Protein AF-A0A9E0NCK1-F1 (afdb_monomer)

Structure (mmCIF, N/CA/C/O backbone):
data_AF-A0A9E0NCK1-F1
#
_entry.id   AF-A0A9E0NCK1-F1
#
loop_
_atom_site.group_PDB
_atom_site.id
_atom_site.type_symbol
_atom_site.label_atom_id
_atom_site.label_alt_id
_atom_site.label_comp_id
_atom_site.label_asym_id
_atom_site.label_entity_id
_atom_site.label_seq_id
_atom_site.pdbx_PDB_ins_code
_atom_site.Cartn_x
_atom_site.Cartn_y
_atom_site.Cartn_z
_atom_site.occupancy
_atom_site.B_iso_or_equiv
_atom_site.auth_seq_id
_atom_site.auth_comp_id
_atom_site.auth_asym_id
_atom_site.auth_atom_id
_atom_site.pdbx_PDB_model_num
ATOM 1 N N . MET A 1 1 ? -36.621 -10.111 87.147 1.00 38.59 1 MET A N 1
ATOM 2 C CA . MET A 1 1 ? -36.065 -11.089 86.182 1.00 38.59 1 MET A CA 1
ATOM 3 C C . MET A 1 1 ? -35.855 -10.395 84.846 1.00 38.59 1 MET A C 1
ATOM 5 O O . MET A 1 1 ? -36.642 -9.529 84.492 1.00 38.59 1 MET A O 1
ATOM 9 N N . LYS A 1 2 ? -34.704 -10.658 84.223 1.00 31.94 2 LYS A N 1
ATOM 10 C CA . LYS A 1 2 ? -34.013 -9.813 83.239 1.00 31.94 2 LYS A CA 1
ATOM 11 C C . LYS A 1 2 ? -34.623 -9.883 81.830 1.00 31.94 2 LYS A C 1
ATOM 13 O O . LYS A 1 2 ? -35.057 -10.942 81.395 1.00 31.94 2 LYS A O 1
ATOM 18 N N . ARG A 1 3 ? -34.580 -8.739 81.134 1.00 39.25 3 ARG A N 1
ATOM 19 C CA . ARG A 1 3 ? -34.802 -8.559 79.689 1.00 39.25 3 ARG A CA 1
ATOM 20 C C . ARG A 1 3 ? -33.719 -9.294 78.885 1.00 39.25 3 ARG A C 1
ATOM 22 O O . ARG A 1 3 ? -32.554 -9.240 79.271 1.00 39.25 3 ARG A O 1
ATOM 29 N N . GLY A 1 4 ? -34.094 -9.898 77.758 1.00 32.16 4 GLY A N 1
ATOM 30 C CA . GLY A 1 4 ? -33.178 -10.443 76.753 1.00 32.16 4 GLY A CA 1
ATOM 31 C C . GLY A 1 4 ? -33.542 -9.907 75.371 1.00 32.16 4 GLY A C 1
ATOM 32 O O . GLY A 1 4 ? -34.523 -10.340 74.779 1.00 32.16 4 GLY A O 1
ATOM 33 N N . LEU A 1 5 ? -32.775 -8.918 74.917 1.00 36.94 5 LEU A N 1
ATOM 34 C CA . LEU A 1 5 ? -32.823 -8.292 73.598 1.00 36.94 5 LEU A CA 1
ATOM 35 C C . LEU A 1 5 ? -31.994 -9.168 72.641 1.00 36.94 5 LEU A C 1
ATOM 37 O O . LEU A 1 5 ? -30.806 -9.367 72.891 1.00 36.94 5 LEU A O 1
ATOM 41 N N . ALA A 1 6 ? -32.594 -9.714 71.584 1.00 38.16 6 ALA A N 1
ATOM 42 C CA . ALA A 1 6 ? -31.874 -10.473 70.562 1.00 38.16 6 ALA A CA 1
ATOM 43 C C . ALA A 1 6 ? -31.476 -9.538 69.407 1.00 38.16 6 ALA A C 1
ATOM 45 O O . ALA A 1 6 ? -32.305 -9.174 68.576 1.00 38.16 6 ALA A O 1
ATOM 46 N N . CYS A 1 7 ? -30.202 -9.142 69.378 1.00 33.84 7 CYS A N 1
ATOM 47 C CA . CYS A 1 7 ? -29.554 -8.538 68.215 1.00 33.84 7 CYS A CA 1
ATOM 48 C C . CYS A 1 7 ? -29.268 -9.629 67.174 1.00 33.84 7 CYS A C 1
ATOM 50 O O . CYS A 1 7 ? -28.422 -10.490 67.411 1.00 33.84 7 CYS A O 1
ATOM 52 N N . LEU A 1 8 ? -29.923 -9.573 66.011 1.00 40.16 8 LEU A N 1
ATOM 53 C CA . LEU A 1 8 ? -29.440 -10.261 64.815 1.00 40.16 8 LEU A CA 1
ATOM 54 C C . LEU A 1 8 ? -28.383 -9.376 64.145 1.00 40.16 8 LEU A C 1
ATOM 56 O O . LEU A 1 8 ? -28.679 -8.282 63.669 1.00 40.16 8 LEU A O 1
ATOM 60 N N . ALA A 1 9 ? -27.143 -9.856 64.152 1.00 36.91 9 ALA A N 1
ATOM 61 C CA . ALA A 1 9 ? -26.016 -9.245 63.469 1.00 36.91 9 ALA A CA 1
ATOM 62 C C . ALA A 1 9 ? -26.140 -9.452 61.951 1.00 36.91 9 ALA A C 1
ATOM 64 O O . ALA A 1 9 ? -26.236 -10.582 61.473 1.00 36.91 9 ALA A O 1
ATOM 65 N N . ALA A 1 10 ? -26.110 -8.353 61.198 1.00 38.72 10 ALA A N 1
ATOM 66 C CA . ALA A 1 10 ? -25.909 -8.369 59.758 1.00 38.72 10 ALA A CA 1
ATOM 67 C C . ALA A 1 10 ? -24.436 -8.698 59.465 1.00 38.72 10 ALA A C 1
ATOM 69 O O . ALA A 1 10 ? -23.536 -7.945 59.839 1.00 38.72 10 ALA A O 1
ATOM 70 N N . LEU A 1 11 ? -24.195 -9.834 58.811 1.00 39.22 11 LEU A N 1
ATOM 71 C CA . LEU A 1 11 ? -22.882 -10.214 58.301 1.00 39.22 11 LEU A CA 1
ATOM 72 C C . LEU A 1 11 ? -22.614 -9.405 57.021 1.00 39.22 11 LEU A C 1
ATOM 74 O O . LEU A 1 11 ? -23.134 -9.718 55.952 1.00 39.22 11 LEU A O 1
ATOM 78 N N . ALA A 1 12 ? -21.829 -8.336 57.133 1.00 40.38 12 ALA A N 1
ATOM 79 C CA . ALA A 1 12 ? -21.280 -7.634 55.982 1.00 40.38 12 ALA A CA 1
ATOM 80 C C . ALA A 1 12 ? -20.141 -8.478 55.383 1.00 40.38 12 ALA A C 1
ATOM 82 O O . ALA A 1 12 ? -19.065 -8.596 55.970 1.00 40.38 12 ALA A O 1
ATOM 83 N N . LEU A 1 13 ? -20.385 -9.082 54.218 1.00 38.50 13 LEU A N 1
ATOM 84 C CA . LEU A 1 13 ? -19.353 -9.678 53.370 1.00 38.50 13 LEU A CA 1
ATOM 85 C C . LEU A 1 13 ? -18.491 -8.552 52.786 1.00 38.50 13 LEU A C 1
ATOM 87 O O . LEU A 1 13 ? -18.804 -7.971 51.750 1.00 38.50 13 LEU A O 1
ATOM 91 N N . VAL A 1 14 ? -17.399 -8.235 53.476 1.00 40.81 14 VAL A N 1
ATOM 92 C CA . VAL A 1 14 ? -16.293 -7.458 52.917 1.00 40.81 14 VAL A CA 1
ATOM 93 C C . VAL A 1 14 ? -15.528 -8.392 51.979 1.00 40.81 14 VAL A C 1
ATOM 95 O O . VAL A 1 14 ? -14.721 -9.207 52.421 1.00 40.81 14 VAL A O 1
ATOM 98 N N . ALA A 1 15 ? -15.807 -8.305 50.677 1.00 37.47 15 ALA A N 1
ATOM 99 C CA . ALA A 1 15 ? -14.932 -8.852 49.647 1.00 37.47 15 ALA A CA 1
ATOM 100 C C . ALA A 1 15 ? -13.640 -8.021 49.653 1.00 37.47 15 ALA A C 1
ATOM 102 O O . ALA A 1 15 ? -13.589 -6.912 49.124 1.00 37.47 15 ALA A O 1
ATOM 103 N N . GLY A 1 16 ? -12.630 -8.524 50.360 1.00 35.59 16 GLY A N 1
ATOM 104 C CA . GLY A 1 16 ? -11.327 -7.889 50.478 1.00 35.59 16 GLY A CA 1
ATOM 105 C C . GLY A 1 16 ? -10.636 -7.767 49.121 1.00 35.59 16 GLY A C 1
ATOM 106 O O . GLY A 1 16 ? -10.430 -8.756 48.420 1.00 35.59 16 GLY A O 1
ATOM 107 N N . CYS A 1 17 ? -10.253 -6.536 48.792 1.00 40.59 17 CYS A N 1
ATOM 108 C CA . CYS A 1 17 ? -9.337 -6.174 47.722 1.00 40.59 17 CYS A CA 1
ATOM 109 C C . CYS A 1 17 ? -7.958 -6.802 47.980 1.00 40.59 17 CYS A C 1
ATOM 111 O O . CYS A 1 17 ? -7.150 -6.265 48.732 1.00 40.59 17 CYS A O 1
ATOM 113 N N . GLY A 1 18 ? -7.707 -7.959 47.379 1.00 38.50 18 GLY A N 1
ATOM 114 C CA . GLY A 1 18 ? -6.405 -8.631 47.376 1.00 38.50 18 GLY A CA 1
ATOM 115 C C . GLY A 1 18 ? -6.270 -9.624 46.223 1.00 38.50 18 GLY A C 1
ATOM 116 O O . GLY A 1 18 ? -5.508 -10.579 46.323 1.00 38.50 18 GLY A O 1
ATOM 117 N N . GLY A 1 19 ? -7.066 -9.444 45.164 1.00 51.69 19 GLY A N 1
ATOM 118 C CA . GLY A 1 19 ? -6.999 -10.273 43.967 1.00 51.69 19 GLY A CA 1
ATOM 119 C C . GLY A 1 19 ? -5.755 -9.933 43.154 1.00 51.69 19 GLY A C 1
ATOM 120 O O . GLY A 1 19 ? -5.433 -8.762 42.972 1.00 51.69 19 GLY A O 1
ATOM 121 N N . THR A 1 20 ? -5.055 -10.962 42.688 1.00 61.94 20 THR A N 1
ATOM 122 C CA . THR A 1 20 ? -4.042 -10.863 41.632 1.00 61.94 20 THR A CA 1
ATOM 123 C C . THR A 1 20 ? -4.650 -10.188 40.401 1.00 61.94 20 THR A C 1
ATOM 125 O O . THR A 1 20 ? -5.789 -10.510 40.047 1.00 61.94 20 THR A O 1
ATOM 128 N N . ALA A 1 21 ? -3.918 -9.267 39.766 1.00 74.12 21 ALA A N 1
ATOM 129 C CA . ALA A 1 21 ? -4.376 -8.585 38.557 1.00 74.12 21 ALA A CA 1
ATOM 130 C C . ALA A 1 21 ? -4.807 -9.604 37.492 1.00 74.12 21 ALA A C 1
ATOM 132 O O . ALA A 1 21 ? -4.183 -10.655 37.335 1.00 74.12 21 ALA A O 1
ATOM 133 N N . ALA A 1 22 ? -5.860 -9.306 36.729 1.00 81.56 22 ALA A N 1
ATOM 134 C CA . ALA A 1 22 ? -6.346 -10.229 35.695 1.00 81.56 22 ALA A CA 1
ATOM 135 C C . ALA A 1 22 ? -5.286 -10.492 34.603 1.00 81.56 22 ALA A C 1
ATOM 137 O O . ALA A 1 22 ? -5.232 -11.577 34.005 1.00 81.56 22 ALA A O 1
ATOM 138 N N . PHE A 1 23 ? -4.421 -9.499 34.376 1.00 87.50 23 PHE A N 1
ATOM 139 C CA . PHE A 1 23 ? -3.244 -9.585 33.521 1.00 87.50 23 PHE A CA 1
ATOM 140 C C . PHE A 1 23 ? -1.967 -9.463 34.367 1.00 87.50 23 PHE A C 1
ATOM 142 O O . PHE A 1 23 ? -1.421 -8.372 34.541 1.00 87.50 23 PHE A O 1
ATOM 149 N N . ASP A 1 24 ? -1.483 -10.599 34.872 1.00 86.25 24 ASP A N 1
ATOM 150 C CA . ASP A 1 24 ? -0.215 -10.710 35.607 1.00 86.25 24 ASP A CA 1
ATOM 151 C C . ASP A 1 24 ? 0.845 -11.507 34.818 1.00 86.25 24 ASP A C 1
ATOM 153 O O . ASP A 1 24 ? 0.539 -12.108 33.789 1.00 86.25 24 ASP A O 1
ATOM 157 N N . LEU A 1 25 ? 2.099 -11.522 35.281 1.00 86.56 25 LEU A N 1
ATOM 158 C CA . LEU A 1 25 ? 3.225 -12.211 34.621 1.00 86.56 25 LEU A CA 1
ATOM 159 C C . LEU A 1 25 ? 3.382 -13.699 34.999 1.00 86.56 25 LEU A C 1
ATOM 161 O O . LEU A 1 25 ? 4.286 -14.365 34.502 1.00 86.56 25 LEU A O 1
ATOM 165 N N . THR A 1 26 ? 2.550 -14.215 35.900 1.00 86.38 26 THR A N 1
ATOM 166 C CA . THR A 1 26 ? 2.676 -15.544 36.523 1.00 86.38 26 THR A CA 1
ATOM 167 C C . THR A 1 26 ? 1.700 -16.588 35.976 1.00 86.38 26 THR A C 1
ATOM 169 O O . THR A 1 26 ? 1.865 -17.779 36.246 1.00 86.38 26 THR A O 1
ATOM 172 N N . ARG A 1 27 ? 0.695 -16.170 35.196 1.00 86.75 27 ARG A N 1
ATOM 173 C CA . ARG A 1 27 ? -0.256 -17.077 34.533 1.00 86.75 27 ARG A CA 1
ATOM 174 C C . ARG A 1 27 ? 0.441 -18.025 33.553 1.00 86.75 27 ARG A C 1
ATOM 176 O O . ARG A 1 27 ? 1.429 -17.681 32.913 1.00 86.75 27 ARG A O 1
ATOM 183 N N . SER A 1 28 ? -0.118 -19.226 33.418 1.00 90.25 28 SER A N 1
ATOM 184 C CA . SER A 1 28 ? 0.331 -20.208 32.432 1.00 90.25 28 SER A CA 1
ATOM 185 C C . SER A 1 28 ? 0.050 -19.719 31.011 1.00 90.25 28 SER A C 1
ATOM 187 O O . SER A 1 28 ? -1.093 -19.389 30.683 1.00 90.25 28 SER A O 1
ATOM 189 N N . ASP A 1 29 ? 1.075 -19.757 30.169 1.00 95.00 29 ASP A N 1
ATOM 190 C CA . ASP A 1 29 ? 0.995 -19.417 28.752 1.00 95.00 29 ASP A CA 1
ATOM 191 C C . ASP A 1 29 ? 0.903 -20.685 27.896 1.00 95.00 29 ASP A C 1
ATOM 193 O O . ASP A 1 29 ? 1.366 -21.753 28.303 1.00 95.00 29 ASP A O 1
ATOM 197 N N . ASN A 1 30 ? 0.400 -20.552 26.665 1.00 96.69 30 ASN A N 1
ATOM 198 C CA . ASN A 1 30 ? 0.591 -21.553 25.609 1.00 96.69 30 ASN A CA 1
ATOM 199 C C . ASN A 1 30 ? -0.028 -22.939 25.916 1.00 96.69 30 ASN A C 1
ATOM 201 O O . ASN A 1 30 ? 0.379 -23.962 25.364 1.00 96.69 30 ASN A O 1
ATOM 205 N N . ASP A 1 31 ? -1.073 -22.983 26.752 1.00 96.88 31 ASP A N 1
ATOM 206 C CA . ASP A 1 31 ? -1.872 -24.192 26.985 1.00 96.88 31 ASP A CA 1
ATOM 207 C C . ASP A 1 31 ? -2.833 -24.430 25.808 1.00 96.88 31 ASP A C 1
ATOM 209 O O . ASP A 1 31 ? -3.884 -23.788 25.676 1.00 96.88 31 ASP A O 1
ATOM 213 N N . ARG A 1 32 ? -2.481 -25.404 24.960 1.00 97.12 32 ARG A N 1
ATOM 214 C CA . ARG A 1 32 ? -3.290 -25.817 23.806 1.00 97.12 32 ARG A CA 1
ATOM 215 C C . ARG A 1 32 ? -4.696 -26.267 24.200 1.00 97.12 32 ARG A C 1
ATOM 217 O O . ARG A 1 32 ? -5.647 -25.927 23.504 1.00 97.12 32 ARG A O 1
ATOM 224 N N . ALA A 1 33 ? -4.853 -27.009 25.294 1.00 97.12 33 ALA A N 1
ATOM 225 C CA . ALA A 1 33 ? -6.159 -27.512 25.708 1.00 97.12 33 ALA A CA 1
ATOM 226 C C . ALA A 1 33 ? -7.051 -26.374 26.226 1.00 97.12 33 ALA A C 1
ATOM 228 O O . ALA A 1 33 ? -8.248 -26.344 25.934 1.00 97.12 33 ALA A O 1
ATOM 229 N N . ALA A 1 34 ? -6.485 -25.419 26.971 1.00 97.00 34 ALA A N 1
ATOM 230 C CA . ALA A 1 34 ? -7.203 -24.210 27.373 1.00 97.00 34 ALA A CA 1
ATOM 231 C C . ALA A 1 34 ? -7.591 -23.345 26.168 1.00 97.00 34 ALA A C 1
ATOM 233 O O . ALA A 1 34 ? -8.724 -22.862 26.112 1.00 97.00 34 ALA A O 1
ATOM 234 N N . LEU A 1 35 ? -6.698 -23.206 25.183 1.00 97.12 35 LEU A N 1
ATOM 235 C CA . LEU A 1 35 ? -6.993 -22.502 23.937 1.00 97.12 35 LEU A CA 1
ATOM 236 C C . LEU A 1 35 ? -8.112 -23.180 23.145 1.00 97.12 35 LEU A C 1
ATOM 238 O O . LEU A 1 35 ? -9.074 -22.505 22.792 1.00 97.12 35 LEU A O 1
ATOM 242 N N . GLY A 1 36 ? -8.066 -24.501 22.958 1.00 96.31 36 GLY A N 1
ATOM 243 C CA . GLY A 1 36 ? -9.145 -25.253 22.307 1.00 96.31 36 GLY A CA 1
ATOM 244 C C . GLY A 1 36 ? -10.500 -25.051 22.996 1.00 96.31 36 GLY A C 1
ATOM 245 O O . GLY A 1 36 ? -11.498 -24.755 22.340 1.00 96.31 36 GLY A O 1
ATOM 246 N N . ARG A 1 37 ? -10.542 -25.083 24.339 1.00 96.75 37 ARG A N 1
ATOM 247 C CA . ARG A 1 37 ? -11.769 -24.785 25.107 1.00 96.75 37 ARG A CA 1
ATOM 248 C C . ARG A 1 37 ? -12.259 -23.348 24.919 1.00 96.75 37 ARG A C 1
ATOM 250 O O . ARG A 1 37 ? -13.467 -23.139 24.841 1.00 96.75 37 ARG A O 1
ATOM 257 N N . ALA A 1 38 ? -11.359 -22.366 24.875 1.00 95.31 38 ALA A N 1
ATOM 258 C CA . ALA A 1 38 ? -11.725 -20.971 24.636 1.00 95.31 38 ALA A CA 1
ATOM 259 C C . ALA A 1 38 ? -12.281 -20.780 23.215 1.00 95.31 38 ALA A C 1
ATOM 261 O O . ALA A 1 38 ? -13.321 -20.150 23.041 1.00 95.31 38 ALA A O 1
ATOM 262 N N . LEU A 1 39 ? -11.644 -21.387 22.210 1.00 93.81 39 LEU A N 1
ATOM 263 C CA . LEU A 1 39 ? -12.085 -21.329 20.816 1.00 93.81 39 LEU A CA 1
ATOM 264 C C . LEU A 1 39 ? -13.416 -22.048 20.590 1.00 93.81 39 LEU A C 1
ATOM 266 O O . LEU A 1 39 ? -14.235 -21.554 19.826 1.00 93.81 39 LEU A O 1
ATOM 270 N N . ALA A 1 40 ? -13.686 -23.142 21.304 1.00 93.06 40 ALA A N 1
ATOM 271 C CA . ALA A 1 40 ? -14.974 -23.835 21.243 1.00 93.06 40 ALA A CA 1
ATOM 272 C C . ALA A 1 40 ? -16.155 -22.984 21.751 1.00 93.06 40 ALA A C 1
ATOM 274 O O . ALA A 1 40 ? -17.302 -23.260 21.409 1.00 93.06 40 ALA A O 1
ATOM 275 N N . ARG A 1 41 ? -15.898 -21.941 22.556 1.00 89.56 41 ARG A N 1
ATOM 276 C CA . ARG A 1 41 ? -16.925 -20.970 22.978 1.00 89.56 41 ARG A CA 1
ATOM 277 C C . ARG A 1 41 ? -17.198 -19.904 21.924 1.00 89.56 41 ARG A C 1
ATOM 279 O O . ARG A 1 41 ? -18.208 -19.209 22.018 1.00 89.56 41 ARG A O 1
ATOM 286 N N . ARG A 1 42 ? -16.297 -19.750 20.951 1.00 88.75 42 ARG A N 1
ATOM 287 C CA . ARG A 1 42 ? -16.375 -18.694 19.951 1.00 88.75 42 ARG A CA 1
ATOM 288 C C . ARG A 1 42 ? -17.551 -18.942 19.010 1.00 88.75 42 ARG A C 1
ATOM 290 O O . ARG A 1 42 ? -17.603 -19.946 18.308 1.00 88.75 42 ARG A O 1
ATOM 297 N N . GLN A 1 43 ? -18.454 -17.976 18.934 1.00 83.06 43 GLN A N 1
ATOM 298 C CA . GLN A 1 43 ? -19.573 -17.968 17.997 1.00 83.06 43 GLN A CA 1
ATOM 299 C C . GLN A 1 43 ? -19.168 -17.210 16.731 1.00 83.06 43 GLN A C 1
ATOM 301 O O . GLN A 1 43 ? -19.377 -16.003 16.617 1.00 83.06 43 GLN A O 1
ATOM 306 N N . ALA A 1 44 ? -18.516 -17.900 15.795 1.00 73.81 44 ALA A N 1
ATOM 307 C CA . ALA A 1 44 ? -18.209 -17.311 14.496 1.00 73.81 44 ALA A CA 1
ATOM 308 C C . ALA A 1 44 ? -19.495 -17.188 13.653 1.00 73.81 44 ALA A C 1
ATOM 310 O O . ALA A 1 44 ? -20.296 -18.129 13.633 1.00 73.81 44 ALA A O 1
ATOM 311 N N . PRO A 1 45 ? -19.718 -16.061 12.956 1.00 73.81 45 PRO A N 1
ATOM 312 C CA . PRO A 1 45 ? -20.867 -15.936 12.075 1.00 73.81 45 PRO A CA 1
ATOM 313 C C . PRO A 1 45 ? -20.738 -16.926 10.909 1.00 73.81 45 PRO A C 1
ATOM 315 O O . PRO A 1 45 ? -19.664 -17.101 10.338 1.00 73.81 45 PRO A O 1
ATOM 318 N N . ALA A 1 46 ? -21.846 -17.571 10.536 1.00 71.25 46 ALA A N 1
ATOM 319 C CA . ALA A 1 46 ? -21.860 -18.561 9.454 1.00 71.25 46 ALA A CA 1
ATOM 320 C C . ALA A 1 46 ? -21.599 -17.948 8.064 1.00 71.25 46 ALA A C 1
ATOM 322 O O . ALA A 1 46 ? -21.272 -18.661 7.118 1.00 71.25 46 ALA A O 1
ATOM 323 N N . ARG A 1 47 ? -21.794 -16.632 7.924 1.00 76.56 47 ARG A N 1
ATOM 324 C CA . ARG A 1 47 ? -21.568 -15.861 6.699 1.00 76.56 47 ARG A CA 1
ATOM 325 C C . ARG A 1 47 ? -20.965 -14.511 7.051 1.00 76.56 47 ARG A C 1
ATOM 327 O O . ARG A 1 47 ? -21.207 -13.988 8.136 1.00 76.56 47 ARG A O 1
ATOM 334 N N . LEU A 1 48 ? -20.220 -13.948 6.107 1.00 81.06 48 LEU A N 1
ATOM 335 C CA . LEU A 1 48 ? -19.742 -12.574 6.197 1.00 81.06 48 LEU A CA 1
ATOM 336 C C . LEU A 1 48 ? -20.943 -11.631 6.191 1.00 81.06 48 LEU A C 1
ATOM 338 O O . LEU A 1 48 ? -21.771 -11.694 5.283 1.00 81.06 48 LEU A O 1
ATOM 342 N N . ALA A 1 49 ? -21.043 -10.803 7.222 1.00 86.62 49 ALA A N 1
ATOM 343 C CA . ALA A 1 49 ? -22.123 -9.852 7.391 1.00 86.62 49 ALA A CA 1
ATOM 344 C C . ALA A 1 49 ? -21.622 -8.653 8.204 1.00 86.62 49 ALA A C 1
ATOM 346 O O . ALA A 1 49 ? -20.717 -8.828 9.029 1.00 86.62 49 ALA A O 1
ATOM 347 N N . PRO A 1 50 ? -22.213 -7.463 8.007 1.00 90.12 50 PRO A N 1
ATOM 348 C CA . PRO A 1 50 ? -22.000 -6.348 8.914 1.00 90.12 50 PRO A CA 1
ATOM 349 C C . PRO A 1 50 ? -22.432 -6.721 10.338 1.00 90.12 50 PRO A C 1
ATOM 351 O O . PRO A 1 50 ? -23.286 -7.585 10.549 1.00 90.12 50 PRO A O 1
ATOM 354 N N . VAL A 1 51 ? -21.834 -6.056 11.323 1.00 88.94 51 VAL A N 1
ATOM 355 C CA . VAL A 1 51 ? -22.226 -6.157 12.733 1.00 88.94 51 VAL A CA 1
ATOM 356 C C . VAL A 1 51 ? -23.609 -5.530 12.927 1.00 88.94 51 VAL A C 1
ATOM 358 O O . VAL A 1 51 ? -24.428 -6.050 13.687 1.00 88.94 51 VAL A O 1
ATOM 361 N N . GLY A 1 52 ? -23.874 -4.408 12.255 1.00 87.00 52 GLY A N 1
ATOM 362 C CA . GLY A 1 52 ? -25.169 -3.746 12.215 1.00 87.00 52 GLY A CA 1
ATOM 363 C C . GLY A 1 52 ? -26.167 -4.416 11.274 1.00 87.00 52 GLY A C 1
ATOM 364 O O . GLY A 1 52 ? -25.837 -5.248 10.435 1.00 87.00 52 GLY A O 1
ATOM 365 N N . ALA A 1 53 ? -27.432 -4.004 11.379 1.00 86.62 53 ALA A N 1
ATOM 366 C CA . ALA A 1 53 ? -28.506 -4.522 10.526 1.00 86.62 53 ALA A CA 1
ATOM 367 C C . ALA A 1 53 ? -28.357 -4.129 9.043 1.00 86.62 53 ALA A C 1
ATOM 369 O O . ALA A 1 53 ? -28.983 -4.738 8.175 1.00 86.62 53 ALA A O 1
ATOM 370 N N . ARG A 1 54 ? -27.572 -3.085 8.750 1.00 91.25 54 ARG A N 1
ATOM 371 C CA . ARG A 1 54 ? -27.326 -2.575 7.400 1.00 91.25 54 ARG A CA 1
ATOM 372 C C . ARG A 1 54 ? -25.839 -2.318 7.202 1.00 91.25 54 ARG A C 1
ATOM 374 O O . ARG A 1 54 ? -25.210 -1.798 8.122 1.00 91.25 54 ARG A O 1
ATOM 381 N N . PRO A 1 55 ? -25.306 -2.592 6.004 1.00 94.81 55 PRO A N 1
ATOM 382 C CA . PRO A 1 55 ? -23.928 -2.273 5.698 1.00 94.81 55 PRO A CA 1
ATOM 383 C C . PRO A 1 55 ? -23.747 -0.751 5.622 1.00 94.81 55 PRO A C 1
ATOM 385 O O . PRO A 1 55 ? -24.443 -0.079 4.854 1.00 94.81 55 PRO A O 1
ATOM 388 N N . ARG A 1 56 ? -22.829 -0.205 6.423 1.00 97.19 56 ARG A N 1
ATOM 389 C CA . ARG A 1 56 ? -22.648 1.239 6.620 1.00 97.19 56 ARG A CA 1
ATOM 390 C C . ARG A 1 56 ? -21.193 1.682 6.601 1.00 97.19 56 ARG A C 1
ATOM 392 O O . ARG A 1 56 ? -20.271 0.928 6.903 1.00 97.19 56 ARG A O 1
ATOM 399 N N . VAL A 1 57 ? -21.007 2.963 6.309 1.00 97.94 57 VAL A N 1
ATOM 400 C CA . VAL A 1 57 ? -19.764 3.710 6.524 1.00 97.94 57 VAL A CA 1
ATOM 401 C C . VAL A 1 57 ? -20.032 4.806 7.536 1.00 97.94 57 VAL A C 1
ATOM 403 O O . VAL A 1 57 ? -21.001 5.548 7.402 1.00 97.94 57 VAL A O 1
ATOM 406 N N . TYR A 1 58 ? -19.146 4.932 8.520 1.00 98.31 58 TYR A N 1
ATOM 407 C CA . TYR A 1 58 ? -19.156 6.017 9.492 1.00 98.31 58 TYR A CA 1
ATOM 408 C C . TYR A 1 58 ? -17.952 6.920 9.245 1.00 98.31 58 TYR A C 1
ATOM 410 O O . TYR A 1 58 ? -16.823 6.543 9.558 1.00 98.31 58 TYR A O 1
ATOM 418 N N . ALA A 1 59 ? -18.185 8.096 8.665 1.00 98.31 59 ALA A N 1
ATOM 419 C CA . ALA A 1 59 ? -17.145 9.052 8.301 1.00 98.31 59 ALA A CA 1
ATOM 420 C C . ALA A 1 59 ? -17.059 10.190 9.324 1.00 98.31 59 ALA A C 1
ATOM 422 O O . ALA A 1 59 ? -18.066 10.802 9.683 1.00 98.31 59 ALA A O 1
ATOM 423 N N . VAL A 1 60 ? -15.841 10.494 9.771 1.00 98.19 60 VAL A N 1
ATOM 424 C CA . VAL A 1 60 ? -15.551 11.665 10.603 1.00 98.19 60 VAL A CA 1
ATOM 425 C C . VAL A 1 60 ? -15.133 12.807 9.694 1.00 98.19 60 VAL A C 1
ATOM 427 O O . VAL A 1 60 ? -14.135 12.713 8.976 1.00 98.19 60 VAL A O 1
ATOM 430 N N . LEU A 1 61 ? -15.903 13.885 9.735 1.00 97.62 61 LEU A N 1
ATOM 431 C CA . LEU A 1 61 ? -15.704 15.067 8.913 1.00 97.62 61 LEU A CA 1
ATOM 432 C C . LEU A 1 61 ? -14.991 16.149 9.724 1.00 97.62 61 LEU A C 1
ATOM 434 O O . LEU A 1 61 ? -15.280 16.363 10.906 1.00 97.62 61 LEU A O 1
ATOM 438 N N . GLY A 1 62 ? -14.053 16.833 9.076 1.00 95.25 62 GLY A N 1
ATOM 439 C CA . GLY A 1 62 ? -13.399 18.010 9.630 1.00 95.25 62 GLY A CA 1
ATOM 440 C C . GLY A 1 62 ? -14.312 19.232 9.668 1.00 95.25 62 GLY A C 1
ATOM 441 O O . GLY A 1 62 ? -15.446 19.203 9.199 1.00 95.25 62 GLY A O 1
ATOM 442 N N . GLY A 1 63 ? -13.787 20.321 10.226 1.00 92.38 63 GLY A N 1
ATOM 443 C CA . GLY A 1 63 ? -14.526 21.560 10.463 1.00 92.38 63 GLY A CA 1
ATOM 444 C C . GLY A 1 63 ? -14.654 21.882 11.950 1.00 92.38 63 GLY A C 1
ATOM 445 O O . GLY A 1 63 ? -14.151 21.146 12.801 1.00 92.38 63 GLY A O 1
ATOM 446 N N . THR A 1 64 ? -15.316 23.004 12.233 1.00 91.44 64 THR A N 1
ATOM 447 C CA . THR A 1 64 ? -15.616 23.473 13.589 1.00 91.44 64 THR A CA 1
ATOM 448 C C . THR A 1 64 ? -17.106 23.836 13.656 1.00 91.44 64 THR A C 1
ATOM 450 O O . THR A 1 64 ? -17.488 24.867 13.097 1.00 91.44 64 THR A O 1
ATOM 453 N N . PRO A 1 65 ? -17.961 23.024 14.305 1.00 91.88 65 PRO A N 1
ATOM 454 C CA . PRO A 1 65 ? -17.629 21.764 14.976 1.00 91.88 65 PRO A CA 1
ATOM 455 C C . PRO A 1 65 ? -17.309 20.636 13.983 1.00 91.88 65 PRO A C 1
ATOM 457 O O . PRO A 1 65 ? -17.718 20.682 12.819 1.00 91.88 65 PRO A O 1
ATOM 460 N N . ARG A 1 66 ? -16.618 19.597 14.458 1.00 95.94 66 ARG A N 1
ATOM 461 C CA . ARG A 1 66 ? -16.494 18.335 13.715 1.00 95.94 66 ARG A CA 1
ATOM 462 C C . ARG A 1 66 ? -17.858 17.666 13.571 1.00 95.94 66 ARG A C 1
ATOM 464 O O . ARG A 1 66 ? -18.785 17.900 14.356 1.00 95.94 66 ARG A O 1
ATOM 471 N N . GLN A 1 67 ? -17.985 16.808 12.563 1.00 97.69 67 GLN A N 1
ATOM 472 C CA . GLN A 1 67 ? -19.224 16.079 12.302 1.00 97.69 67 GLN A CA 1
ATOM 473 C C . GLN A 1 67 ? -18.970 14.579 12.162 1.00 97.69 67 GLN A C 1
ATOM 475 O O . GLN A 1 67 ? -17.913 14.147 11.706 1.00 97.69 67 GLN A O 1
ATOM 480 N N . LEU A 1 68 ? -19.975 13.789 12.526 1.00 98.38 68 LEU A N 1
ATOM 481 C CA . LEU A 1 68 ? -20.045 12.362 12.248 1.00 98.38 68 LEU A CA 1
ATOM 482 C C . LEU A 1 68 ? -21.168 12.126 11.238 1.00 98.38 68 LEU A C 1
ATOM 484 O O . LEU A 1 68 ? -22.282 12.627 11.407 1.00 98.38 68 LEU A O 1
ATOM 488 N N . LEU A 1 69 ? -20.865 11.365 10.194 1.00 98.44 69 LEU A N 1
ATOM 489 C CA . LEU A 1 69 ? -21.786 11.005 9.124 1.00 98.44 69 LEU A CA 1
ATOM 490 C C . LEU A 1 69 ? -21.922 9.487 9.063 1.00 98.44 69 LEU A C 1
ATOM 492 O O . LEU A 1 69 ? -20.912 8.787 9.127 1.00 98.44 69 LEU A O 1
ATOM 496 N N . ALA A 1 70 ? -23.146 8.990 8.896 1.00 98.31 70 ALA A N 1
ATOM 497 C CA . ALA A 1 70 ? -23.396 7.605 8.514 1.00 98.31 70 ALA A CA 1
ATOM 498 C C . ALA A 1 70 ? -23.972 7.530 7.105 1.00 98.31 70 ALA A C 1
ATOM 500 O O . ALA A 1 70 ? -24.896 8.267 6.757 1.00 98.31 70 ALA A O 1
ATOM 501 N N . PHE A 1 71 ? -23.442 6.603 6.319 1.00 98.12 71 PHE A N 1
ATOM 502 C CA . PHE A 1 71 ? -23.863 6.344 4.953 1.00 98.12 71 PHE A CA 1
ATOM 503 C C . PHE A 1 71 ? -24.220 4.866 4.797 1.00 98.12 71 PHE A C 1
ATOM 505 O O . PHE A 1 71 ? -23.382 4.003 5.063 1.00 98.12 71 PHE A O 1
ATOM 512 N N . ASP A 1 72 ? -25.451 4.574 4.377 1.00 96.12 72 ASP A N 1
ATOM 513 C CA . ASP A 1 72 ? -25.882 3.214 4.037 1.00 96.12 72 ASP A CA 1
ATOM 514 C C . ASP A 1 72 ? -25.259 2.836 2.683 1.00 96.12 72 ASP A C 1
ATOM 516 O O . ASP A 1 72 ? -25.480 3.529 1.696 1.00 96.12 72 ASP A O 1
ATOM 520 N N . LEU A 1 73 ? -24.511 1.729 2.595 1.00 94.62 73 LEU A N 1
ATOM 521 C CA . LEU A 1 73 ? -23.782 1.365 1.365 1.00 94.62 73 LEU A CA 1
ATOM 522 C C . LEU A 1 73 ? -24.689 1.117 0.146 1.00 94.62 73 LEU A C 1
ATOM 524 O O . LEU A 1 73 ? -24.228 1.176 -0.988 1.00 94.62 73 LEU A O 1
ATOM 528 N N . GLY A 1 74 ? -25.973 0.828 0.372 1.00 90.44 74 GLY A N 1
ATOM 529 C CA . GLY A 1 74 ? -26.980 0.680 -0.683 1.00 90.44 74 GLY A CA 1
ATOM 530 C C . GLY A 1 74 ? -27.782 1.950 -0.989 1.00 90.44 74 GLY A C 1
ATOM 531 O O . GLY A 1 74 ? -28.727 1.874 -1.769 1.00 90.44 74 GLY A O 1
ATOM 532 N N . ALA A 1 75 ? -27.471 3.080 -0.350 1.00 91.31 75 ALA A N 1
ATOM 533 C CA . ALA A 1 75 ? -28.188 4.339 -0.521 1.00 91.31 75 ALA A CA 1
ATOM 534 C C . ALA A 1 75 ? -27.428 5.319 -1.429 1.00 91.31 75 ALA A C 1
ATOM 536 O O . ALA A 1 75 ? -26.262 5.121 -1.763 1.00 91.31 75 ALA A O 1
ATOM 537 N N . THR A 1 76 ? -28.111 6.395 -1.819 1.00 89.06 76 THR A N 1
ATOM 538 C CA . THR A 1 76 ? -27.548 7.516 -2.592 1.00 89.06 76 THR A CA 1
ATOM 539 C C . THR A 1 76 ? -27.335 8.774 -1.751 1.00 89.06 76 THR A C 1
ATOM 541 O O . THR A 1 76 ? -26.704 9.716 -2.212 1.00 89.06 76 THR A O 1
ATOM 544 N N . GLU A 1 77 ? -27.871 8.803 -0.532 1.00 93.31 77 GLU A N 1
ATOM 545 C CA . GLU A 1 77 ? -27.799 9.931 0.394 1.00 93.31 77 GLU A CA 1
ATOM 546 C C . GLU A 1 77 ? -27.371 9.438 1.784 1.00 93.31 77 GLU A C 1
ATOM 548 O O . GLU A 1 77 ? -27.637 8.281 2.135 1.00 93.31 77 GLU A O 1
ATOM 553 N N . PRO A 1 78 ? -26.713 10.289 2.595 1.00 96.62 78 PRO A N 1
ATOM 554 C CA . PRO A 1 78 ? -26.334 9.917 3.951 1.00 96.62 78 PRO A CA 1
ATOM 555 C C . PRO A 1 78 ? -27.571 9.612 4.802 1.00 96.62 78 PRO A C 1
ATOM 557 O O . PRO A 1 78 ? -28.549 10.357 4.792 1.00 96.62 78 PRO A O 1
ATOM 560 N N . ALA A 1 79 ? -27.495 8.548 5.604 1.00 96.88 79 ALA A N 1
ATOM 561 C CA . ALA A 1 79 ? -28.556 8.178 6.538 1.00 96.88 79 ALA A CA 1
ATOM 562 C C . ALA A 1 79 ? -28.751 9.260 7.611 1.00 96.88 79 ALA A C 1
ATOM 564 O O . ALA A 1 79 ? -29.875 9.567 8.003 1.00 96.88 79 ALA A O 1
ATOM 565 N N . TRP A 1 80 ? -27.646 9.844 8.082 1.00 98.12 80 TRP A N 1
ATOM 566 C CA . TRP A 1 80 ? -27.649 11.009 8.960 1.00 98.12 80 TRP A CA 1
ATOM 567 C C . TRP A 1 80 ? -26.279 11.692 8.987 1.00 98.12 80 TRP A C 1
ATOM 569 O O . TRP A 1 80 ? -25.243 11.096 8.682 1.00 98.12 80 TRP A O 1
ATOM 579 N N . LYS A 1 81 ? -26.279 12.956 9.417 1.00 97.94 81 LYS A N 1
ATOM 580 C CA . LYS A 1 81 ? -25.086 13.758 9.703 1.00 97.94 81 LYS A CA 1
ATOM 581 C C . LYS A 1 81 ? -25.330 14.586 10.962 1.00 97.94 81 LYS A C 1
ATOM 583 O O . LYS A 1 81 ? -26.318 15.311 11.034 1.00 97.94 81 LYS A O 1
ATOM 588 N N . VAL A 1 82 ? -24.443 14.479 11.950 1.00 98.00 82 VAL A N 1
ATOM 589 C CA . VAL A 1 82 ? -24.583 15.139 13.260 1.00 98.00 82 VAL A CA 1
ATOM 590 C C . VAL A 1 82 ? -23.292 15.842 13.669 1.00 98.00 82 VAL A C 1
ATOM 592 O O . VAL A 1 82 ? -22.202 15.405 13.309 1.00 98.00 82 VAL A O 1
ATOM 595 N N . ALA A 1 83 ? -23.398 16.914 14.456 1.00 97.12 83 ALA A N 1
ATOM 596 C CA . ALA A 1 83 ? -22.235 17.512 15.111 1.00 97.12 83 ALA A CA 1
ATOM 597 C C . ALA A 1 83 ? -21.709 16.568 16.207 1.00 97.12 83 ALA A C 1
ATOM 599 O O . ALA A 1 83 ? -22.474 16.111 17.064 1.00 97.12 83 ALA A O 1
ATOM 600 N N . ALA A 1 84 ? -20.414 16.262 16.163 1.00 96.69 84 ALA A N 1
ATOM 601 C CA . ALA A 1 84 ? -19.750 15.378 17.113 1.00 96.69 84 ALA A CA 1
ATOM 602 C C . ALA A 1 84 ? -18.237 15.635 17.101 1.00 96.69 84 ALA A C 1
ATOM 604 O O . ALA A 1 84 ? -17.586 15.497 16.065 1.00 96.69 84 ALA A O 1
ATOM 605 N N . GLU A 1 85 ? -17.664 15.949 18.265 1.00 95.50 85 GLU A N 1
ATOM 606 C CA . GLU A 1 85 ? -16.225 16.205 18.440 1.00 95.50 85 GLU A CA 1
ATOM 607 C C . GLU A 1 85 ? -15.426 14.899 18.540 1.00 95.50 85 GLU A C 1
ATOM 609 O O . GLU A 1 85 ? -14.736 14.627 19.524 1.00 95.50 85 GLU A O 1
ATOM 614 N N . VAL A 1 86 ? -15.551 14.056 17.512 1.00 96.44 86 VAL A N 1
ATOM 615 C CA . VAL A 1 86 ? -14.924 12.734 17.464 1.00 96.44 86 VAL A CA 1
ATOM 616 C C . VAL A 1 86 ? -13.401 12.873 17.406 1.00 96.44 86 VAL A C 1
ATOM 618 O O . VAL A 1 86 ? -12.841 13.507 16.505 1.00 96.44 86 VAL A O 1
ATOM 621 N N . ALA A 1 87 ? -12.731 12.259 18.379 1.00 94.06 87 ALA A N 1
ATOM 622 C CA . ALA A 1 87 ? -11.284 12.291 18.577 1.00 94.06 87 ALA A CA 1
ATOM 623 C C . ALA A 1 87 ? -10.622 10.902 18.512 1.00 94.06 87 ALA A C 1
ATOM 625 O O . ALA A 1 87 ? -9.395 10.816 18.543 1.00 94.06 87 ALA A O 1
ATOM 626 N N . SER A 1 88 ? -11.404 9.823 18.401 1.00 95.69 88 SER A N 1
ATOM 627 C CA . SER A 1 88 ? -10.902 8.466 18.154 1.00 95.69 88 SER A CA 1
ATOM 628 C C . SER A 1 88 ? -11.515 7.857 16.895 1.00 95.69 88 SER A C 1
ATOM 630 O O . SER A 1 88 ? -12.439 8.406 16.294 1.00 95.69 88 SER A O 1
ATOM 632 N N . ARG A 1 89 ? -11.043 6.667 16.530 1.00 95.44 89 ARG A N 1
ATOM 633 C CA . ARG A 1 89 ? -11.746 5.776 15.608 1.00 95.44 89 ARG A CA 1
ATOM 634 C C . ARG A 1 89 ? -13.139 5.464 16.138 1.00 95.44 89 ARG A C 1
ATOM 636 O O . ARG A 1 89 ? -13.344 5.375 17.352 1.00 95.44 89 ARG A O 1
ATOM 643 N N . VAL A 1 90 ? -14.072 5.303 15.206 1.00 97.56 90 VAL A N 1
ATOM 644 C CA . VAL A 1 90 ? -15.435 4.868 15.507 1.00 97.56 90 VAL A CA 1
ATOM 645 C C . VAL A 1 90 ? -15.425 3.348 15.615 1.00 97.56 90 VAL A C 1
ATOM 647 O O . VAL A 1 90 ? -14.895 2.682 14.727 1.00 97.56 90 VAL A O 1
ATOM 650 N N . VAL A 1 91 ? -16.007 2.804 16.679 1.00 96.62 91 VAL A N 1
ATOM 651 C CA . VAL A 1 91 ? -16.280 1.367 16.821 1.00 96.62 91 VAL A CA 1
ATOM 652 C C . VAL A 1 91 ? -17.761 1.105 16.584 1.00 96.62 91 VAL A C 1
ATOM 654 O O . VAL A 1 91 ? -18.602 1.935 16.934 1.00 96.62 91 VAL A O 1
ATOM 657 N N . VAL A 1 92 ? -18.079 -0.039 15.983 1.00 96.62 92 VAL A N 1
ATOM 658 C CA . VAL A 1 92 ? -19.447 -0.406 15.598 1.00 96.62 92 VAL A CA 1
ATOM 659 C C . VAL A 1 92 ? -19.890 -1.606 16.420 1.00 96.62 92 VAL A C 1
ATOM 661 O O . VAL A 1 92 ? -19.249 -2.651 16.374 1.00 96.62 92 VAL A O 1
ATOM 664 N N . GLY A 1 93 ? -20.971 -1.444 17.181 1.00 94.69 93 GLY A N 1
ATOM 665 C CA . GLY A 1 93 ? -21.507 -2.460 18.087 1.00 94.69 93 GLY A CA 1
ATOM 666 C C . GLY A 1 93 ? -22.929 -2.883 17.733 1.00 94.69 93 GLY A C 1
ATOM 667 O O . GLY A 1 93 ? -23.739 -3.147 18.613 1.00 94.69 93 GLY A O 1
ATOM 668 N N . GLY A 1 94 ? -23.260 -2.923 16.443 1.00 92.38 94 GLY A N 1
ATOM 669 C CA . GLY A 1 94 ? -24.569 -3.351 15.957 1.00 92.38 94 GLY A CA 1
ATOM 670 C C . GLY A 1 94 ? -25.556 -2.193 15.861 1.00 92.38 94 GLY A C 1
ATOM 671 O O . GLY A 1 94 ? -25.589 -1.481 14.860 1.00 92.38 94 GLY A O 1
ATOM 672 N N . ASP A 1 95 ? -26.370 -1.994 16.897 1.00 95.50 95 ASP A N 1
ATOM 673 C CA . ASP A 1 95 ? -27.376 -0.921 16.935 1.00 95.50 95 ASP A CA 1
ATOM 674 C C . ASP A 1 95 ? -26.826 0.417 17.473 1.00 95.50 95 ASP A C 1
ATOM 676 O O . ASP A 1 95 ? -27.548 1.423 17.536 1.00 95.50 95 ASP A O 1
ATOM 680 N N . PHE A 1 96 ? -25.542 0.440 17.836 1.00 97.81 96 PHE A N 1
ATOM 681 C CA . PHE A 1 96 ? -24.824 1.622 18.283 1.00 97.81 96 PHE A CA 1
ATOM 682 C C . PHE A 1 96 ? -23.453 1.754 17.611 1.00 97.81 96 PHE A C 1
ATOM 684 O O . PHE A 1 96 ? -22.834 0.780 17.178 1.00 97.81 96 PHE A O 1
ATOM 691 N N . VAL A 1 97 ? -22.959 2.986 17.578 1.00 98.31 97 VAL A N 1
ATOM 692 C CA . VAL A 1 97 ? -21.554 3.306 17.316 1.00 98.31 97 VAL A CA 1
ATOM 693 C C . VAL A 1 97 ? -20.986 4.065 18.497 1.00 98.31 97 VAL A C 1
ATOM 695 O O . VAL A 1 97 ? -21.724 4.778 19.175 1.00 98.31 97 VAL A O 1
ATOM 698 N N . ALA A 1 98 ? -19.692 3.931 18.755 1.00 98.38 98 ALA A N 1
ATOM 699 C CA . ALA A 1 98 ? -19.053 4.670 19.830 1.00 98.38 98 ALA A CA 1
ATOM 700 C C . ALA A 1 98 ? -17.693 5.228 19.424 1.00 98.38 98 ALA A C 1
ATOM 702 O O . ALA A 1 98 ? -16.982 4.652 18.602 1.00 98.38 98 ALA A O 1
ATOM 703 N N . ALA A 1 99 ? -17.341 6.371 19.997 1.00 98.25 99 ALA A N 1
ATOM 704 C CA . ALA A 1 99 ? -16.035 6.986 19.828 1.00 98.25 99 ALA A CA 1
ATOM 705 C C . ALA A 1 99 ? -15.732 7.905 21.013 1.00 98.25 99 ALA A C 1
ATOM 707 O O . ALA A 1 99 ? -16.621 8.292 21.774 1.00 98.25 99 ALA A O 1
ATOM 708 N N . ARG A 1 100 ? -14.465 8.283 21.159 1.00 97.81 100 ARG A N 1
ATOM 709 C CA . ARG A 1 100 ? -14.049 9.323 22.090 1.00 97.81 100 ARG A CA 1
ATOM 710 C C . ARG A 1 100 ? -14.522 10.682 21.586 1.00 97.81 100 ARG A C 1
ATOM 712 O O . ARG A 1 100 ? -14.181 11.065 20.467 1.00 97.81 100 ARG A O 1
ATOM 719 N N . GLU A 1 101 ? -15.224 11.420 22.435 1.00 96.88 101 GLU A N 1
ATOM 720 C CA . GLU A 1 101 ? -15.579 12.824 22.238 1.00 96.88 101 GLU A CA 1
ATOM 721 C C . GLU A 1 101 ? -15.131 13.620 23.466 1.00 96.88 101 GLU A C 1
ATOM 723 O O . GLU A 1 101 ? -15.699 13.497 24.554 1.00 96.88 101 GLU A O 1
ATOM 728 N N . GLY A 1 102 ? -14.063 14.406 23.307 1.00 93.06 102 GLY A N 1
ATOM 729 C CA . GLY A 1 102 ? -13.373 15.036 24.432 1.00 93.06 102 GLY A CA 1
ATOM 730 C C . GLY A 1 102 ? -12.831 13.995 25.416 1.00 93.06 102 GLY A C 1
ATOM 731 O O . GLY A 1 102 ? -11.934 13.213 25.092 1.00 93.06 102 GLY A O 1
ATOM 732 N N . ASP A 1 103 ? -13.388 13.992 26.619 1.00 94.88 103 ASP A N 1
ATOM 733 C CA . ASP A 1 103 ? -12.993 13.128 27.732 1.00 94.88 103 ASP A CA 1
ATOM 734 C C . ASP A 1 103 ? -13.905 11.905 27.929 1.00 94.88 103 ASP A C 1
ATOM 736 O O . ASP A 1 103 ? -13.620 11.025 28.750 1.00 94.88 103 ASP A O 1
ATOM 740 N N . ASP A 1 104 ? -14.995 11.840 27.170 1.00 98.00 104 ASP A N 1
ATOM 741 C CA . ASP A 1 104 ? -15.964 10.758 27.236 1.00 98.00 104 ASP A CA 1
ATOM 742 C C . ASP A 1 104 ? -15.773 9.789 26.074 1.00 98.00 104 ASP A C 1
ATOM 744 O O . ASP A 1 104 ? -15.413 10.169 24.960 1.00 98.00 104 ASP A O 1
ATOM 748 N N . PHE A 1 105 ? -16.110 8.531 26.313 1.00 98.25 105 PHE A N 1
AT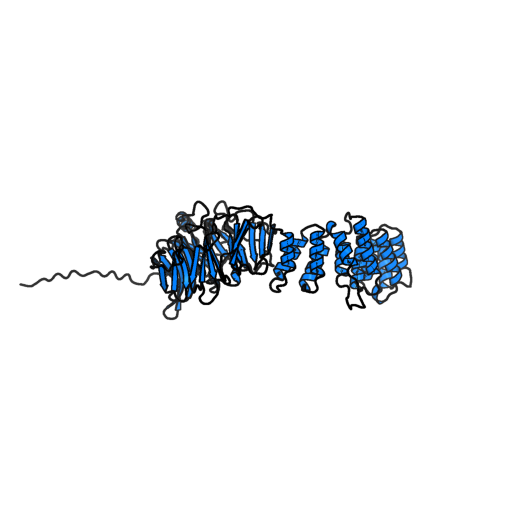OM 749 C CA . PHE A 1 105 ? -16.486 7.588 25.280 1.00 98.25 105 PHE A CA 1
ATOM 750 C C . PHE A 1 105 ? -18.006 7.656 25.113 1.00 98.25 105 PHE A C 1
ATOM 752 O O . PHE A 1 105 ? -18.754 7.377 26.053 1.00 98.25 105 PHE A O 1
ATOM 759 N N . VAL A 1 106 ? -18.469 8.094 23.946 1.00 98.69 106 VAL A N 1
ATOM 760 C CA . VAL A 1 106 ? -19.882 8.389 23.687 1.00 98.69 106 VAL A CA 1
ATOM 761 C C . VAL A 1 106 ? -20.453 7.324 22.773 1.00 98.69 106 VAL A C 1
ATOM 763 O O . VAL A 1 106 ? -19.977 7.150 21.654 1.00 98.69 106 VAL A O 1
ATOM 766 N N . GLY A 1 107 ? -21.494 6.639 23.239 1.00 98.44 107 GLY A N 1
ATOM 767 C CA . GLY A 1 107 ? -22.287 5.737 22.416 1.00 98.44 107 GLY A CA 1
ATOM 768 C C . GLY A 1 107 ? -23.462 6.464 21.790 1.00 98.44 107 GLY A C 1
ATOM 769 O O . GLY A 1 107 ? -24.185 7.202 22.462 1.00 98.44 107 GLY A O 1
ATOM 770 N N . ARG A 1 108 ? -23.676 6.239 20.499 1.00 98.44 108 ARG A N 1
ATOM 771 C CA . ARG A 1 108 ? -24.736 6.837 19.689 1.00 98.44 108 ARG A CA 1
ATOM 772 C C . ARG A 1 108 ? -25.555 5.754 19.016 1.00 98.44 108 ARG A C 1
ATOM 774 O O . ARG A 1 108 ? -25.021 4.716 18.646 1.00 98.44 108 ARG A O 1
ATOM 781 N N . ALA A 1 109 ? -26.842 6.010 18.819 1.00 97.94 109 ALA A N 1
ATOM 782 C CA . ALA A 1 109 ? -27.694 5.140 18.020 1.00 97.94 109 ALA A CA 1
ATOM 783 C C . ALA A 1 109 ? -27.159 5.056 16.584 1.00 97.94 109 ALA A C 1
ATOM 785 O O . ALA A 1 109 ? -26.984 6.088 15.936 1.00 97.94 109 ALA A O 1
ATOM 786 N N . ALA A 1 110 ? -26.943 3.844 16.072 1.00 96.88 110 ALA A N 1
ATOM 787 C CA . ALA A 1 110 ? -26.411 3.641 14.726 1.00 96.88 110 ALA A CA 1
ATOM 788 C C . ALA A 1 110 ? -27.334 4.217 13.637 1.00 96.88 110 ALA A C 1
ATOM 790 O O . ALA A 1 110 ? -26.842 4.677 12.610 1.00 96.88 110 ALA A O 1
ATOM 791 N N . ASP A 1 111 ? -28.651 4.225 13.870 1.00 96.44 111 ASP A N 1
ATOM 792 C CA . ASP A 1 111 ? -29.667 4.663 12.902 1.00 96.44 111 ASP A CA 1
ATOM 793 C C . ASP A 1 111 ? -29.921 6.170 12.864 1.00 96.44 111 ASP A C 1
ATOM 795 O O . ASP A 1 111 ? -30.465 6.657 11.879 1.00 96.44 111 ASP A O 1
ATOM 799 N N . THR A 1 112 ? -29.563 6.913 13.913 1.00 97.44 112 THR A N 1
ATOM 800 C CA . THR A 1 112 ? -29.893 8.349 14.007 1.00 97.44 112 THR A CA 1
ATOM 801 C C . THR A 1 112 ? -28.711 9.235 14.383 1.00 97.44 112 THR A C 1
ATOM 803 O O . THR A 1 112 ? -28.818 10.457 14.321 1.00 97.44 112 THR A O 1
ATOM 806 N N . GLY A 1 113 ? -27.600 8.655 14.846 1.00 97.75 113 GLY A N 1
ATOM 807 C CA . GLY A 1 113 ? -26.455 9.396 15.374 1.00 97.75 113 GLY A CA 1
ATOM 808 C C . GLY A 1 113 ? -26.712 10.067 16.731 1.00 97.75 113 GLY A C 1
ATOM 809 O O . GLY A 1 113 ? -25.815 10.727 17.267 1.00 97.75 113 GLY A O 1
ATOM 810 N N . ALA A 1 114 ? -27.903 9.906 17.321 1.00 98.19 114 ALA A N 1
ATOM 811 C CA . ALA A 1 114 ? -28.251 10.515 18.603 1.00 98.19 114 ALA A CA 1
ATOM 812 C C . ALA A 1 114 ? -27.455 9.876 19.759 1.00 98.19 114 ALA A C 1
ATOM 814 O O . ALA A 1 114 ? -27.361 8.645 19.813 1.00 98.19 114 ALA A O 1
ATOM 815 N N . PRO A 1 115 ? -26.896 10.668 20.696 1.00 98.12 115 PRO A N 1
ATOM 816 C CA . PRO A 1 115 ? -26.181 10.130 21.851 1.00 98.12 115 PRO A CA 1
ATOM 817 C C . PRO A 1 115 ? -27.133 9.338 22.754 1.00 98.12 115 PRO A C 1
ATOM 819 O O . PRO A 1 115 ? -28.218 9.808 23.087 1.00 98.12 115 PRO A O 1
ATOM 822 N N . ARG A 1 116 ? -26.714 8.134 23.150 1.00 97.50 116 ARG A N 1
ATOM 823 C CA . ARG A 1 116 ? -27.434 7.242 24.073 1.00 97.50 116 ARG A CA 1
ATOM 824 C C . ARG A 1 116 ? -26.827 7.267 25.469 1.00 97.50 116 ARG A C 1
ATOM 826 O O . ARG A 1 116 ? -27.553 7.310 26.455 1.00 97.50 116 ARG A O 1
ATOM 833 N N . TRP A 1 117 ? -25.501 7.243 25.546 1.00 98.56 117 TRP A N 1
ATOM 834 C CA . TRP A 1 117 ? -24.771 7.155 26.805 1.00 98.56 117 TRP A CA 1
ATOM 835 C C . TRP A 1 117 ? -23.385 7.782 26.693 1.00 98.56 117 TRP A C 1
ATOM 837 O O . TRP A 1 117 ? -22.868 8.022 25.598 1.00 98.56 117 TRP A O 1
ATOM 847 N N . ARG A 1 118 ? -22.786 8.055 27.853 1.00 98.44 118 ARG A N 1
ATOM 848 C CA . ARG A 1 118 ? -21.436 8.601 28.000 1.00 98.44 118 ARG A CA 1
ATOM 849 C C . ARG A 1 118 ? -20.709 7.838 29.095 1.00 98.44 118 ARG A C 1
ATOM 851 O O . ARG A 1 118 ? -21.255 7.651 30.179 1.00 98.44 118 ARG A O 1
ATOM 858 N N . PHE A 1 119 ? -19.479 7.438 28.814 1.00 98.50 119 PHE A N 1
ATOM 859 C CA . PHE A 1 119 ? -18.569 6.847 29.782 1.00 98.50 119 PHE A CA 1
ATOM 860 C C . PHE A 1 119 ? -17.342 7.744 29.916 1.00 98.50 119 PHE A C 1
ATOM 862 O O . PHE A 1 119 ? -16.570 7.883 28.969 1.00 98.50 119 PHE A O 1
ATOM 869 N N . ARG A 1 120 ? -17.150 8.356 31.087 1.00 98.00 120 ARG A N 1
ATOM 870 C CA . ARG A 1 120 ? -15.974 9.190 31.352 1.00 98.00 120 ARG A CA 1
ATOM 871 C C . ARG A 1 120 ? -14.731 8.312 31.369 1.00 98.00 120 ARG A C 1
ATOM 873 O O . ARG A 1 120 ? -14.608 7.445 32.232 1.00 98.00 120 ARG A O 1
ATOM 880 N N . ILE A 1 121 ? -13.794 8.566 30.460 1.00 97.06 121 ILE A N 1
ATOM 881 C CA . ILE A 1 121 ? -12.523 7.843 30.433 1.00 97.06 121 ILE A CA 1
ATOM 882 C C . ILE A 1 121 ? -11.658 8.406 31.575 1.00 97.06 121 ILE A C 1
ATOM 884 O O . ILE A 1 121 ? -11.397 9.614 31.581 1.00 97.06 121 ILE A O 1
ATOM 888 N N . PRO A 1 122 ? -11.223 7.589 32.559 1.00 95.44 122 PRO A N 1
ATOM 889 C CA . PRO A 1 122 ? -10.457 8.093 33.706 1.00 95.44 122 PRO A CA 1
ATOM 890 C C . PRO A 1 122 ? -9.048 8.597 33.363 1.00 95.44 122 PRO A C 1
ATOM 892 O O . PRO A 1 122 ? -8.411 9.246 34.187 1.00 95.44 122 PRO A O 1
ATOM 895 N N . GLY A 1 123 ? -8.546 8.284 32.169 1.00 94.38 123 GLY A N 1
ATOM 896 C CA . GLY A 1 123 ? -7.218 8.674 31.716 1.00 94.38 123 GLY A CA 1
ATOM 897 C C . GLY A 1 123 ? -7.104 8.660 30.195 1.00 94.38 123 GLY A C 1
ATOM 898 O O . GLY A 1 123 ? -8.004 9.106 29.486 1.00 94.38 123 GLY A O 1
ATOM 899 N N . GLU A 1 124 ? -5.989 8.154 29.686 1.00 94.81 124 GLU A N 1
ATOM 900 C CA . GLU A 1 124 ? -5.697 8.114 28.258 1.00 94.81 124 GLU A CA 1
ATOM 901 C C . GLU A 1 124 ? -6.310 6.868 27.611 1.00 94.81 124 GLU A C 1
ATOM 903 O O . GLU A 1 124 ? -6.041 5.742 28.028 1.00 94.81 124 GLU A O 1
ATOM 908 N N . LEU A 1 125 ? -7.131 7.063 26.577 1.00 96.44 125 LEU A N 1
ATOM 909 C CA . LEU A 1 125 ? -7.639 5.968 25.754 1.00 96.44 125 LEU A CA 1
ATOM 910 C C . LEU A 1 125 ? -6.480 5.326 24.989 1.00 96.44 125 LEU A C 1
ATOM 912 O O . LEU A 1 125 ? -5.773 6.026 24.275 1.00 96.44 125 LEU A O 1
ATOM 916 N N . ALA A 1 126 ? -6.337 4.010 25.091 1.00 95.50 126 ALA A N 1
ATOM 917 C CA . ALA A 1 126 ? -5.361 3.238 24.324 1.00 95.50 126 ALA A CA 1
ATOM 918 C C . ALA A 1 126 ? -5.987 2.543 23.111 1.00 95.50 126 ALA A C 1
ATOM 920 O O . ALA A 1 126 ? -5.338 2.343 22.091 1.00 95.50 126 ALA A O 1
ATOM 921 N N . GLY A 1 127 ? -7.270 2.193 23.200 1.00 96.19 127 GLY A N 1
ATOM 922 C CA . GLY A 1 127 ? -8.009 1.613 22.090 1.00 96.19 127 GLY A CA 1
ATOM 923 C C . GLY A 1 127 ? -9.402 1.173 22.502 1.00 96.19 127 GLY A C 1
ATOM 924 O O . GLY A 1 127 ? -9.724 1.095 23.689 1.00 96.19 127 GLY A O 1
ATOM 925 N N . ALA A 1 128 ? -10.238 0.891 21.512 1.00 97.06 128 ALA A N 1
ATOM 926 C CA . ALA A 1 128 ? -11.573 0.372 21.742 1.00 97.06 128 ALA A CA 1
ATOM 927 C C . ALA A 1 128 ? -11.985 -0.594 20.631 1.00 97.06 128 ALA A C 1
ATOM 929 O O . ALA A 1 128 ? -11.498 -0.517 19.504 1.00 97.06 128 ALA A O 1
ATOM 930 N N . SER A 1 129 ? -12.926 -1.471 20.956 1.00 96.62 129 SER A N 1
ATOM 931 C CA . SER A 1 129 ? -13.613 -2.357 20.020 1.00 96.62 129 SER A CA 1
ATOM 932 C C . SER A 1 129 ? -15.057 -2.548 20.481 1.00 96.62 129 SER A C 1
ATOM 934 O O . SER A 1 129 ? -15.440 -2.057 21.543 1.00 96.62 129 SER A O 1
ATOM 936 N N . ALA A 1 130 ? -15.878 -3.235 19.702 1.00 95.75 130 ALA A N 1
ATOM 937 C CA . ALA A 1 130 ? -17.240 -3.562 20.092 1.00 95.75 130 ALA A CA 1
ATOM 938 C C . ALA A 1 130 ? -17.658 -4.904 19.491 1.00 95.75 130 ALA A C 1
ATOM 940 O O . ALA A 1 130 ? -17.183 -5.296 18.426 1.00 95.75 130 ALA A O 1
ATOM 941 N N . ASP A 1 131 ? -18.551 -5.596 20.190 1.00 88.56 131 ASP A N 1
ATOM 942 C CA . ASP A 1 131 ? -19.418 -6.600 19.583 1.00 88.56 131 ASP A CA 1
ATOM 943 C C . ASP A 1 131 ? -20.837 -6.036 19.494 1.00 88.56 131 ASP A C 1
ATOM 945 O O . ASP A 1 131 ? -21.125 -4.981 20.058 1.00 88.56 131 ASP A O 1
ATOM 949 N N . GLY A 1 132 ? -21.734 -6.733 18.795 1.00 89.12 132 GLY A N 1
ATOM 950 C CA . GLY A 1 132 ? -23.132 -6.327 18.600 1.00 89.12 132 GLY A CA 1
ATOM 951 C C . GLY A 1 132 ? -23.936 -6.009 19.876 1.00 89.12 132 GLY A C 1
ATOM 952 O O . GLY A 1 132 ? -25.115 -5.681 19.777 1.00 89.12 132 GLY A O 1
ATOM 953 N N . THR A 1 133 ? -23.352 -6.160 21.070 1.00 92.81 133 THR A N 1
ATOM 954 C CA . THR A 1 133 ? -24.003 -5.933 22.364 1.00 92.81 133 THR A CA 1
ATOM 955 C C . THR A 1 133 ? -23.207 -5.065 23.337 1.00 92.81 133 THR A C 1
ATOM 957 O O . THR A 1 133 ? -23.807 -4.488 24.245 1.00 92.81 133 THR A O 1
ATOM 960 N N . ARG A 1 134 ? -21.882 -4.961 23.194 1.00 96.94 134 ARG A N 1
ATOM 961 C CA . ARG A 1 134 ? -20.997 -4.278 24.146 1.00 96.94 134 ARG A CA 1
ATOM 962 C C . ARG A 1 134 ? -19.874 -3.527 23.455 1.00 96.94 134 ARG A C 1
ATOM 964 O O . ARG A 1 134 ? -19.382 -3.938 22.410 1.00 96.94 134 ARG A O 1
ATOM 971 N N . ALA A 1 135 ? -19.412 -2.462 24.100 1.00 98.12 135 ALA A N 1
ATOM 972 C CA . ALA A 1 135 ? -18.148 -1.821 23.765 1.00 98.12 135 ALA A CA 1
ATOM 973 C C . ALA A 1 135 ? -17.056 -2.245 24.752 1.00 98.12 135 ALA A C 1
ATOM 975 O O . ALA A 1 135 ? -17.314 -2.388 25.943 1.00 98.12 135 ALA A O 1
ATOM 976 N N . TYR A 1 136 ? -15.829 -2.391 24.267 1.00 98.31 136 TYR A N 1
ATOM 977 C CA . TYR A 1 136 ? -14.654 -2.747 25.053 1.00 98.31 136 TYR A CA 1
ATOM 978 C C . TYR A 1 136 ? -13.638 -1.627 24.938 1.00 98.31 136 TYR A C 1
ATOM 980 O O . TYR A 1 136 ? -13.241 -1.266 23.832 1.00 98.31 136 TYR A O 1
ATOM 988 N N . VAL A 1 137 ? -13.232 -1.070 26.071 1.00 98.19 137 VAL A N 1
ATOM 989 C CA . VAL A 1 137 ? -12.370 0.108 26.142 1.00 98.19 137 VAL A CA 1
ATOM 990 C C . VAL A 1 137 ? -11.119 -0.249 26.923 1.00 98.19 137 VAL A C 1
ATOM 992 O O . VAL A 1 137 ? -11.211 -0.728 28.054 1.00 98.19 137 VAL A O 1
ATOM 995 N N . VAL A 1 138 ? -9.957 0.016 26.329 1.00 98.00 138 VAL A N 1
ATOM 996 C CA . VAL A 1 138 ? -8.668 -0.043 27.017 1.00 98.00 138 VAL A CA 1
ATOM 997 C C . VAL A 1 138 ? -8.186 1.369 27.284 1.00 98.00 138 VAL A C 1
ATOM 999 O O . VAL A 1 138 ? -8.101 2.184 26.364 1.00 98.00 138 VAL A O 1
ATOM 1002 N N . TYR A 1 139 ? -7.853 1.667 28.535 1.00 97.00 139 TYR A N 1
ATOM 1003 C CA . TYR A 1 139 ? -7.293 2.962 28.909 1.00 97.00 139 TYR A CA 1
ATOM 1004 C C . TYR A 1 139 ? -6.179 2.827 29.945 1.00 97.00 139 TYR A C 1
ATOM 1006 O O . TYR A 1 139 ? -6.115 1.864 30.712 1.00 97.00 139 TYR A O 1
ATOM 1014 N N . LYS A 1 140 ? -5.320 3.842 29.977 1.00 96.44 140 LYS A N 1
ATOM 1015 C CA . LYS A 1 140 ? -4.250 4.029 30.949 1.00 96.44 140 LYS A CA 1
ATOM 1016 C C . LYS A 1 140 ? -4.637 5.144 31.913 1.00 96.44 140 LYS A C 1
ATOM 1018 O O . LYS A 1 140 ? -4.923 6.259 31.486 1.00 96.44 140 LYS A O 1
ATOM 1023 N N . ALA A 1 141 ? -4.613 4.867 33.208 1.00 95.06 141 ALA A N 1
ATOM 1024 C CA . ALA A 1 141 ? -4.825 5.855 34.262 1.00 95.06 141 ALA A CA 1
ATOM 1025 C C . ALA A 1 141 ? -3.626 5.882 35.215 1.00 95.06 141 ALA A C 1
ATOM 1027 O O . ALA A 1 141 ? -2.884 4.909 35.314 1.00 95.06 141 ALA A O 1
ATOM 1028 N N . THR A 1 142 ? -3.428 6.993 35.919 1.00 93.31 142 THR A N 1
ATOM 1029 C CA . THR A 1 142 ? -2.405 7.091 36.967 1.00 93.31 142 THR A CA 1
ATOM 1030 C C . THR A 1 142 ? -3.070 6.903 38.322 1.00 93.31 142 THR A C 1
ATOM 1032 O O . THR A 1 142 ? -3.896 7.720 38.721 1.00 93.31 142 THR A O 1
ATOM 1035 N N . GLU A 1 143 ? -2.686 5.855 39.046 1.00 88.06 143 GLU A N 1
ATOM 1036 C CA . GLU A 1 143 ? -3.187 5.553 40.388 1.00 88.06 143 GLU A CA 1
ATOM 1037 C C . GLU A 1 143 ? -2.011 5.533 41.365 1.00 88.06 143 GLU A C 1
ATOM 1039 O O . GLU A 1 143 ? -1.022 4.836 41.145 1.00 88.06 143 GLU A O 1
ATOM 1044 N N . ALA A 1 144 ? -2.078 6.360 42.415 1.00 87.75 144 ALA A N 1
ATOM 1045 C CA . ALA A 1 144 ? -0.990 6.534 43.387 1.00 87.75 144 ALA A CA 1
ATOM 1046 C C . ALA A 1 144 ? 0.395 6.786 42.737 1.00 87.75 144 ALA A C 1
ATOM 1048 O O . ALA A 1 144 ? 1.416 6.276 43.190 1.00 87.75 144 ALA A O 1
ATOM 1049 N N . GLY A 1 145 ? 0.429 7.556 41.641 1.00 88.50 145 GLY A N 1
ATOM 1050 C CA . GLY A 1 145 ? 1.659 7.891 40.912 1.00 88.50 145 GLY A CA 1
ATOM 1051 C C . GLY A 1 145 ? 2.177 6.804 39.961 1.00 88.50 145 GLY A C 1
ATOM 1052 O O . GLY A 1 145 ? 3.170 7.037 39.279 1.00 88.50 145 GLY A O 1
ATOM 1053 N N . THR A 1 146 ? 1.505 5.653 39.866 1.00 89.19 146 THR A N 1
ATOM 1054 C CA . THR A 1 146 ? 1.896 4.544 38.982 1.00 89.19 146 THR A CA 1
ATOM 1055 C C . THR A 1 146 ? 0.896 4.400 37.831 1.00 89.19 146 THR A C 1
ATOM 1057 O O . THR A 1 146 ? -0.315 4.433 38.072 1.00 89.19 146 THR A O 1
ATOM 1060 N N . PRO A 1 147 ? 1.348 4.248 36.572 1.00 92.12 147 PRO A N 1
ATOM 1061 C CA . PRO A 1 147 ? 0.441 3.972 35.467 1.00 92.12 147 PRO A CA 1
ATOM 1062 C C . PRO A 1 147 ? -0.177 2.576 35.617 1.00 92.12 147 PRO A C 1
ATOM 1064 O O . PRO A 1 147 ? 0.540 1.584 35.714 1.00 92.12 147 PRO A O 1
ATOM 1067 N N . ARG A 1 148 ? -1.507 2.507 35.579 1.00 94.31 148 ARG A N 1
ATOM 1068 C CA . ARG A 1 148 ? -2.295 1.274 35.526 1.00 94.31 148 ARG A CA 1
ATOM 1069 C C . ARG A 1 148 ? -3.128 1.221 34.259 1.00 94.31 148 ARG A C 1
ATOM 1071 O O . ARG A 1 148 ? -3.639 2.242 33.792 1.00 94.31 148 ARG A O 1
ATOM 1078 N N . TRP A 1 149 ? -3.265 0.020 33.718 1.00 96.12 149 TRP A N 1
ATOM 1079 C CA . TRP A 1 149 ? -4.021 -0.235 32.501 1.00 96.12 149 TRP A CA 1
ATOM 1080 C C . TRP A 1 149 ? -5.278 -1.016 32.831 1.00 96.12 149 TRP A C 1
ATOM 1082 O O . TRP A 1 149 ? -5.278 -1.871 33.715 1.00 96.12 149 TRP A O 1
ATOM 1092 N N . TRP A 1 150 ? -6.349 -0.700 32.117 1.00 97.38 150 TRP A N 1
ATOM 1093 C CA . TRP A 1 150 ? -7.664 -1.262 32.367 1.00 97.38 150 TRP A CA 1
ATOM 1094 C C . TRP A 1 150 ? -8.298 -1.713 31.063 1.00 97.38 150 TRP A C 1
ATOM 1096 O O . TRP A 1 150 ? -8.265 -0.964 30.089 1.00 97.38 150 TRP A O 1
ATOM 1106 N N . LEU A 1 151 ? -8.925 -2.887 31.075 1.00 98.38 151 LEU A N 1
ATOM 1107 C CA . LEU A 1 151 ? -9.873 -3.330 30.055 1.00 98.38 151 LEU A CA 1
ATOM 1108 C C . LEU A 1 151 ? -11.276 -3.311 30.665 1.00 98.38 151 LEU A C 1
ATOM 1110 O O . LEU A 1 151 ? -11.523 -3.932 31.701 1.00 98.38 151 LEU A O 1
ATOM 1114 N N . VAL A 1 152 ? -12.197 -2.594 30.030 1.00 98.38 152 VAL A N 1
ATOM 1115 C CA . VAL A 1 152 ? -13.564 -2.402 30.526 1.00 98.38 152 VAL A CA 1
ATOM 1116 C C . VAL A 1 152 ? -14.565 -2.784 29.454 1.00 98.38 152 VAL A C 1
ATOM 1118 O O . VAL A 1 152 ? -14.443 -2.325 28.321 1.00 98.38 152 VAL A O 1
ATOM 1121 N N . ALA A 1 153 ? -15.578 -3.563 29.826 1.00 98.56 153 ALA A N 1
ATOM 1122 C CA . ALA A 1 153 ? -16.746 -3.781 28.986 1.00 98.56 153 ALA A CA 1
ATOM 1123 C C . ALA A 1 153 ? -17.901 -2.885 29.420 1.00 98.56 153 ALA A C 1
ATOM 1125 O O . ALA A 1 153 ? -18.266 -2.834 30.596 1.00 98.56 153 ALA A O 1
ATOM 1126 N N . LEU A 1 154 ? -18.497 -2.214 28.446 1.00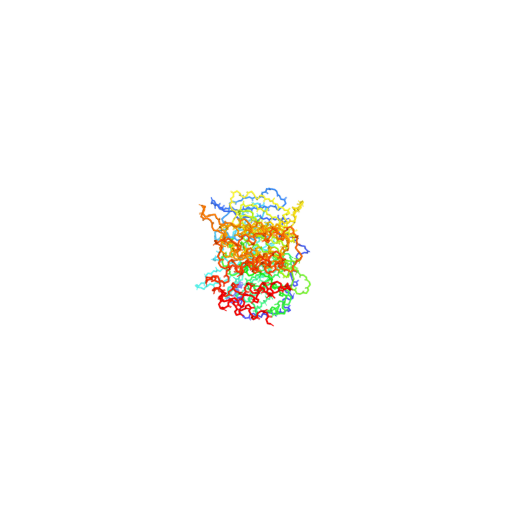 98.69 154 LEU A N 1
ATOM 1127 C CA . LEU A 1 154 ? -19.652 -1.346 28.590 1.00 98.69 154 LEU A CA 1
ATOM 1128 C C . LEU A 1 154 ? -20.841 -1.998 27.888 1.00 98.69 154 LEU A C 1
ATOM 1130 O O . LEU A 1 154 ? -20.719 -2.454 26.751 1.00 98.69 154 LEU A O 1
ATOM 1134 N N . ASP A 1 155 ? -21.993 -2.019 28.547 1.00 97.94 155 ASP A N 1
ATOM 1135 C CA . ASP A 1 155 ? -23.253 -2.408 27.920 1.00 97.94 155 ASP A CA 1
ATOM 1136 C C . ASP A 1 155 ? -23.586 -1.444 26.767 1.00 97.94 155 ASP A C 1
ATOM 1138 O O . ASP A 1 155 ? -23.614 -0.228 26.952 1.00 97.94 155 ASP A O 1
ATOM 1142 N N . GLY A 1 156 ? -23.849 -1.970 25.569 1.00 95.81 156 GLY A N 1
ATOM 1143 C CA . GLY A 1 156 ? -24.053 -1.162 24.362 1.00 95.81 156 GLY A CA 1
ATOM 1144 C C . GLY A 1 156 ? -25.312 -0.290 24.387 1.00 95.81 156 GLY A C 1
ATOM 1145 O O . GLY A 1 156 ? -25.393 0.706 23.663 1.00 95.81 156 GLY A O 1
ATOM 1146 N N . LYS A 1 157 ? -26.290 -0.609 25.247 1.00 96.31 157 LYS A N 1
ATOM 1147 C CA . LYS A 1 157 ? -27.542 0.155 25.372 1.00 96.31 157 LYS A CA 1
ATOM 1148 C C . LYS A 1 157 ? -27.430 1.302 26.368 1.00 96.31 157 LYS A C 1
ATOM 1150 O O . LYS A 1 157 ? -27.963 2.377 26.106 1.00 96.31 157 LYS A O 1
ATOM 1155 N N . SER A 1 158 ? -26.762 1.075 27.494 1.00 97.25 158 SER A N 1
ATOM 1156 C CA . SER A 1 158 ? -26.735 1.993 28.640 1.00 97.25 158 SER A CA 1
ATOM 1157 C C . SER A 1 158 ? -25.374 2.633 28.911 1.00 97.25 158 SER A C 1
ATOM 1159 O O . SER A 1 158 ? -25.308 3.616 29.646 1.00 97.25 158 SER A O 1
ATOM 1161 N N . GLY A 1 159 ? -24.287 2.084 28.363 1.00 97.56 159 GLY A N 1
ATOM 1162 C CA . GLY A 1 159 ? -22.917 2.490 28.677 1.00 97.56 159 GLY A CA 1
ATOM 1163 C C . GLY A 1 159 ? -22.458 2.096 30.084 1.00 97.56 159 GLY A C 1
ATOM 1164 O O . GLY A 1 159 ? -21.384 2.518 30.511 1.00 97.56 159 GLY A O 1
ATOM 1165 N N . GLN A 1 160 ? -23.250 1.312 30.828 1.00 98.12 160 GLN A N 1
ATOM 1166 C CA . GLN A 1 160 ? -22.872 0.853 32.163 1.00 98.12 160 GLN A CA 1
ATOM 1167 C C . GLN A 1 160 ? -21.737 -0.167 32.092 1.00 98.12 160 GLN A C 1
ATOM 1169 O O . GLN A 1 160 ? -21.713 -1.037 31.219 1.00 98.12 160 GLN A O 1
ATOM 1174 N N . VAL A 1 161 ? -20.813 -0.082 33.048 1.00 98.50 161 VAL A N 1
ATOM 1175 C CA . VAL A 1 161 ? -19.714 -1.041 33.182 1.00 98.50 161 VAL A CA 1
ATOM 1176 C C . VAL A 1 161 ? -20.287 -2.414 33.531 1.00 98.50 161 VAL A C 1
ATOM 1178 O O . VAL A 1 161 ? -20.822 -2.606 34.619 1.00 98.50 161 VAL A O 1
ATOM 1181 N N . SER A 1 162 ? -20.160 -3.366 32.606 1.00 97.69 162 SER A N 1
ATOM 1182 C CA . SER A 1 162 ? -20.520 -4.772 32.829 1.00 97.69 162 SER A CA 1
ATOM 1183 C C . SER A 1 162 ? -19.461 -5.478 33.673 1.00 97.69 162 SER A C 1
ATOM 1185 O O . SER A 1 162 ? -19.784 -6.211 34.602 1.00 97.69 162 SER A O 1
ATOM 1187 N N . TRP A 1 163 ? -18.190 -5.244 33.348 1.00 98.31 163 TRP A N 1
ATOM 1188 C CA . TRP A 1 163 ? -17.035 -5.758 34.076 1.00 98.31 163 TRP A CA 1
ATOM 1189 C C . TRP A 1 163 ? -15.801 -4.901 33.766 1.00 98.31 163 TRP A C 1
ATOM 1191 O O . TRP A 1 163 ? -15.769 -4.153 32.784 1.00 98.31 163 TRP A O 1
ATOM 1201 N N . LYS A 1 164 ? -14.783 -4.995 34.625 1.00 97.50 164 LYS A N 1
ATOM 1202 C CA . LYS A 1 164 ? -13.543 -4.214 34.549 1.00 97.50 164 LYS A CA 1
ATOM 1203 C C . LYS A 1 164 ? -12.377 -5.048 35.075 1.00 97.50 164 LYS A C 1
ATOM 1205 O O . LYS A 1 164 ? -12.499 -5.650 36.137 1.00 97.50 164 LYS A O 1
ATOM 1210 N N . LEU A 1 165 ? -11.272 -5.055 34.337 1.00 97.06 165 LEU A N 1
ATOM 1211 C CA . LEU A 1 165 ? -10.062 -5.822 34.631 1.00 97.06 165 LEU A CA 1
ATOM 1212 C C . LEU A 1 165 ? -8.847 -4.896 34.644 1.00 97.06 165 LEU A C 1
ATOM 1214 O O . LEU A 1 165 ? -8.714 -4.067 33.741 1.00 97.06 165 LEU A O 1
ATOM 1218 N N . ASP A 1 166 ? -7.973 -5.042 35.635 1.00 94.56 166 ASP A N 1
ATOM 1219 C CA . ASP A 1 166 ? -6.685 -4.353 35.712 1.00 94.56 166 ASP A CA 1
ATOM 1220 C C . ASP A 1 166 ? -5.539 -5.198 35.160 1.00 94.56 166 ASP A C 1
ATOM 1222 O O . ASP A 1 166 ? -5.562 -6.430 35.195 1.00 94.56 166 ASP A O 1
ATOM 1226 N N . ALA A 1 167 ? -4.512 -4.504 34.679 1.00 93.88 167 ALA A N 1
ATOM 1227 C CA . ALA A 1 167 ? -3.269 -5.092 34.216 1.00 93.88 167 ALA A CA 1
ATOM 1228 C C . ALA A 1 167 ? -2.056 -4.438 34.881 1.00 93.88 167 ALA A C 1
ATOM 1230 O O . ALA A 1 167 ? -1.953 -3.208 34.941 1.00 93.88 167 ALA A O 1
ATOM 1231 N N . ASP A 1 168 ? -1.089 -5.271 35.273 1.00 89.44 168 ASP A N 1
ATOM 1232 C CA . ASP A 1 168 ? 0.203 -4.846 35.836 1.00 89.44 168 ASP A CA 1
ATOM 1233 C C . ASP A 1 168 ? 1.201 -4.384 34.755 1.00 89.44 168 ASP A C 1
ATOM 1235 O O . ASP A 1 168 ? 2.392 -4.190 35.000 1.00 89.44 168 ASP A O 1
ATOM 1239 N N . GLY A 1 169 ? 0.725 -4.199 33.526 1.00 92.88 169 GLY A N 1
ATOM 1240 C CA . GLY A 1 169 ? 1.532 -3.815 32.382 1.00 92.88 169 GLY A CA 1
ATOM 1241 C C . GLY A 1 169 ? 0.686 -3.256 31.248 1.00 92.88 169 GLY A C 1
ATOM 1242 O O . GLY A 1 169 ? -0.540 -3.193 31.323 1.00 92.88 169 GLY A O 1
ATOM 1243 N N . GLN A 1 170 ? 1.363 -2.828 30.189 1.00 95.88 170 GLN A N 1
ATOM 1244 C CA . GLN A 1 170 ? 0.726 -2.174 29.057 1.00 95.88 170 GLN A CA 1
ATOM 1245 C C . GLN A 1 170 ? -0.251 -3.105 28.330 1.00 95.88 170 GLN A C 1
ATOM 1247 O O . GLN A 1 170 ? 0.131 -4.189 27.881 1.00 95.88 170 GLN A O 1
ATOM 1252 N N . LEU A 1 171 ? -1.484 -2.632 28.150 1.00 96.88 171 LEU A N 1
ATOM 1253 C CA . LEU A 1 171 ? -2.484 -3.245 27.281 1.00 96.88 171 LEU A CA 1
ATOM 1254 C C . LEU A 1 171 ? -2.528 -2.516 25.937 1.00 96.88 171 LEU A C 1
ATOM 1256 O O . LEU A 1 171 ? -2.444 -1.289 25.886 1.00 96.88 171 LEU A O 1
ATOM 1260 N N . GLY A 1 172 ? -2.664 -3.282 24.861 1.00 96.38 172 GLY A N 1
ATOM 1261 C CA . GLY A 1 172 ? -2.937 -2.750 23.533 1.00 96.38 172 GLY A CA 1
ATOM 1262 C C . GLY A 1 172 ? -4.437 -2.610 23.265 1.00 96.38 172 GLY A C 1
ATOM 1263 O O . GLY A 1 172 ? -5.272 -3.105 24.023 1.00 96.38 172 GLY A O 1
ATOM 1264 N N . ALA A 1 173 ? -4.784 -1.955 22.159 1.00 96.06 173 ALA A N 1
ATOM 1265 C CA . ALA A 1 173 ? -6.139 -1.903 21.631 1.00 96.06 173 ALA A CA 1
ATOM 1266 C C . ALA A 1 173 ? -6.738 -3.322 21.499 1.00 96.06 173 ALA A C 1
ATOM 1268 O O . ALA A 1 173 ? -6.092 -4.208 20.927 1.00 96.06 173 ALA A O 1
ATOM 1269 N N . PRO A 1 174 ? -7.959 -3.554 22.015 1.00 97.19 174 PRO A N 1
ATOM 1270 C CA . PRO A 1 174 ? -8.566 -4.873 21.990 1.00 97.19 174 PRO A CA 1
ATOM 1271 C C . PRO A 1 174 ? -9.154 -5.179 20.608 1.00 97.19 174 PRO A C 1
ATOM 1273 O O . PRO A 1 174 ? -9.545 -4.277 19.866 1.00 97.19 174 PRO A O 1
ATOM 1276 N N . ALA A 1 175 ? -9.303 -6.464 20.299 1.00 96.19 175 ALA A N 1
ATOM 1277 C CA . ALA A 1 175 ? -10.148 -6.950 19.210 1.00 96.19 175 ALA A CA 1
ATOM 1278 C C . ALA A 1 175 ? -11.209 -7.903 19.767 1.00 96.19 175 ALA A C 1
ATOM 1280 O O . ALA A 1 175 ? -11.014 -8.496 20.825 1.00 96.19 175 ALA A O 1
ATOM 1281 N N . VAL A 1 176 ? -12.338 -8.063 19.076 1.00 94.31 176 VAL A N 1
ATOM 1282 C CA . VAL A 1 176 ? -13.454 -8.878 19.578 1.00 94.31 176 VAL A CA 1
ATOM 1283 C C . VAL A 1 176 ? -13.964 -9.799 18.490 1.00 94.31 176 VAL A C 1
ATOM 1285 O O . VAL A 1 176 ? -14.193 -9.376 17.361 1.00 94.31 176 VAL A O 1
ATOM 1288 N N . SER A 1 177 ? -14.150 -11.075 18.819 1.00 89.50 177 SER A N 1
ATOM 1289 C CA . SER A 1 177 ? -14.706 -12.046 17.884 1.00 89.50 177 SER A CA 1
ATOM 1290 C C . SER A 1 177 ? -15.533 -13.102 18.594 1.00 89.50 177 SER A C 1
ATOM 1292 O O . SER A 1 177 ? -15.010 -13.844 19.421 1.00 89.50 177 SER A O 1
ATOM 1294 N N . GLY A 1 178 ? -16.812 -13.210 18.229 1.00 87.12 178 GLY A N 1
ATOM 1295 C CA . GLY A 1 178 ? -17.671 -14.331 18.612 1.00 87.12 178 GLY A CA 1
ATOM 1296 C C . GLY A 1 178 ? -17.730 -14.608 20.115 1.00 87.12 178 GLY A C 1
ATOM 1297 O O . GLY A 1 178 ? -17.667 -15.764 20.509 1.00 87.12 178 GLY A O 1
ATOM 1298 N N . GLY A 1 179 ? -17.794 -13.575 20.956 1.00 92.12 179 GLY A N 1
ATOM 1299 C CA . GLY A 1 179 ? -17.829 -13.739 22.416 1.00 92.12 179 GLY A CA 1
ATOM 1300 C C . GLY A 1 179 ? -16.458 -13.845 23.096 1.00 92.12 179 GLY A C 1
ATOM 1301 O O . GLY A 1 179 ? -16.396 -14.110 24.295 1.00 92.12 179 GLY A O 1
ATOM 1302 N N . LEU A 1 180 ? -15.365 -13.604 22.367 1.00 95.44 180 LEU A N 1
ATOM 1303 C CA . LEU A 1 180 ? -14.016 -13.477 22.920 1.00 95.44 180 LEU A CA 1
ATOM 1304 C C . LEU A 1 180 ? -13.486 -12.057 22.735 1.00 95.44 180 LEU A C 1
ATOM 1306 O O . LEU A 1 180 ? -13.570 -11.510 21.634 1.00 95.44 180 LEU A O 1
ATOM 1310 N N . VAL A 1 181 ? -12.872 -11.505 23.781 1.00 97.44 181 VAL A N 1
ATOM 1311 C CA . VAL A 1 181 ? -12.041 -10.299 23.700 1.00 97.44 181 VAL A CA 1
ATOM 1312 C C . VAL A 1 181 ? -10.582 -10.732 23.639 1.00 97.44 181 VAL A C 1
ATOM 1314 O O . VAL A 1 181 ? -10.091 -11.433 24.522 1.00 97.44 181 VAL A O 1
ATOM 1317 N N . LEU A 1 182 ? -9.901 -10.323 22.576 1.00 97.62 182 LEU A N 1
ATOM 1318 C CA . LEU A 1 182 ? -8.476 -10.507 22.369 1.00 97.62 182 LEU A CA 1
ATOM 1319 C C . LEU A 1 182 ? -7.761 -9.249 22.851 1.00 97.62 182 LEU A C 1
ATOM 1321 O O . LEU A 1 182 ? -7.970 -8.169 22.295 1.00 97.62 182 LEU A O 1
ATOM 1325 N N . SER A 1 183 ? -6.926 -9.387 23.874 1.00 97.50 183 SER A N 1
ATOM 1326 C CA . SER A 1 183 ? -6.247 -8.261 24.509 1.00 97.50 183 SER A CA 1
ATOM 1327 C C . SER A 1 183 ? -4.731 -8.434 24.413 1.00 97.50 183 SER A C 1
ATOM 1329 O O . SER A 1 183 ? -4.164 -9.236 25.162 1.00 97.50 183 SER A O 1
ATOM 1331 N N . PRO A 1 184 ? -4.054 -7.711 23.503 1.00 97.56 184 PRO A N 1
ATOM 1332 C CA . PRO A 1 184 ? -2.598 -7.673 23.474 1.00 97.56 184 PRO A CA 1
ATOM 1333 C C . PRO A 1 184 ? -2.037 -7.149 24.804 1.00 97.56 184 PRO A C 1
ATOM 1335 O O . PRO A 1 184 ? -2.453 -6.098 25.292 1.00 97.56 184 PRO A O 1
ATOM 1338 N N . PHE A 1 185 ? -1.044 -7.834 25.371 1.00 97.19 185 PHE A N 1
ATOM 1339 C CA . PHE A 1 185 ? -0.386 -7.480 26.630 1.00 97.19 185 PHE A CA 1
ATOM 1340 C C . PHE A 1 185 ? 1.149 -7.481 26.489 1.00 97.19 185 PHE A C 1
ATOM 1342 O O . PHE A 1 185 ? 1.749 -8.452 26.025 1.00 97.19 185 PHE A O 1
ATOM 1349 N N . LEU A 1 186 ? 1.783 -6.355 26.850 1.00 96.44 186 LEU A N 1
ATOM 1350 C CA . LEU A 1 186 ? 3.243 -6.137 26.849 1.00 96.44 186 LEU A CA 1
ATOM 1351 C C . LEU A 1 186 ? 3.982 -6.563 25.560 1.00 96.44 186 LEU A C 1
ATOM 1353 O O . LEU A 1 186 ? 5.141 -6.968 25.611 1.00 96.44 186 LEU A O 1
ATOM 1357 N N . THR A 1 187 ? 3.338 -6.479 24.392 1.00 95.81 187 THR A N 1
ATOM 1358 C CA . THR A 1 187 ? 3.867 -6.864 23.063 1.00 95.81 187 THR A CA 1
ATOM 1359 C C . THR A 1 187 ? 4.295 -8.330 22.913 1.00 95.81 187 THR A C 1
ATOM 1361 O O . THR A 1 187 ? 4.835 -8.715 21.878 1.00 95.81 187 THR A O 1
ATOM 1364 N N . GLN A 1 188 ? 4.077 -9.162 23.931 1.00 95.75 188 GLN A N 1
ATOM 1365 C CA . GLN A 1 188 ? 4.509 -10.563 23.960 1.00 95.75 188 GLN A CA 1
ATOM 1366 C C . GLN A 1 188 ? 3.345 -11.522 24.154 1.00 95.75 188 GLN A C 1
ATOM 1368 O O . GLN A 1 188 ? 3.445 -12.675 23.742 1.00 95.75 188 GLN A O 1
ATOM 1373 N N . TRP A 1 189 ? 2.251 -11.062 24.759 1.00 97.31 189 TRP A N 1
ATOM 1374 C CA . TRP A 1 189 ? 1.122 -11.905 25.107 1.00 97.31 189 TRP A CA 1
ATOM 1375 C C . TRP A 1 189 ? -0.160 -11.466 24.412 1.00 97.31 189 TRP A C 1
ATOM 1377 O O . TRP A 1 189 ? -0.383 -10.286 24.145 1.00 97.31 189 TRP A O 1
ATOM 1387 N N . LEU A 1 190 ? -1.018 -12.442 24.149 1.00 97.88 190 LEU A N 1
ATOM 1388 C CA . LEU A 1 190 ? -2.397 -12.248 23.744 1.00 97.88 190 LEU A CA 1
ATOM 1389 C C . LEU A 1 190 ? -3.287 -12.976 24.740 1.00 97.88 190 LEU A C 1
ATOM 1391 O O . LEU A 1 190 ? -3.353 -14.207 24.749 1.00 97.88 190 LEU A O 1
ATOM 1395 N N . ASP A 1 191 ? -3.964 -12.211 25.584 1.00 97.56 191 ASP A N 1
ATOM 1396 C CA . ASP A 1 191 ? -4.948 -12.739 26.516 1.00 97.56 191 ASP A CA 1
ATOM 1397 C C . ASP A 1 191 ? -6.300 -12.902 25.816 1.00 97.56 191 ASP A C 1
ATOM 1399 O O . ASP A 1 191 ? -6.770 -12.000 25.117 1.00 97.56 191 ASP A O 1
ATOM 1403 N N . LEU A 1 192 ? -6.927 -14.063 26.015 1.00 97.38 192 LEU A N 1
ATOM 1404 C CA . LEU A 1 192 ? -8.294 -14.334 25.581 1.00 97.38 192 LEU A CA 1
ATOM 1405 C C . LEU A 1 192 ? -9.204 -14.225 26.800 1.00 97.38 192 LEU A C 1
ATOM 1407 O O . LEU A 1 192 ? -9.061 -14.983 27.763 1.00 97.38 192 LEU A O 1
ATOM 1411 N N . VAL A 1 193 ? -10.153 -13.300 26.737 1.00 97.62 193 VAL A N 1
ATOM 1412 C CA . VAL A 1 193 ? -11.094 -12.999 27.817 1.00 97.62 193 VAL A CA 1
ATOM 1413 C C . VAL A 1 193 ? -12.511 -13.312 27.352 1.00 97.62 193 VAL A C 1
ATOM 1415 O O . VAL A 1 193 ? -12.887 -13.021 26.215 1.00 97.62 193 VAL A O 1
ATOM 1418 N N . ASP A 1 194 ? -13.306 -13.913 28.231 1.00 96.62 194 ASP A N 1
ATOM 1419 C CA . ASP A 1 194 ? -14.729 -14.132 27.998 1.00 96.62 194 ASP A CA 1
ATOM 1420 C C . ASP A 1 194 ? -15.461 -12.789 27.926 1.00 96.62 194 ASP A C 1
ATOM 1422 O O . ASP A 1 194 ? -15.485 -12.023 28.890 1.00 96.62 194 ASP A O 1
ATOM 1426 N N . ALA A 1 195 ? -16.071 -12.497 26.782 1.00 95.75 195 ALA A N 1
ATOM 1427 C CA . ALA A 1 195 ? -16.690 -11.202 26.531 1.00 95.75 195 ALA A CA 1
ATOM 1428 C C . ALA A 1 195 ? -17.892 -10.924 27.454 1.00 95.75 195 ALA A C 1
ATOM 1430 O O . ALA A 1 195 ? -18.191 -9.772 27.780 1.00 95.75 195 ALA A O 1
ATOM 1431 N N . ALA A 1 196 ? -18.575 -11.976 27.921 1.00 95.38 196 ALA A N 1
ATOM 1432 C CA . ALA A 1 196 ? -19.742 -11.845 28.782 1.00 95.38 196 ALA A CA 1
ATOM 1433 C C . ALA A 1 196 ? -19.384 -11.574 30.240 1.00 95.38 196 ALA A C 1
ATOM 1435 O O . ALA A 1 196 ? -20.039 -10.753 30.880 1.00 95.38 196 ALA A O 1
ATOM 1436 N N . THR A 1 197 ? -18.360 -12.249 30.748 1.00 95.88 197 THR A N 1
ATOM 1437 C CA . THR A 1 197 ? -18.055 -12.265 32.183 1.00 95.88 197 THR A CA 1
ATOM 1438 C C . THR A 1 197 ? -16.782 -11.510 32.553 1.00 95.88 197 THR A C 1
ATOM 1440 O O . THR A 1 197 ? -16.592 -11.198 33.725 1.00 95.88 197 THR A O 1
ATOM 1443 N N . GLY A 1 198 ? -15.901 -11.225 31.590 1.00 96.19 198 GLY A N 1
ATOM 1444 C CA . GLY A 1 198 ? -14.566 -10.693 31.863 1.00 96.19 198 GLY A CA 1
ATOM 1445 C C . GLY A 1 198 ? -13.606 -11.748 32.417 1.00 96.19 198 GLY A C 1
ATOM 1446 O O . GLY A 1 198 ? -12.498 -11.414 32.822 1.00 96.19 198 GLY A O 1
ATOM 1447 N N . ALA A 1 199 ? -13.992 -13.027 32.453 1.00 95.81 199 ALA A N 1
ATOM 1448 C CA . ALA A 1 199 ? -13.119 -14.082 32.949 1.00 95.81 199 ALA A CA 1
ATOM 1449 C C . ALA A 1 199 ? -11.946 -14.316 31.976 1.00 95.81 199 ALA A C 1
ATOM 1451 O O . ALA A 1 199 ? -12.187 -14.613 30.800 1.00 95.81 199 ALA A O 1
ATOM 1452 N N . PRO A 1 200 ? -10.680 -14.244 32.430 1.00 95.31 200 PRO A N 1
ATOM 1453 C CA . PRO A 1 200 ? -9.549 -14.650 31.608 1.00 95.31 200 PRO A CA 1
ATOM 1454 C C . PRO A 1 200 ? -9.607 -16.157 31.331 1.00 95.31 200 PRO A C 1
ATOM 1456 O O . PRO A 1 200 ? -9.743 -16.960 32.254 1.00 95.31 200 PRO A O 1
ATOM 1459 N N . LEU A 1 201 ? -9.516 -16.553 30.062 1.00 95.62 201 LEU A N 1
ATOM 1460 C CA . LEU A 1 201 ? -9.700 -17.945 29.636 1.00 95.62 201 LEU A CA 1
ATOM 1461 C C . LEU A 1 201 ? -8.380 -18.660 29.383 1.00 95.62 201 LEU A C 1
ATOM 1463 O O . LEU A 1 201 ? -8.177 -19.787 29.826 1.00 95.62 201 LEU A O 1
ATOM 1467 N N . THR A 1 202 ? -7.500 -18.011 28.632 1.00 96.88 202 THR A N 1
ATOM 1468 C CA . THR A 1 202 ? -6.175 -18.520 28.282 1.00 96.88 202 THR A CA 1
ATOM 1469 C C . THR A 1 202 ? -5.303 -17.358 27.817 1.00 96.88 202 THR A C 1
ATOM 1471 O O . THR A 1 202 ? -5.781 -16.228 27.680 1.00 96.88 202 THR A O 1
ATOM 1474 N N . ARG A 1 203 ? -4.031 -17.642 27.562 1.00 96.38 203 ARG A N 1
ATOM 1475 C CA . ARG A 1 203 ? -3.059 -16.680 27.070 1.00 96.38 203 ARG A CA 1
ATOM 1476 C C . ARG A 1 203 ? -2.085 -17.353 26.114 1.00 96.38 203 ARG A C 1
ATOM 1478 O O . ARG A 1 203 ? -1.614 -18.461 26.365 1.00 96.38 203 ARG A O 1
ATOM 1485 N N . ILE A 1 204 ? -1.775 -16.657 25.029 1.00 97.88 204 ILE A N 1
ATOM 1486 C CA . ILE A 1 204 ? -0.734 -17.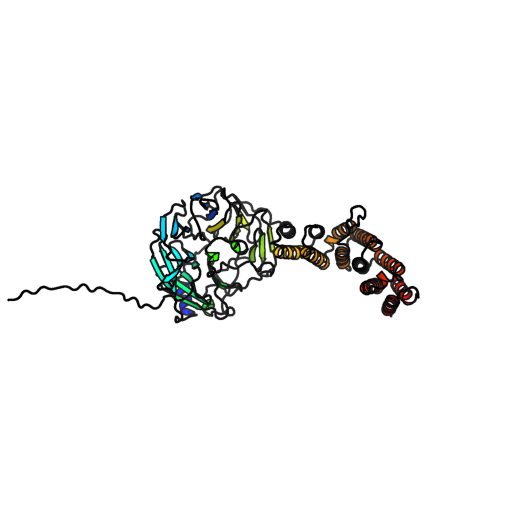043 24.077 1.00 97.88 204 ILE A CA 1
ATOM 1487 C C . ILE A 1 204 ? 0.468 -16.134 24.303 1.00 97.88 204 ILE A C 1
ATOM 1489 O O . ILE A 1 204 ? 0.298 -14.924 24.411 1.00 97.88 204 ILE A O 1
ATOM 1493 N N . ARG A 1 205 ? 1.672 -16.703 24.345 1.00 97.56 205 ARG A N 1
ATOM 1494 C CA . ARG A 1 205 ? 2.939 -15.972 24.384 1.00 97.56 205 ARG A CA 1
ATOM 1495 C C . ARG A 1 205 ? 3.694 -16.170 23.079 1.00 97.56 205 ARG A C 1
ATOM 1497 O O . ARG A 1 205 ? 4.030 -17.302 22.737 1.00 97.56 205 ARG A O 1
ATOM 1504 N N . GLY A 1 206 ? 4.028 -15.073 22.408 1.00 96.81 206 GLY A N 1
ATOM 1505 C CA . GLY A 1 206 ? 4.980 -15.062 21.304 1.00 96.81 206 GLY A CA 1
ATOM 1506 C C . GLY A 1 206 ? 6.389 -15.400 21.799 1.00 96.81 206 GLY A C 1
ATOM 1507 O O . GLY A 1 206 ? 6.948 -14.702 22.644 1.00 96.81 206 GLY A O 1
ATOM 1508 N N . VAL A 1 207 ? 6.949 -16.499 21.297 1.00 96.44 207 VAL A N 1
ATOM 1509 C CA . VAL A 1 207 ? 8.277 -17.016 21.666 1.00 96.44 207 VAL A CA 1
ATOM 1510 C C . VAL A 1 207 ? 9.354 -16.445 20.749 1.00 96.44 207 VAL A C 1
ATOM 1512 O O . VAL A 1 207 ? 10.410 -16.033 21.220 1.00 96.44 207 VAL A O 1
ATOM 1515 N N . ASP A 1 208 ? 9.088 -16.407 19.442 1.00 95.38 208 ASP A N 1
ATOM 1516 C CA . ASP A 1 208 ? 10.028 -15.957 18.407 1.00 95.38 208 ASP A CA 1
ATOM 1517 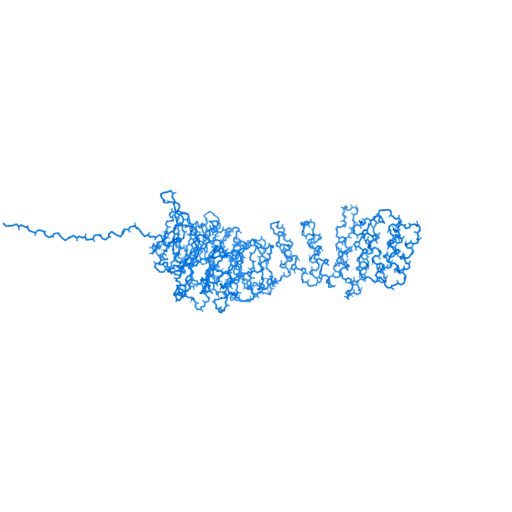C C . ASP A 1 208 ? 9.510 -14.756 17.596 1.00 95.38 208 ASP A C 1
ATOM 1519 O O . ASP A 1 208 ? 10.111 -14.372 16.589 1.00 95.38 208 ASP A O 1
ATOM 1523 N N . THR A 1 209 ? 8.388 -14.172 18.021 1.00 94.19 209 THR A N 1
ATOM 1524 C CA . THR A 1 209 ? 7.780 -12.988 17.415 1.00 94.19 209 THR A CA 1
ATOM 1525 C C . THR A 1 209 ? 7.024 -12.175 18.459 1.00 94.19 209 THR A C 1
ATOM 1527 O O . THR A 1 209 ? 6.475 -12.722 19.413 1.00 94.19 209 THR A O 1
ATOM 1530 N N . GLN A 1 210 ? 6.978 -10.861 18.261 1.00 96.00 210 GLN A N 1
ATOM 1531 C CA . GLN A 1 210 ? 6.116 -9.979 19.042 1.00 96.00 210 GLN A CA 1
ATOM 1532 C C . GLN A 1 210 ? 4.650 -10.134 18.617 1.00 96.00 210 GLN A C 1
ATOM 1534 O O . GLN A 1 210 ? 4.346 -10.557 17.500 1.00 96.00 210 GLN A O 1
ATOM 1539 N N . ILE A 1 211 ? 3.750 -9.740 19.511 1.00 97.25 211 ILE A N 1
ATOM 1540 C CA . ILE A 1 211 ? 2.319 -9.577 19.270 1.00 97.25 211 ILE A CA 1
ATOM 1541 C C . ILE A 1 211 ? 2.037 -8.077 19.342 1.00 97.25 211 ILE A C 1
ATOM 1543 O O . ILE A 1 211 ? 1.812 -7.535 20.417 1.00 97.25 211 ILE A O 1
ATOM 1547 N N . GLY A 1 212 ? 2.127 -7.397 18.200 1.00 95.94 212 GLY A N 1
ATOM 1548 C CA . GLY A 1 212 ? 1.899 -5.956 18.058 1.00 95.94 212 GLY A CA 1
ATOM 1549 C C . GLY A 1 212 ? 0.456 -5.583 17.709 1.00 95.94 212 GLY A C 1
ATOM 1550 O O . GLY A 1 212 ? 0.057 -4.443 17.910 1.00 95.94 212 GLY A O 1
ATOM 1551 N N . PHE A 1 213 ? -0.350 -6.521 17.206 1.00 96.19 213 PHE A N 1
ATOM 1552 C CA . PHE A 1 213 ? -1.762 -6.276 16.910 1.00 96.19 213 PHE A CA 1
ATOM 1553 C C . PHE A 1 213 ? -2.627 -7.517 17.120 1.00 96.19 213 PHE A C 1
ATOM 1555 O O . PHE A 1 213 ? -2.143 -8.649 17.050 1.00 96.19 213 PHE A O 1
ATOM 1562 N N . ALA A 1 214 ? -3.928 -7.286 17.291 1.00 96.19 214 ALA A N 1
ATOM 1563 C CA . ALA A 1 214 ? -4.981 -8.280 17.141 1.00 96.19 214 ALA A CA 1
ATOM 1564 C C . ALA A 1 214 ? -6.081 -7.704 16.240 1.00 96.19 214 ALA A C 1
ATOM 1566 O O . ALA A 1 214 ? -6.400 -6.519 16.309 1.00 96.19 214 ALA A O 1
ATOM 1567 N N . GLN A 1 215 ? -6.657 -8.539 15.385 1.00 92.94 215 GLN A N 1
ATOM 1568 C CA . GLN A 1 215 ? -7.724 -8.170 14.467 1.00 92.94 215 GLN A CA 1
ATOM 1569 C C . GLN A 1 215 ? -8.753 -9.292 14.397 1.00 92.94 215 GLN A C 1
ATOM 1571 O O . GLN A 1 215 ? -8.419 -10.475 14.361 1.00 92.94 215 GLN A O 1
ATOM 1576 N N . ALA A 1 216 ? -10.022 -8.912 14.342 1.00 89.44 216 ALA A N 1
ATOM 1577 C CA . ALA A 1 216 ? -11.130 -9.830 14.171 1.00 89.44 216 ALA A CA 1
ATOM 1578 C C . ALA A 1 216 ? -12.006 -9.393 12.997 1.00 89.44 216 ALA A C 1
ATOM 1580 O O . ALA A 1 216 ? -12.139 -8.206 12.709 1.00 89.44 216 ALA A O 1
ATOM 1581 N N . SER A 1 217 ? -12.586 -10.378 12.324 1.00 83.12 217 SER A N 1
ATOM 1582 C CA . SER A 1 217 ? -13.576 -10.223 11.259 1.00 83.12 217 SER A CA 1
ATOM 1583 C C . SER A 1 217 ? -14.541 -11.408 11.300 1.00 83.12 217 SER A C 1
ATOM 1585 O O . SER A 1 217 ? -14.293 -12.394 12.010 1.00 83.12 217 SER A O 1
ATOM 1587 N N . GLY A 1 218 ? -15.603 -11.363 10.499 1.00 75.75 218 GLY A N 1
ATOM 1588 C CA . GLY A 1 218 ? -16.474 -12.512 10.270 1.00 75.75 218 GLY A CA 1
ATOM 1589 C C . GLY A 1 218 ? -15.723 -13.744 9.751 1.00 75.75 218 GLY A C 1
ATOM 1590 O O . GLY A 1 218 ? -16.121 -14.866 10.044 1.00 75.75 218 GLY A O 1
ATOM 1591 N N . ALA A 1 219 ? -14.589 -13.560 9.063 1.00 76.31 219 ALA A N 1
ATOM 1592 C CA . ALA A 1 219 ? -13.755 -14.657 8.563 1.00 76.31 219 ALA A CA 1
ATOM 1593 C C . ALA A 1 219 ? -12.795 -15.263 9.599 1.00 76.31 219 ALA A C 1
ATOM 1595 O O . ALA A 1 219 ? -12.162 -16.273 9.320 1.00 76.31 219 ALA A O 1
ATOM 1596 N N . GLY A 1 220 ? -12.596 -14.673 10.777 1.00 86.56 220 GLY A N 1
ATOM 1597 C CA . GLY A 1 220 ? -11.536 -15.159 11.660 1.00 86.56 220 GLY A CA 1
ATOM 1598 C C . GLY A 1 220 ? -11.006 -14.124 12.631 1.00 86.56 220 GLY A C 1
ATOM 1599 O O . GLY A 1 220 ? -11.321 -12.940 12.540 1.00 86.56 220 GLY A O 1
ATOM 1600 N N . ALA A 1 221 ? -10.173 -14.596 13.551 1.00 92.44 221 ALA A N 1
ATOM 1601 C CA . ALA A 1 221 ? -9.386 -13.751 14.428 1.00 92.44 221 ALA A CA 1
ATOM 1602 C C . ALA A 1 221 ? -7.905 -14.032 14.170 1.00 92.44 221 ALA A C 1
ATOM 1604 O O . ALA A 1 221 ? -7.508 -15.179 13.954 1.00 92.44 221 ALA A O 1
ATOM 1605 N N . TRP A 1 222 ? -7.119 -12.968 14.151 1.00 95.00 222 TRP A N 1
ATOM 1606 C CA . TRP A 1 222 ? -5.729 -12.952 13.730 1.00 95.00 222 TRP A CA 1
ATOM 1607 C C . TRP A 1 222 ? -4.945 -12.026 14.646 1.00 95.00 222 TRP A C 1
ATOM 1609 O O . TRP A 1 222 ? -5.482 -11.052 15.171 1.00 95.00 222 TRP A O 1
ATOM 1619 N N . PHE A 1 223 ? -3.669 -12.310 14.832 1.00 96.88 223 PHE A N 1
ATOM 1620 C CA . PHE A 1 223 ? -2.760 -11.455 15.584 1.00 96.88 223 PHE A CA 1
ATOM 1621 C C . PHE A 1 223 ? -1.365 -11.561 14.988 1.00 96.88 223 PHE A C 1
ATOM 1623 O O . PHE A 1 223 ? -1.101 -12.454 14.187 1.00 96.88 223 PHE A O 1
ATOM 1630 N N . GLY A 1 224 ? -0.460 -10.667 15.354 1.00 96.31 224 GLY A N 1
ATOM 1631 C CA . GLY A 1 224 ? 0.907 -10.765 14.863 1.00 96.31 224 GLY A CA 1
ATOM 1632 C C . GLY A 1 224 ? 1.664 -9.464 14.970 1.00 96.31 224 GLY A C 1
ATOM 1633 O O . GLY A 1 224 ? 1.444 -8.669 15.880 1.00 96.31 224 GLY A O 1
ATOM 1634 N N . SER A 1 225 ? 2.574 -9.266 14.032 1.00 94.25 225 SER A N 1
ATOM 1635 C CA . SER A 1 225 ? 3.547 -8.179 14.018 1.00 94.25 225 SER A CA 1
ATOM 1636 C C . SER A 1 225 ? 3.808 -7.736 12.575 1.00 94.25 225 SER A C 1
ATOM 1638 O O . SER A 1 225 ? 3.264 -8.330 11.642 1.00 94.25 225 SER A O 1
ATOM 1640 N N . PRO A 1 226 ? 4.664 -6.728 12.328 1.00 91.06 226 PRO A N 1
ATOM 1641 C CA . PRO A 1 226 ? 5.032 -6.355 10.962 1.00 91.06 226 PRO A CA 1
ATOM 1642 C C . PRO A 1 226 ? 5.629 -7.500 10.123 1.00 91.06 226 PRO A C 1
ATOM 1644 O O . PRO A 1 226 ? 5.649 -7.404 8.902 1.00 91.06 226 PRO A O 1
ATOM 1647 N N . GLN A 1 227 ? 6.111 -8.581 10.752 1.00 92.12 227 GLN A N 1
ATOM 1648 C CA . GLN A 1 227 ? 6.685 -9.738 10.058 1.00 92.12 227 GLN A CA 1
ATOM 1649 C C . GLN A 1 227 ? 5.632 -10.696 9.478 1.00 92.12 227 GLN A C 1
ATOM 1651 O O . GLN A 1 227 ? 5.970 -11.495 8.606 1.00 92.12 227 GLN A O 1
ATOM 1656 N N . GLY A 1 228 ? 4.386 -10.657 9.954 1.00 94.38 228 GLY A N 1
ATOM 1657 C CA . GLY A 1 228 ? 3.329 -11.543 9.473 1.00 94.38 228 GLY A CA 1
ATOM 1658 C C . GLY A 1 228 ? 2.160 -11.688 10.440 1.00 94.38 228 GLY A C 1
ATOM 1659 O O . GLY A 1 228 ? 2.133 -11.113 11.530 1.00 94.38 228 GLY A O 1
ATOM 1660 N N . LEU A 1 229 ? 1.187 -12.484 10.013 1.00 94.44 229 LEU A N 1
ATOM 1661 C CA . LEU A 1 229 ? -0.066 -12.741 10.712 1.00 94.44 229 LEU A CA 1
ATOM 1662 C C . LEU A 1 229 ? -0.157 -14.208 11.142 1.00 94.44 229 LEU A C 1
ATOM 1664 O O . LEU A 1 229 ? 0.235 -15.113 10.409 1.00 94.44 229 LEU A O 1
ATOM 1668 N N . ILE A 1 230 ? -0.676 -14.435 12.343 1.00 95.94 230 ILE A N 1
ATOM 1669 C CA . ILE A 1 230 ? -0.944 -15.743 12.934 1.00 95.94 230 ILE A CA 1
ATOM 1670 C C . ILE A 1 230 ? -2.455 -15.897 13.066 1.00 95.94 230 ILE A C 1
ATOM 1672 O O . ILE A 1 230 ? -3.131 -15.028 13.628 1.00 95.94 230 ILE A O 1
ATOM 1676 N N . ARG A 1 231 ? -2.993 -17.005 12.551 1.00 95.56 231 ARG A N 1
ATOM 1677 C CA . ARG A 1 231 ? -4.398 -17.364 12.764 1.00 95.56 231 ARG A CA 1
ATOM 1678 C C . ARG A 1 231 ? -4.599 -17.723 14.224 1.00 95.56 231 ARG A C 1
ATOM 1680 O O . ARG A 1 231 ? -3.845 -18.527 14.767 1.00 95.56 231 ARG A O 1
ATOM 1687 N N . LEU A 1 232 ? -5.648 -17.193 14.845 1.00 94.94 232 LEU A N 1
ATOM 1688 C CA . LEU A 1 232 ? -6.066 -17.674 16.152 1.00 94.94 232 LEU A CA 1
ATOM 1689 C C . LEU A 1 232 ? -6.760 -19.040 16.001 1.00 94.94 232 LEU A C 1
ATOM 1691 O O . LEU A 1 232 ? -7.976 -19.121 15.825 1.00 94.94 232 LEU A O 1
ATOM 1695 N N . ASP A 1 233 ? -5.962 -20.100 16.075 1.00 94.19 233 ASP A N 1
ATOM 1696 C CA . ASP A 1 233 ? -6.376 -21.501 16.164 1.00 94.19 233 ASP A CA 1
ATOM 1697 C C . ASP A 1 233 ? -5.562 -22.242 17.243 1.00 94.19 233 ASP A C 1
ATOM 1699 O O . ASP A 1 233 ? -4.713 -21.652 17.908 1.00 94.19 233 ASP A O 1
ATOM 1703 N N . GLU A 1 234 ? -5.797 -23.541 17.448 1.00 95.00 234 GLU A N 1
ATOM 1704 C CA . GLU A 1 234 ? -5.075 -24.315 18.472 1.00 95.00 234 GLU A CA 1
ATOM 1705 C C . GLU A 1 234 ? -3.556 -24.403 18.241 1.00 95.00 234 GLU A C 1
ATOM 1707 O O . GLU A 1 234 ? -2.800 -24.649 19.188 1.00 95.00 234 GLU A O 1
ATOM 1712 N N . ARG A 1 235 ? -3.083 -24.202 17.002 1.00 96.12 235 ARG A N 1
ATOM 1713 C CA . ARG A 1 235 ? -1.649 -24.224 16.682 1.00 96.12 235 ARG A CA 1
ATOM 1714 C C . ARG A 1 235 ? -0.946 -22.992 17.240 1.00 96.12 235 ARG A C 1
ATOM 1716 O O . ARG A 1 235 ? 0.212 -23.104 17.629 1.00 96.12 235 ARG A O 1
ATOM 1723 N N . ALA A 1 236 ? -1.660 -21.872 17.375 1.00 96.44 236 ALA A N 1
ATOM 1724 C CA . ALA A 1 236 ? -1.152 -20.640 17.980 1.00 96.44 236 ALA A CA 1
ATOM 1725 C C . ALA A 1 236 ? -0.637 -20.828 19.419 1.00 96.44 236 ALA A C 1
ATOM 1727 O O . ALA A 1 236 ? 0.220 -20.069 19.866 1.00 96.44 236 ALA A O 1
ATOM 1728 N N . ALA A 1 237 ? -1.094 -21.868 20.130 1.00 97.38 237 ALA A N 1
ATOM 1729 C CA . ALA A 1 237 ? -0.557 -22.230 21.439 1.00 97.38 237 ALA A CA 1
ATOM 1730 C C . ALA A 1 237 ? 0.928 -22.637 21.403 1.00 97.38 237 ALA A C 1
ATOM 1732 O O . ALA A 1 237 ? 1.533 -22.727 22.459 1.00 97.38 237 ALA A O 1
ATOM 1733 N N . SER A 1 238 ? 1.554 -22.878 20.241 1.00 96.69 238 SER A N 1
ATOM 1734 C CA . SER A 1 238 ? 3.012 -23.079 20.204 1.00 96.69 238 SER A CA 1
ATOM 1735 C C . SER A 1 238 ? 3.784 -21.809 20.571 1.00 96.69 238 SER A C 1
ATOM 1737 O O . SER A 1 238 ? 4.919 -21.893 21.038 1.00 96.69 238 SER A O 1
ATOM 1739 N N . GLY A 1 239 ? 3.198 -20.635 20.309 1.00 95.25 239 GLY A N 1
ATOM 1740 C CA . GLY A 1 239 ? 3.865 -19.343 20.434 1.00 95.25 239 GLY A CA 1
ATOM 1741 C C . GLY A 1 239 ? 4.959 -19.075 19.391 1.00 95.25 239 GLY A C 1
ATOM 1742 O O . GLY A 1 239 ? 5.546 -17.996 19.397 1.00 95.25 239 GLY A O 1
ATOM 1743 N N . THR A 1 240 ? 5.251 -20.027 18.502 1.00 96.75 240 THR A N 1
ATOM 1744 C CA . THR A 1 240 ? 6.312 -19.944 17.484 1.00 96.75 240 THR A CA 1
ATOM 1745 C C . THR A 1 240 ? 5.728 -19.779 16.087 1.00 96.75 240 THR A C 1
ATOM 1747 O O . THR A 1 240 ? 4.735 -20.430 15.747 1.00 96.75 240 THR A O 1
ATOM 1750 N N . ARG A 1 241 ? 6.385 -19.002 15.219 1.00 96.12 241 ARG A N 1
ATOM 1751 C CA . ARG A 1 241 ? 5.979 -18.886 13.803 1.00 96.12 241 ARG A CA 1
ATOM 1752 C C . ARG A 1 241 ? 6.007 -20.226 13.071 1.00 96.12 241 ARG A C 1
ATOM 1754 O O . ARG A 1 241 ? 5.135 -20.487 12.254 1.00 96.12 241 ARG A O 1
ATOM 1761 N N . LYS A 1 242 ? 6.997 -21.071 13.371 1.00 95.81 242 LYS A N 1
ATOM 1762 C CA . LYS A 1 242 ? 7.200 -22.368 12.706 1.00 95.81 242 LYS A CA 1
ATOM 1763 C C . LYS A 1 242 ? 6.032 -23.338 12.909 1.00 95.81 242 LYS A C 1
ATOM 1765 O O . LYS A 1 242 ? 5.671 -24.043 11.972 1.00 95.81 242 LYS A O 1
ATOM 1770 N N . ASP A 1 243 ? 5.476 -23.396 14.119 1.00 96.19 243 ASP A N 1
ATOM 1771 C CA . ASP A 1 243 ? 4.485 -24.420 14.477 1.00 96.19 243 ASP A CA 1
ATOM 1772 C C . ASP A 1 243 ? 3.046 -23.875 14.510 1.00 96.19 243 ASP A C 1
ATOM 1774 O O . ASP A 1 243 ? 2.087 -24.655 14.465 1.00 96.19 243 ASP A O 1
ATOM 1778 N N . SER A 1 244 ? 2.893 -22.547 14.513 1.00 96.19 244 SER A N 1
ATOM 1779 C CA . SER A 1 244 ? 1.612 -21.850 14.378 1.00 96.19 244 SER A CA 1
ATOM 1780 C C . SER A 1 244 ? 1.138 -21.774 12.924 1.00 96.19 244 SER A C 1
ATOM 1782 O O . SER A 1 244 ? 1.901 -21.948 11.975 1.00 96.19 244 SER A O 1
ATOM 1784 N N . SER A 1 245 ? -0.134 -21.429 12.740 1.00 96.12 245 SER A N 1
ATOM 1785 C CA . SER A 1 245 ? -0.678 -21.006 11.447 1.00 96.12 245 SER A CA 1
ATOM 1786 C C . SER A 1 245 ? -0.192 -19.592 11.114 1.00 96.12 245 SER A C 1
ATOM 1788 O O . SER A 1 245 ? -0.931 -18.626 11.286 1.00 96.12 245 SER A O 1
ATOM 1790 N N . PHE A 1 246 ? 1.072 -19.467 10.706 1.00 95.75 246 PHE A N 1
ATOM 1791 C CA . PHE A 1 246 ? 1.727 -18.201 10.367 1.00 95.75 246 PHE A CA 1
ATOM 1792 C C . PHE A 1 246 ? 1.750 -17.954 8.854 1.00 95.75 246 PHE A C 1
ATOM 1794 O O . PHE A 1 246 ? 2.018 -18.866 8.073 1.00 95.75 246 PHE A O 1
ATOM 1801 N N . LEU A 1 247 ? 1.526 -16.704 8.451 1.00 94.12 247 LEU A N 1
ATOM 1802 C CA . LEU A 1 247 ? 1.634 -16.236 7.074 1.00 94.12 247 LEU A CA 1
ATOM 1803 C C . LEU A 1 247 ? 2.409 -14.913 7.025 1.00 94.12 247 LEU A C 1
ATOM 1805 O O . LEU A 1 247 ? 2.026 -13.927 7.657 1.00 94.12 247 LEU A O 1
ATOM 1809 N N . ALA A 1 248 ? 3.477 -14.880 6.230 1.00 94.62 248 ALA A N 1
ATOM 1810 C CA . ALA A 1 248 ? 4.143 -13.644 5.830 1.00 94.62 248 ALA A CA 1
ATOM 1811 C C . ALA A 1 248 ? 3.634 -13.222 4.448 1.00 94.62 248 ALA A C 1
ATOM 1813 O O . ALA A 1 248 ? 3.470 -14.067 3.568 1.00 94.62 248 ALA A O 1
ATOM 1814 N N . LEU A 1 249 ? 3.403 -11.923 4.250 1.00 94.19 249 LEU A N 1
ATOM 1815 C CA . LEU A 1 249 ? 3.022 -11.386 2.945 1.00 94.19 249 LEU A CA 1
ATOM 1816 C C . LEU A 1 249 ? 4.260 -10.832 2.223 1.00 94.19 249 LEU A C 1
ATOM 1818 O O . LEU A 1 249 ? 5.013 -10.070 2.837 1.00 94.19 249 LEU A O 1
ATOM 1822 N N . PRO A 1 250 ? 4.482 -11.178 0.942 1.00 94.12 250 PRO A N 1
ATOM 1823 C CA . PRO A 1 250 ? 5.629 -10.711 0.163 1.00 94.12 250 PRO A CA 1
ATOM 1824 C C . PRO A 1 250 ? 5.448 -9.247 -0.274 1.00 94.12 250 PRO A C 1
ATOM 1826 O O . PRO A 1 250 ? 5.167 -8.950 -1.434 1.00 94.12 250 PRO A O 1
ATOM 1829 N N . LEU A 1 251 ? 5.577 -8.313 0.670 1.00 92.88 251 LEU A N 1
ATOM 1830 C CA . LEU A 1 251 ? 5.462 -6.879 0.401 1.00 92.88 251 LEU A CA 1
ATOM 1831 C C . LEU A 1 251 ? 6.734 -6.339 -0.277 1.00 92.88 251 LEU A C 1
ATOM 1833 O O . LEU A 1 251 ? 7.831 -6.536 0.255 1.00 92.88 251 LEU A O 1
ATOM 1837 N N . PRO A 1 252 ? 6.616 -5.596 -1.394 1.00 94.19 252 PRO A N 1
ATOM 1838 C CA . PRO A 1 252 ? 7.748 -4.882 -1.976 1.00 94.19 252 PRO A CA 1
ATOM 1839 C C . PRO A 1 252 ? 8.370 -3.893 -0.981 1.00 94.19 252 PRO A C 1
ATOM 1841 O O . PRO A 1 252 ? 7.658 -3.193 -0.255 1.00 94.19 252 PRO A O 1
ATOM 1844 N N . ALA A 1 253 ? 9.699 -3.767 -0.984 1.00 93.50 253 ALA A N 1
ATOM 1845 C CA . ALA A 1 253 ? 10.424 -2.867 -0.079 1.00 93.50 253 ALA A CA 1
ATOM 1846 C C . ALA A 1 253 ? 10.026 -1.387 -0.258 1.00 93.50 253 ALA A C 1
ATOM 1848 O O . ALA A 1 253 ? 10.073 -0.592 0.684 1.00 93.50 253 ALA A O 1
ATOM 1849 N N . GLN A 1 254 ? 9.584 -1.014 -1.460 1.00 94.94 254 GLN A N 1
ATOM 1850 C CA . GLN A 1 254 ? 9.053 0.305 -1.788 1.00 94.94 254 GLN A CA 1
ATOM 1851 C C . GLN A 1 254 ? 7.784 0.642 -0.981 1.00 94.94 254 GLN A C 1
ATOM 1853 O O . GLN A 1 254 ? 7.513 1.817 -0.735 1.00 94.94 254 GLN A O 1
ATOM 1858 N N . LEU A 1 255 ? 7.048 -0.376 -0.519 1.00 94.81 255 LEU A N 1
ATOM 1859 C CA . LEU A 1 255 ? 5.811 -0.265 0.259 1.00 94.81 255 LEU A CA 1
ATOM 1860 C C . LEU A 1 255 ? 6.012 -0.575 1.750 1.00 94.81 255 LEU A C 1
ATOM 1862 O O . LEU A 1 255 ? 5.041 -0.813 2.461 1.00 94.81 255 LEU A O 1
ATOM 1866 N N . SER A 1 256 ? 7.246 -0.512 2.264 1.00 90.94 256 SER A N 1
ATOM 1867 C CA . SER A 1 256 ? 7.583 -0.866 3.656 1.00 90.94 256 SER A CA 1
ATOM 1868 C C . SER A 1 256 ? 6.873 -0.041 4.742 1.00 90.94 256 SER A C 1
ATOM 1870 O O . SER A 1 256 ? 6.977 -0.359 5.921 1.00 90.94 256 SER A O 1
ATOM 1872 N N . GLN A 1 257 ? 6.217 1.061 4.373 1.00 90.50 257 GLN A N 1
ATOM 1873 C CA . GLN A 1 257 ? 5.407 1.870 5.289 1.00 90.50 257 GLN A CA 1
ATOM 1874 C C . GLN A 1 257 ? 3.984 1.326 5.465 1.00 90.50 257 GLN A C 1
ATOM 1876 O O . GLN A 1 257 ? 3.303 1.743 6.398 1.00 90.50 257 GLN A O 1
ATOM 1881 N N . ALA A 1 258 ? 3.521 0.443 4.575 1.00 94.19 258 ALA A N 1
ATOM 1882 C CA . ALA A 1 258 ? 2.210 -0.169 4.692 1.00 94.19 258 ALA A CA 1
ATOM 1883 C C . ALA A 1 258 ? 2.210 -1.200 5.823 1.00 94.19 258 ALA A C 1
ATOM 1885 O O . ALA A 1 258 ? 3.054 -2.095 5.857 1.00 94.19 258 ALA A O 1
ATOM 1886 N N . THR A 1 259 ? 1.255 -1.087 6.743 1.00 93.19 259 THR A N 1
ATOM 1887 C CA . THR A 1 259 ? 1.148 -2.008 7.880 1.00 93.19 259 THR A CA 1
ATOM 1888 C C . THR A 1 259 ? 0.086 -3.077 7.641 1.00 93.19 259 THR A C 1
ATOM 1890 O O . THR A 1 259 ? -0.937 -2.822 7.004 1.00 93.19 259 THR A O 1
ATOM 1893 N N . LEU A 1 260 ? 0.319 -4.288 8.161 1.00 92.94 260 LEU A N 1
ATOM 1894 C CA . LEU A 1 260 ? -0.653 -5.390 8.099 1.00 92.94 260 LEU A CA 1
ATOM 1895 C C . LEU A 1 260 ? -1.920 -5.081 8.900 1.00 92.94 260 LEU A C 1
ATOM 1897 O O . LEU A 1 260 ? -3.016 -5.447 8.494 1.00 92.94 260 LEU A O 1
ATOM 1901 N N . ALA A 1 261 ? -1.765 -4.401 10.028 1.00 92.00 261 ALA A N 1
ATOM 1902 C CA . ALA A 1 261 ? -2.855 -3.941 10.865 1.00 92.00 261 ALA A CA 1
ATOM 1903 C C . ALA A 1 261 ? -2.406 -2.702 11.646 1.00 92.00 261 ALA A C 1
ATOM 1905 O O . ALA A 1 261 ? -1.260 -2.248 11.544 1.00 92.00 261 ALA A O 1
ATOM 1906 N N . VAL A 1 262 ? -3.334 -2.145 12.412 1.00 89.94 262 VAL A N 1
ATOM 1907 C CA . VAL A 1 262 ? -3.059 -1.067 13.355 1.00 89.94 262 VAL A CA 1
ATOM 1908 C C . VAL A 1 262 ? -2.246 -1.623 14.526 1.00 89.94 262 VAL A C 1
ATOM 1910 O O . VAL A 1 262 ? -2.642 -2.622 15.120 1.00 89.94 262 VAL A O 1
ATOM 1913 N N . ASP A 1 263 ? -1.125 -0.976 14.855 1.00 92.88 263 ASP A N 1
ATOM 1914 C CA . ASP A 1 263 ? -0.367 -1.289 16.070 1.00 92.88 263 ASP A CA 1
ATOM 1915 C C . ASP A 1 263 ? -1.234 -0.992 17.297 1.00 92.88 263 ASP A C 1
ATOM 1917 O O . ASP A 1 263 ? -1.693 0.137 17.488 1.00 92.88 263 ASP A O 1
ATOM 1921 N N . ALA A 1 264 ? -1.472 -2.017 18.111 1.00 94.75 264 ALA A N 1
ATOM 1922 C CA . ALA A 1 264 ? -2.337 -1.942 19.274 1.00 94.75 264 ALA A CA 1
ATOM 1923 C C . ALA A 1 264 ? -1.748 -1.068 20.395 1.00 94.75 264 ALA A C 1
ATOM 1925 O O . ALA A 1 264 ? -2.491 -0.644 21.276 1.00 94.75 264 ALA A O 1
ATOM 1926 N N . TYR A 1 265 ? -0.443 -0.796 20.387 1.00 94.94 265 TYR A N 1
ATOM 1927 C CA . TYR A 1 265 ? 0.256 -0.091 21.464 1.00 94.94 265 TYR A CA 1
ATOM 1928 C C . TYR A 1 265 ? 0.605 1.356 21.138 1.00 94.94 265 TYR A C 1
ATOM 1930 O O . TYR A 1 265 ? 1.029 2.092 22.032 1.00 94.94 265 TYR A O 1
ATOM 1938 N N . ASP A 1 266 ? 0.450 1.770 19.881 1.00 91.19 266 ASP A N 1
ATOM 1939 C CA . ASP A 1 266 ? 0.782 3.121 19.458 1.00 91.19 266 ASP A CA 1
ATOM 1940 C C . ASP A 1 266 ? -0.404 4.071 19.723 1.00 91.19 266 ASP A C 1
ATOM 1942 O O . ASP A 1 266 ? -1.428 3.979 19.040 1.00 91.19 266 ASP A O 1
ATOM 1946 N N . PRO A 1 267 ? -0.289 5.029 20.664 1.00 83.06 267 PRO A N 1
ATOM 1947 C CA . PRO A 1 267 ? -1.386 5.934 21.014 1.00 83.06 267 PRO A CA 1
ATOM 1948 C C . PRO A 1 267 ? -1.837 6.813 19.839 1.00 83.06 267 PRO A C 1
ATOM 1950 O O . PRO A 1 267 ? -2.990 7.245 19.788 1.00 83.06 267 PRO A O 1
ATOM 1953 N N . VAL A 1 268 ? -0.972 7.035 18.842 1.00 84.50 268 VAL A N 1
ATOM 1954 C CA . VAL A 1 268 ? -1.318 7.766 17.612 1.00 84.50 268 VAL A CA 1
ATOM 1955 C C . VAL A 1 268 ? -2.430 7.047 16.841 1.00 84.50 268 VAL A C 1
ATOM 1957 O O . VAL A 1 268 ? -3.196 7.683 16.120 1.00 84.50 268 VAL A O 1
ATOM 1960 N N . GLN A 1 269 ? -2.564 5.731 17.013 1.00 82.31 269 GLN A N 1
ATOM 1961 C CA . GLN A 1 269 ? -3.555 4.914 16.319 1.00 82.31 269 GLN A CA 1
ATOM 1962 C C . GLN A 1 269 ? -4.959 4.968 16.917 1.00 82.31 269 GLN A C 1
ATOM 1964 O O . GLN A 1 269 ? -5.895 4.436 16.315 1.00 82.31 269 GLN A O 1
ATOM 1969 N N . VAL A 1 270 ? -5.130 5.620 18.069 1.00 88.31 270 VAL A N 1
ATOM 1970 C CA . VAL A 1 270 ? -6.447 5.822 18.683 1.00 88.31 270 VAL A CA 1
ATOM 1971 C C . VAL A 1 270 ? -7.338 6.676 17.782 1.00 88.31 270 VAL A C 1
ATOM 1973 O O . VAL A 1 270 ? -8.546 6.455 17.742 1.00 88.31 270 VAL A O 1
ATOM 1976 N N . GLY A 1 271 ? -6.759 7.628 17.043 1.00 89.81 271 GLY A N 1
ATOM 1977 C CA . GLY A 1 271 ? -7.443 8.472 16.061 1.00 89.81 271 GLY A CA 1
ATOM 1978 C C . GLY A 1 271 ? -7.106 8.116 14.611 1.00 89.81 271 GLY A C 1
ATOM 1979 O O . GLY A 1 271 ? -6.326 7.207 14.339 1.00 89.81 271 GLY A O 1
ATOM 1980 N N . TYR A 1 272 ? -7.688 8.863 13.671 1.00 91.06 272 TYR A N 1
ATOM 1981 C CA . TYR A 1 272 ? -7.351 8.780 12.246 1.00 91.06 272 TYR A CA 1
ATOM 1982 C C . TYR A 1 272 ? -6.119 9.629 11.937 1.00 91.06 272 TYR A C 1
ATOM 1984 O O . TYR A 1 272 ? -6.060 10.803 12.310 1.00 91.06 272 TYR A O 1
ATOM 1992 N N . THR A 1 273 ? -5.134 9.053 11.252 1.00 89.12 273 THR A N 1
ATOM 1993 C CA . THR A 1 273 ? -3.837 9.698 11.013 1.00 89.12 273 THR A CA 1
ATOM 1994 C C . THR A 1 273 ? -3.306 9.413 9.615 1.00 89.12 273 THR A C 1
ATOM 1996 O O . THR A 1 273 ? -3.877 8.647 8.846 1.00 89.12 273 THR A O 1
ATOM 1999 N N . ALA A 1 274 ? -2.152 9.994 9.277 1.00 84.56 274 ALA A N 1
ATOM 2000 C CA . ALA A 1 274 ? -1.471 9.679 8.024 1.00 84.56 274 ALA A CA 1
ATOM 2001 C C . ALA A 1 274 ? -1.120 8.183 7.881 1.00 84.56 274 ALA A C 1
ATOM 2003 O O . ALA A 1 274 ? -0.944 7.721 6.759 1.00 84.56 274 ALA A O 1
ATOM 2004 N N . ARG A 1 275 ? -1.063 7.408 8.979 1.00 84.25 275 ARG A N 1
ATOM 2005 C CA . ARG A 1 275 ? -0.819 5.957 8.918 1.00 84.25 275 ARG A CA 1
ATOM 2006 C C . ARG A 1 275 ? -1.987 5.184 8.303 1.00 84.25 275 ARG A C 1
ATOM 2008 O O . ARG A 1 275 ? -1.763 4.151 7.688 1.00 84.25 275 ARG A O 1
ATOM 2015 N N . ASP A 1 276 ? -3.209 5.718 8.354 1.00 88.50 276 ASP A N 1
ATOM 2016 C CA . ASP A 1 276 ? -4.364 5.138 7.652 1.00 88.50 276 ASP A CA 1
ATOM 2017 C C . ASP A 1 276 ? -4.215 5.158 6.131 1.00 88.50 276 ASP A C 1
ATOM 2019 O O . ASP A 1 276 ? -4.936 4.467 5.413 1.00 88.50 276 ASP A O 1
ATOM 2023 N N . ARG A 1 277 ? -3.271 5.949 5.630 1.00 93.44 277 ARG A N 1
ATOM 2024 C CA . ARG A 1 277 ? -2.987 6.079 4.209 1.00 93.44 277 ARG A CA 1
ATOM 2025 C C . ARG A 1 277 ? -1.998 5.029 3.720 1.00 93.44 277 ARG A C 1
ATOM 2027 O O . ARG A 1 277 ? -1.743 4.981 2.535 1.00 93.44 277 ARG A O 1
ATOM 2034 N N . ALA A 1 278 ? -1.441 4.179 4.579 1.00 94.25 278 ALA A N 1
ATOM 2035 C CA . ALA A 1 278 ? -0.525 3.121 4.164 1.00 94.25 278 ALA A CA 1
ATOM 2036 C C . ALA A 1 278 ? -0.859 1.824 4.908 1.00 94.25 278 ALA A C 1
ATOM 2038 O O . ALA A 1 278 ? -0.408 1.609 6.030 1.00 94.25 278 ALA A O 1
ATOM 2039 N N . ARG A 1 279 ? -1.653 0.944 4.290 1.00 94.75 279 ARG A N 1
ATOM 2040 C CA . ARG A 1 279 ? -2.067 -0.328 4.903 1.00 94.75 279 ARG A CA 1
ATOM 2041 C C . ARG A 1 279 ? -2.222 -1.451 3.898 1.00 94.75 279 ARG A C 1
ATOM 2043 O O . ARG A 1 279 ? -2.564 -1.229 2.737 1.00 94.75 279 ARG A O 1
ATOM 2050 N N . VAL A 1 280 ? -2.023 -2.665 4.381 1.00 96.56 280 VAL A N 1
ATOM 2051 C CA . VAL A 1 280 ? -2.303 -3.884 3.636 1.00 96.56 280 VAL A CA 1
ATOM 2052 C C . VAL A 1 280 ? -3.747 -4.291 3.899 1.00 96.56 280 VAL A C 1
ATOM 2054 O O . VAL A 1 280 ? -4.183 -4.417 5.040 1.00 96.56 280 VAL A O 1
ATOM 2057 N N . LEU A 1 281 ? -4.497 -4.478 2.825 1.00 96.19 281 LEU A N 1
ATOM 2058 C CA . LEU A 1 281 ? -5.863 -4.966 2.812 1.00 96.19 281 LEU A CA 1
ATOM 2059 C C . LEU A 1 281 ? -5.814 -6.453 2.471 1.00 96.19 281 LEU A C 1
ATOM 2061 O O . LEU A 1 281 ? -5.484 -6.839 1.353 1.00 96.19 281 LEU A O 1
ATOM 2065 N N . TRP A 1 282 ? -6.132 -7.288 3.447 1.00 94.38 282 TRP A N 1
ATOM 2066 C CA . TRP A 1 282 ? -6.086 -8.738 3.323 1.00 94.38 282 TRP A CA 1
ATOM 2067 C C . TRP A 1 282 ? -7.272 -9.351 4.060 1.00 94.38 282 TRP A C 1
ATOM 2069 O O . TRP A 1 282 ? -7.874 -8.728 4.940 1.00 94.38 282 TRP A O 1
ATOM 2079 N N . ARG A 1 283 ? -7.606 -10.590 3.704 1.00 91.75 283 ARG A N 1
ATOM 2080 C CA . ARG A 1 283 ? -8.559 -11.414 4.447 1.00 91.75 283 ARG A CA 1
ATOM 2081 C C . ARG A 1 283 ? -7.984 -12.799 4.605 1.00 91.75 283 ARG A C 1
ATOM 2083 O O . ARG A 1 283 ? -7.634 -13.430 3.618 1.00 91.75 283 ARG A O 1
ATOM 2090 N N . GLY A 1 284 ? -7.885 -13.267 5.839 1.00 89.50 284 GLY A N 1
ATOM 2091 C CA . GLY A 1 284 ? -7.433 -14.619 6.121 1.00 89.50 284 GLY A CA 1
ATOM 2092 C C . GLY A 1 284 ? -8.578 -15.627 6.027 1.00 89.50 284 GLY A C 1
ATOM 2093 O O . GLY A 1 284 ? -9.721 -15.307 6.350 1.00 89.50 284 GLY A O 1
ATOM 2094 N N . ARG A 1 285 ? -8.267 -16.847 5.602 1.00 86.88 285 ARG A N 1
ATOM 2095 C CA . ARG A 1 285 ? -9.205 -17.963 5.527 1.00 86.88 285 ARG A CA 1
ATOM 2096 C C . ARG A 1 285 ? -9.402 -18.597 6.909 1.00 86.88 285 ARG A C 1
ATOM 2098 O O . ARG A 1 285 ? -8.435 -18.926 7.600 1.00 86.88 285 ARG A O 1
ATOM 2105 N N . ALA A 1 286 ? -10.665 -18.754 7.306 1.00 77.81 286 ALA A N 1
ATOM 2106 C CA . ALA A 1 286 ? -11.052 -19.285 8.616 1.00 77.81 286 ALA A CA 1
ATOM 2107 C C . ALA A 1 286 ? -10.702 -20.768 8.788 1.00 77.81 286 ALA A C 1
ATOM 2109 O O . ALA A 1 286 ? -10.406 -21.215 9.893 1.00 77.81 286 ALA A O 1
ATOM 2110 N N . ASP A 1 287 ? -10.790 -21.522 7.694 1.00 75.94 287 ASP A N 1
ATOM 2111 C CA . ASP A 1 287 ? -10.782 -22.978 7.665 1.00 75.94 287 ASP A CA 1
ATOM 2112 C C . ASP A 1 287 ? -9.495 -23.553 7.052 1.00 75.94 287 ASP A C 1
ATOM 2114 O O . ASP A 1 287 ? -8.586 -22.835 6.630 1.00 75.94 287 ASP A O 1
ATOM 2118 N N . GLY A 1 288 ? -9.397 -24.884 7.048 1.00 78.38 288 GLY A N 1
ATOM 2119 C CA . GLY A 1 288 ? -8.251 -25.640 6.540 1.00 78.38 288 GLY A CA 1
ATOM 2120 C C . GLY A 1 288 ? -6.998 -25.588 7.414 1.00 78.38 288 GLY A C 1
ATOM 2121 O O . GLY A 1 288 ? -6.980 -24.993 8.495 1.00 78.38 288 GLY A O 1
ATOM 2122 N N . ASP A 1 289 ? -5.949 -26.253 6.930 1.00 79.44 289 ASP A N 1
ATOM 2123 C CA . ASP A 1 289 ? -4.663 -26.325 7.623 1.00 79.44 289 ASP A CA 1
ATOM 2124 C C . ASP A 1 289 ? -3.813 -25.070 7.360 1.00 79.44 289 ASP A C 1
ATOM 2126 O O . ASP A 1 289 ? -3.722 -24.598 6.225 1.00 79.44 289 ASP A O 1
ATOM 2130 N N . GLY A 1 290 ? -3.202 -24.536 8.418 1.00 85.31 290 GLY A N 1
ATOM 2131 C CA . GLY A 1 290 ? -2.341 -23.352 8.367 1.00 85.31 290 GLY A CA 1
ATOM 2132 C C . GLY A 1 290 ? -3.057 -22.013 8.137 1.00 85.31 290 GLY A C 1
ATOM 2133 O O . GLY A 1 290 ? -4.284 -21.906 8.157 1.00 85.31 290 GLY A O 1
ATOM 2134 N N . ALA A 1 291 ? -2.259 -20.961 7.930 1.00 87.69 291 ALA A N 1
ATOM 2135 C CA . ALA A 1 291 ? -2.749 -19.638 7.556 1.00 87.69 291 ALA A CA 1
ATOM 2136 C C . ALA A 1 291 ? -2.714 -19.449 6.039 1.00 87.69 291 ALA A C 1
ATOM 2138 O O . ALA A 1 291 ? -1.699 -19.688 5.392 1.00 87.69 291 ALA A O 1
ATOM 2139 N N . ALA A 1 292 ? -3.824 -18.971 5.487 1.00 90.38 292 ALA A N 1
ATOM 2140 C CA . ALA A 1 292 ? -3.969 -18.651 4.074 1.00 90.38 292 ALA A CA 1
ATOM 2141 C C . ALA A 1 292 ? -4.835 -17.401 3.916 1.00 90.38 292 ALA A C 1
ATOM 2143 O O . ALA A 1 292 ? -5.613 -17.071 4.814 1.00 90.38 292 ALA A O 1
ATOM 2144 N N . LEU A 1 293 ? -4.722 -16.725 2.774 1.00 91.31 293 LEU A N 1
ATOM 2145 C CA . LEU A 1 293 ? -5.644 -15.656 2.403 1.00 91.31 293 LEU A CA 1
ATOM 2146 C C . LEU A 1 293 ? -6.923 -16.225 1.778 1.00 91.31 293 LEU A C 1
ATOM 2148 O O . LEU A 1 293 ? -6.975 -17.376 1.348 1.00 91.31 293 LEU A O 1
ATOM 2152 N N . THR A 1 294 ? -7.971 -15.409 1.769 1.00 86.19 294 THR A N 1
ATOM 2153 C CA . THR A 1 294 ? -9.189 -15.644 0.995 1.00 86.19 294 THR A CA 1
ATOM 2154 C C . THR A 1 294 ? -8.981 -15.051 -0.395 1.00 86.19 294 THR A C 1
ATOM 2156 O O . THR A 1 294 ? -8.593 -13.889 -0.496 1.00 86.19 294 THR A O 1
ATOM 2159 N N . GLY A 1 295 ? -9.251 -15.824 -1.448 1.00 84.31 295 GLY A N 1
ATOM 2160 C CA . GLY A 1 295 ? -8.915 -15.437 -2.821 1.00 84.31 295 GLY A CA 1
ATOM 2161 C C . GLY A 1 295 ? -7.420 -15.576 -3.126 1.00 84.31 295 GLY A C 1
ATOM 2162 O O . GLY A 1 295 ? -6.674 -16.191 -2.364 1.00 84.31 295 GLY A O 1
ATOM 2163 N N . ASP A 1 296 ? -6.988 -14.984 -4.238 1.00 83.75 296 ASP A N 1
ATOM 2164 C CA . ASP A 1 296 ? -5.654 -15.228 -4.805 1.00 83.75 296 ASP A CA 1
ATOM 2165 C C . ASP A 1 296 ? -4.591 -14.206 -4.369 1.00 83.75 296 ASP A C 1
ATOM 2167 O O . ASP A 1 296 ? -3.483 -14.189 -4.914 1.00 83.75 296 ASP A O 1
ATOM 2171 N N . GLY A 1 297 ? -4.887 -13.340 -3.392 1.00 94.31 297 GLY A N 1
ATOM 2172 C CA . GLY A 1 297 ? -4.007 -12.213 -3.104 1.00 94.31 297 GLY A CA 1
ATOM 2173 C C . GLY A 1 297 ? -4.398 -11.280 -1.963 1.00 94.31 297 GLY A C 1
ATOM 2174 O O . GLY A 1 297 ? -5.258 -11.569 -1.133 1.00 94.31 297 GLY A O 1
ATOM 2175 N N . PHE A 1 298 ? -3.718 -10.138 -1.932 1.00 96.38 298 PHE A N 1
ATOM 2176 C CA . PHE A 1 298 ? -3.954 -9.012 -1.030 1.00 96.38 298 PHE A CA 1
ATOM 2177 C C . PHE A 1 298 ? -3.802 -7.702 -1.808 1.00 96.38 298 PHE A C 1
ATOM 2179 O O . PHE A 1 298 ? -3.222 -7.674 -2.889 1.00 96.38 298 PHE A O 1
ATOM 2186 N N . ALA A 1 299 ? -4.278 -6.594 -1.252 1.00 97.69 299 ALA A N 1
ATOM 2187 C CA . ALA A 1 299 ? -4.055 -5.272 -1.826 1.00 97.69 299 ALA A CA 1
ATOM 2188 C C . ALA A 1 299 ? -3.278 -4.378 -0.863 1.00 97.69 299 ALA A C 1
ATOM 2190 O O . ALA A 1 299 ? -3.344 -4.539 0.352 1.00 97.69 299 ALA A O 1
ATOM 2191 N N . VAL A 1 300 ? -2.550 -3.402 -1.390 1.00 98.00 300 VAL A N 1
ATOM 2192 C CA . VAL A 1 300 ? -1.878 -2.377 -0.594 1.00 98.00 300 VAL A CA 1
ATOM 2193 C C . VAL A 1 300 ? -2.496 -1.032 -0.917 1.00 98.00 300 VAL A C 1
ATOM 2195 O O . VAL A 1 300 ? -2.388 -0.545 -2.038 1.00 98.00 300 VAL A O 1
ATOM 2198 N N . HIS A 1 301 ? -3.133 -0.430 0.080 1.00 97.75 301 HIS A N 1
ATOM 2199 C CA . HIS A 1 301 ? -3.555 0.959 0.043 1.00 97.75 301 HIS A CA 1
ATOM 2200 C C . HIS A 1 301 ? -2.362 1.845 0.415 1.00 97.75 301 HIS A C 1
ATOM 2202 O O . HIS A 1 301 ? -1.839 1.733 1.523 1.00 97.75 301 HIS A O 1
ATOM 2208 N N . TYR A 1 302 ? -1.943 2.715 -0.503 1.00 96.69 302 TYR A N 1
ATOM 2209 C CA . TYR A 1 302 ? -0.825 3.639 -0.335 1.00 96.69 302 TYR A CA 1
ATOM 2210 C C . TYR A 1 302 ? -1.182 5.036 -0.872 1.00 96.69 302 TYR A C 1
ATOM 2212 O O . TYR A 1 302 ? -1.108 5.324 -2.066 1.00 96.69 302 TYR A O 1
ATOM 2220 N N . PHE A 1 303 ? -1.570 5.919 0.038 1.00 95.38 303 PHE A N 1
ATOM 2221 C CA . PHE A 1 303 ? -2.070 7.274 -0.148 1.00 95.38 303 PHE A CA 1
ATOM 2222 C C . PHE A 1 303 ? -3.297 7.356 -1.037 1.00 95.38 303 PHE A C 1
ATOM 2224 O O . PHE A 1 303 ? -4.412 7.309 -0.549 1.00 95.38 303 PHE A O 1
ATOM 2231 N N . ARG A 1 304 ? -3.113 7.528 -2.337 1.00 95.38 304 ARG A N 1
ATOM 2232 C CA . ARG A 1 304 ? -4.207 7.558 -3.317 1.00 95.38 304 ARG A CA 1
ATOM 2233 C C . ARG A 1 304 ? -4.158 6.368 -4.266 1.00 95.38 304 ARG A C 1
ATOM 2235 O O . ARG A 1 304 ? -4.954 6.283 -5.192 1.00 95.38 304 ARG A O 1
ATOM 2242 N N . TYR A 1 305 ? -3.213 5.463 -4.047 1.00 97.31 305 TYR A N 1
ATOM 2243 C CA . TYR A 1 305 ? -2.993 4.296 -4.878 1.00 97.31 305 TYR A CA 1
ATOM 2244 C C . TYR A 1 305 ? -3.474 3.052 -4.150 1.00 97.31 305 TYR A C 1
ATOM 2246 O O . TYR A 1 305 ? -3.352 2.942 -2.927 1.00 97.31 305 TYR A O 1
ATOM 2254 N N . VAL A 1 306 ? -3.998 2.103 -4.912 1.00 97.94 306 VAL A N 1
ATOM 2255 C CA . VAL A 1 306 ? -4.280 0.757 -4.426 1.00 97.94 306 VAL A CA 1
ATOM 2256 C C . VAL A 1 306 ? -3.658 -0.227 -5.405 1.00 97.94 306 VAL A C 1
ATOM 2258 O O . VAL A 1 306 ? -3.892 -0.141 -6.605 1.00 97.94 306 VAL A O 1
ATOM 2261 N N . LEU A 1 307 ? -2.815 -1.121 -4.900 1.00 98.12 307 LEU A N 1
ATOM 2262 C CA . LEU A 1 307 ? -2.039 -2.067 -5.701 1.00 98.12 307 LEU A CA 1
ATOM 2263 C C . LEU A 1 307 ? -2.416 -3.488 -5.284 1.00 98.12 307 LEU A C 1
ATOM 2265 O O . LEU A 1 307 ? -2.225 -3.837 -4.120 1.00 98.12 307 LEU A O 1
ATOM 2269 N N . GLY A 1 308 ? -2.957 -4.286 -6.201 1.00 97.38 308 GLY A N 1
ATOM 2270 C CA . GLY A 1 308 ? -3.311 -5.684 -5.961 1.00 97.38 308 GLY A CA 1
ATOM 2271 C C . GLY A 1 308 ? -2.146 -6.620 -6.243 1.00 97.38 308 GLY A C 1
ATOM 2272 O O . GLY A 1 308 ? -1.522 -6.528 -7.298 1.00 97.38 308 GLY A O 1
ATOM 2273 N N . TYR A 1 309 ? -1.875 -7.541 -5.327 1.00 97.25 309 TYR A N 1
ATOM 2274 C CA . TYR A 1 309 ? -0.800 -8.526 -5.410 1.00 97.25 309 TYR A CA 1
ATOM 2275 C C . TYR A 1 309 ? -1.350 -9.932 -5.271 1.00 97.25 309 TYR A C 1
ATOM 2277 O O . TYR A 1 309 ? -2.246 -10.172 -4.465 1.00 97.25 309 TYR A O 1
ATOM 2285 N N . GLY A 1 310 ? -0.763 -10.873 -6.003 1.00 95.19 310 GLY A N 1
ATOM 2286 C CA . GLY A 1 310 ? -0.963 -12.289 -5.739 1.00 95.19 310 GLY A CA 1
ATOM 2287 C C . GLY A 1 310 ? -0.274 -12.728 -4.446 1.00 95.19 310 GLY A C 1
ATOM 2288 O O . GLY A 1 310 ? 0.617 -12.050 -3.929 1.00 95.19 310 GLY A O 1
ATOM 2289 N N . VAL A 1 311 ? -0.639 -13.907 -3.943 1.00 91.88 311 VAL A N 1
ATOM 2290 C CA . VAL A 1 311 ? 0.067 -14.560 -2.819 1.00 91.88 311 VAL A CA 1
ATOM 2291 C C . VAL A 1 311 ? 1.551 -14.832 -3.107 1.00 91.88 311 VAL A C 1
ATOM 2293 O O . VAL A 1 311 ? 2.345 -14.956 -2.180 1.00 91.88 311 VAL A O 1
ATOM 2296 N N . ASP A 1 312 ? 1.932 -14.882 -4.384 1.00 92.62 312 ASP A N 1
ATOM 2297 C CA . ASP A 1 312 ? 3.308 -14.987 -4.879 1.00 92.62 312 ASP A CA 1
ATOM 2298 C C . ASP A 1 312 ? 4.074 -13.650 -4.871 1.00 92.62 312 ASP A C 1
ATOM 2300 O O . ASP A 1 312 ? 5.265 -13.616 -5.175 1.00 92.62 312 ASP A O 1
ATOM 2304 N N . GLY A 1 313 ? 3.409 -12.542 -4.530 1.00 93.00 313 GLY A N 1
ATOM 2305 C CA . GLY A 1 313 ? 3.989 -11.198 -4.524 1.00 93.00 313 GLY A CA 1
ATOM 2306 C C . GLY A 1 313 ? 4.049 -10.531 -5.896 1.00 93.00 313 GLY A C 1
ATOM 2307 O O . GLY A 1 313 ? 4.600 -9.436 -6.017 1.00 93.00 313 GLY A O 1
ATOM 2308 N N . ALA A 1 314 ? 3.474 -11.141 -6.935 1.00 94.38 314 ALA A N 1
ATOM 2309 C CA . ALA A 1 314 ? 3.370 -10.506 -8.242 1.00 94.38 314 ALA A CA 1
ATOM 2310 C C . ALA A 1 314 ? 2.237 -9.470 -8.249 1.00 94.38 314 ALA A C 1
ATOM 2312 O O . ALA A 1 314 ? 1.119 -9.764 -7.824 1.00 94.38 314 ALA A O 1
ATOM 2313 N N . LEU A 1 315 ? 2.512 -8.268 -8.762 1.00 96.00 315 LEU A N 1
ATOM 2314 C CA . LEU A 1 315 ? 1.484 -7.252 -8.996 1.00 96.00 315 LEU A CA 1
ATOM 2315 C C . LEU A 1 315 ? 0.477 -7.770 -10.040 1.00 96.00 315 LEU A C 1
ATOM 2317 O O . LEU A 1 315 ? 0.882 -8.238 -11.104 1.00 96.00 315 LEU A O 1
ATOM 2321 N N . ARG A 1 316 ? -0.819 -7.683 -9.733 1.00 94.88 316 ARG A N 1
ATOM 2322 C CA . ARG A 1 316 ? -1.932 -8.124 -10.593 1.00 94.88 316 ARG A CA 1
ATOM 2323 C C . ARG A 1 316 ? -2.668 -6.956 -11.222 1.00 94.88 316 ARG A C 1
ATOM 2325 O O . ARG A 1 316 ? -2.931 -6.975 -12.416 1.00 94.88 316 ARG A O 1
ATOM 2332 N N . TRP A 1 317 ? -2.953 -5.935 -10.425 1.00 96.31 317 TRP A N 1
ATOM 2333 C CA . TRP A 1 317 ? -3.666 -4.750 -10.875 1.00 96.31 317 TRP A CA 1
ATOM 2334 C C . TRP A 1 317 ? -3.228 -3.517 -10.093 1.00 96.31 317 TRP A C 1
ATOM 2336 O O . TRP A 1 317 ? -2.683 -3.610 -8.988 1.00 96.31 317 TRP A O 1
ATOM 2346 N N . ALA A 1 318 ? -3.478 -2.345 -10.665 1.00 97.06 318 ALA A N 1
ATOM 2347 C CA . ALA A 1 318 ? -3.218 -1.066 -10.025 1.00 97.06 318 ALA A CA 1
ATOM 2348 C C . ALA A 1 318 ? -4.405 -0.121 -10.203 1.00 97.06 318 ALA A C 1
ATOM 2350 O O . ALA A 1 318 ? -5.008 -0.041 -11.270 1.00 97.06 318 ALA A O 1
ATOM 2351 N N . TYR A 1 319 ? -4.692 0.639 -9.155 1.00 96.69 319 TYR A N 1
ATOM 2352 C CA . TYR A 1 319 ? -5.678 1.705 -9.140 1.00 96.69 319 TYR A CA 1
ATOM 2353 C C . TYR A 1 319 ? -5.029 2.998 -8.649 1.00 96.69 319 TYR A C 1
ATOM 2355 O O . TYR A 1 319 ? -4.312 3.013 -7.645 1.00 96.69 319 TYR A O 1
ATOM 2363 N N . SER A 1 320 ? -5.309 4.093 -9.351 1.00 95.62 320 SER A N 1
ATOM 2364 C CA . SER A 1 320 ? -4.842 5.435 -9.017 1.00 95.62 320 SER A CA 1
ATOM 2365 C C . SER A 1 320 ? -6.040 6.362 -8.863 1.00 95.62 320 SER A C 1
ATOM 2367 O O . SER A 1 320 ? -6.762 6.633 -9.822 1.00 95.62 320 SER A O 1
ATOM 2369 N N . HIS A 1 321 ? -6.271 6.839 -7.642 1.00 94.81 321 HIS A N 1
ATOM 2370 C CA . HIS A 1 321 ? -7.344 7.778 -7.357 1.00 94.81 321 HIS A CA 1
ATOM 2371 C C . HIS A 1 321 ? -6.910 9.214 -7.710 1.00 94.81 321 HIS A C 1
ATOM 2373 O O . HIS A 1 321 ? -5.853 9.670 -7.255 1.00 94.81 321 HIS A O 1
ATOM 2379 N N . PRO A 1 322 ? -7.685 9.963 -8.515 1.00 87.25 322 PRO A N 1
ATOM 2380 C CA . PRO A 1 322 ? -7.265 11.280 -8.970 1.00 87.25 322 PRO A CA 1
ATOM 2381 C C . PRO A 1 322 ? -7.243 12.317 -7.841 1.00 87.25 322 PRO A C 1
ATOM 2383 O O . PRO A 1 322 ? -8.217 12.504 -7.121 1.00 87.25 322 PRO A O 1
ATOM 2386 N N . ARG A 1 323 ? -6.155 13.099 -7.791 1.00 78.38 323 ARG A N 1
ATOM 2387 C CA . ARG A 1 323 ? -6.024 14.408 -7.106 1.00 78.38 323 ARG A CA 1
ATOM 2388 C C . ARG A 1 323 ? -6.121 14.431 -5.574 1.00 78.38 323 ARG A C 1
ATOM 2390 O O . ARG A 1 323 ? -5.515 15.323 -4.989 1.00 78.38 323 ARG A O 1
ATOM 2397 N N . VAL A 1 324 ? -6.802 13.489 -4.930 1.00 92.19 324 VAL A N 1
ATOM 2398 C CA . VAL A 1 324 ? -7.059 13.501 -3.481 1.00 92.19 324 VAL A CA 1
ATOM 2399 C C . VAL A 1 324 ? -6.585 12.195 -2.844 1.00 92.19 324 VAL A C 1
ATOM 2401 O O . VAL A 1 324 ? -6.549 11.154 -3.492 1.00 92.19 324 VAL A O 1
ATOM 2404 N N . GLU A 1 325 ? -6.163 12.244 -1.582 1.00 94.75 325 GLU A N 1
ATOM 2405 C CA . GLU A 1 325 ? -5.758 11.049 -0.836 1.00 94.75 325 GLU A CA 1
ATOM 2406 C C . GLU A 1 325 ? -6.975 10.213 -0.428 1.00 94.75 325 GLU A C 1
ATOM 2408 O O . GLU A 1 325 ? -8.030 10.749 -0.081 1.00 94.75 325 GLU A O 1
ATOM 2413 N N . LEU A 1 326 ? -6.804 8.894 -0.414 1.00 96.88 326 LEU A N 1
ATOM 2414 C CA . LEU A 1 326 ? -7.715 7.979 0.253 1.00 96.88 326 LEU A CA 1
ATOM 2415 C C . LEU A 1 326 ? -7.356 7.963 1.748 1.00 96.88 326 LEU A C 1
ATOM 2417 O O . LEU A 1 326 ? -6.197 7.820 2.139 1.00 96.88 326 LEU A O 1
ATOM 2421 N N . VAL A 1 327 ? -8.352 8.177 2.605 1.00 96.94 327 VAL A N 1
ATOM 2422 C CA . VAL A 1 327 ? -8.169 8.333 4.061 1.00 96.94 327 VAL A CA 1
ATOM 2423 C C . VAL A 1 327 ? -8.653 7.120 4.842 1.00 96.94 327 VAL A C 1
ATOM 2425 O O . VAL A 1 327 ? -8.209 6.886 5.963 1.00 96.94 327 VAL A O 1
ATOM 2428 N N . ALA A 1 328 ? -9.523 6.306 4.248 1.00 96.69 328 ALA A N 1
ATOM 2429 C CA . ALA A 1 328 ? -10.046 5.094 4.859 1.00 96.69 328 ALA A CA 1
ATOM 2430 C C . ALA A 1 328 ? -10.212 3.993 3.807 1.00 96.69 328 ALA A C 1
ATOM 2432 O O . ALA A 1 328 ? -10.487 4.272 2.644 1.00 96.69 328 ALA A O 1
ATOM 2433 N N . SER A 1 329 ? -10.006 2.743 4.209 1.00 97.12 329 SER A N 1
ATOM 2434 C CA . SER A 1 329 ? -10.196 1.574 3.373 1.00 97.12 329 SER A CA 1
ATOM 2435 C C . SER A 1 329 ? -10.309 0.301 4.196 1.00 97.12 329 SER A C 1
ATOM 2437 O O . SER A 1 329 ? -9.699 0.190 5.260 1.00 97.12 329 SER A O 1
ATOM 2439 N N . ALA A 1 330 ? -11.092 -0.648 3.696 1.00 95.50 330 ALA A N 1
ATOM 2440 C CA . ALA A 1 330 ? -11.326 -1.943 4.318 1.00 95.50 330 ALA A CA 1
ATOM 2441 C C . ALA A 1 330 ? -11.603 -3.016 3.259 1.00 95.50 330 ALA A C 1
ATOM 2443 O O . ALA A 1 330 ? -12.133 -2.726 2.188 1.00 95.50 330 ALA A O 1
ATOM 2444 N N . HIS A 1 331 ? -11.277 -4.268 3.574 1.00 95.19 331 HIS A N 1
ATOM 2445 C CA . HIS A 1 331 ? -11.575 -5.412 2.715 1.00 95.19 331 HIS A CA 1
ATOM 2446 C C . HIS A 1 331 ? -12.910 -6.047 3.131 1.00 95.19 331 HIS A C 1
ATOM 2448 O O . HIS A 1 331 ? -12.994 -6.760 4.135 1.00 95.19 331 HIS A O 1
ATOM 2454 N N . ALA A 1 332 ? -13.960 -5.793 2.352 1.00 93.75 332 ALA A N 1
ATOM 2455 C CA . ALA A 1 332 ? -15.329 -6.212 2.653 1.00 93.75 332 ALA A CA 1
ATOM 2456 C C . ALA A 1 332 ? -15.651 -7.646 2.201 1.00 93.75 332 ALA A C 1
ATOM 2458 O O . ALA A 1 332 ? -16.626 -8.224 2.658 1.00 93.75 332 ALA A O 1
ATOM 2459 N N . GLY A 1 333 ? -14.834 -8.247 1.340 1.00 91.69 333 GLY A N 1
ATOM 2460 C CA . GLY A 1 333 ? -15.067 -9.590 0.807 1.00 91.69 333 GLY A CA 1
ATOM 2461 C C . GLY A 1 333 ? -14.704 -9.575 -0.661 1.00 91.69 333 GLY A C 1
ATOM 2462 O O . GLY A 1 333 ? -13.530 -9.477 -0.976 1.00 91.69 333 GLY A O 1
ATOM 2463 N N . GLU A 1 334 ? -15.689 -9.556 -1.550 1.00 92.06 334 GLU A N 1
ATOM 2464 C CA . GLU A 1 334 ? -15.430 -9.382 -2.986 1.00 92.06 334 GLU A CA 1
ATOM 2465 C C . GLU A 1 334 ? -14.900 -7.992 -3.349 1.00 92.06 334 GLU A C 1
ATOM 2467 O O . GLU A 1 334 ? -14.281 -7.822 -4.398 1.00 92.06 334 GLU A O 1
ATOM 2472 N N . VAL A 1 335 ? -15.137 -6.996 -2.489 1.00 95.19 335 VAL A N 1
ATOM 2473 C CA . VAL A 1 335 ? -14.728 -5.613 -2.733 1.00 95.19 335 VAL A CA 1
ATOM 2474 C C . VAL A 1 335 ? -13.814 -5.054 -1.647 1.00 95.19 335 VAL A C 1
ATOM 2476 O O . VAL A 1 335 ? -13.854 -5.451 -0.476 1.00 95.19 335 VAL A O 1
ATOM 2479 N N . LEU A 1 336 ? -13.003 -4.084 -2.051 1.00 96.88 336 LEU A N 1
ATOM 2480 C CA . LEU A 1 336 ? -12.283 -3.147 -1.207 1.00 96.88 336 LEU A CA 1
ATOM 2481 C C . LEU A 1 336 ? -13.091 -1.851 -1.154 1.00 96.88 336 LEU A C 1
ATOM 2483 O O . LEU A 1 336 ? -13.317 -1.211 -2.179 1.00 96.88 336 LEU A O 1
ATOM 2487 N N . LEU A 1 337 ? -13.520 -1.461 0.039 1.00 97.56 337 LEU A N 1
ATOM 2488 C CA . LEU A 1 337 ? -14.174 -0.178 0.272 1.00 97.56 337 LEU A CA 1
ATOM 2489 C C . LEU A 1 337 ? -13.103 0.869 0.536 1.00 97.56 337 LEU A C 1
ATOM 2491 O O . LEU A 1 337 ? -12.198 0.610 1.325 1.00 97.56 337 LEU A O 1
ATOM 2495 N N . LEU A 1 338 ? -13.205 2.034 -0.095 1.00 97.69 338 LEU A N 1
ATOM 2496 C CA . LEU A 1 338 ? -12.266 3.147 0.017 1.00 97.69 338 LEU A CA 1
ATOM 2497 C C . LEU A 1 338 ? -13.048 4.449 0.217 1.00 97.69 338 LEU A C 1
ATOM 2499 O O . LEU A 1 338 ? -14.081 4.634 -0.415 1.00 97.69 338 LEU A O 1
ATOM 2503 N N . VAL A 1 339 ? -12.545 5.369 1.038 1.00 97.75 339 VAL A N 1
ATOM 2504 C CA . VAL A 1 339 ? -13.092 6.729 1.165 1.00 97.75 339 VAL A CA 1
ATOM 2505 C C . VAL A 1 339 ? -11.986 7.746 0.924 1.00 97.75 339 VAL A C 1
ATOM 2507 O O . VAL A 1 339 ? -10.931 7.679 1.564 1.00 97.75 339 VAL A O 1
ATOM 2510 N N . SER A 1 340 ? -12.222 8.688 0.013 1.00 97.44 340 SER A N 1
ATOM 2511 C CA . SER A 1 340 ? -11.324 9.812 -0.257 1.00 97.44 340 SER A CA 1
ATOM 2512 C C . SER A 1 340 ? -11.494 10.935 0.764 1.00 97.44 340 SER A C 1
ATOM 2514 O O . SER A 1 340 ? -12.552 11.091 1.376 1.00 97.44 340 SER A O 1
ATOM 2516 N N . ALA A 1 341 ? -10.468 11.773 0.933 1.00 96.75 341 ALA A N 1
ATOM 2517 C CA . ALA A 1 341 ? -10.564 12.959 1.788 1.00 96.75 341 ALA A CA 1
ATOM 2518 C C . ALA A 1 341 ? -11.634 13.956 1.299 1.00 96.75 341 ALA A C 1
ATOM 2520 O O . ALA A 1 341 ? -12.074 14.800 2.073 1.00 96.75 341 ALA A O 1
ATOM 2521 N N . ALA A 1 342 ? -12.058 13.863 0.033 1.00 96.50 342 ALA A N 1
ATOM 2522 C CA . ALA A 1 342 ? -13.134 14.671 -0.535 1.00 96.50 342 ALA A CA 1
ATOM 2523 C C . ALA A 1 342 ? -14.538 14.105 -0.253 1.00 96.50 342 ALA A C 1
ATOM 2525 O O . ALA A 1 342 ? -15.520 14.768 -0.563 1.00 96.50 342 ALA A O 1
ATOM 2526 N N . GLY A 1 343 ? -14.646 12.916 0.351 1.00 96.62 343 GLY A N 1
ATOM 2527 C CA . GLY A 1 343 ? -15.932 12.286 0.645 1.00 96.62 343 GLY A CA 1
ATOM 2528 C C . GLY A 1 343 ? -16.468 11.388 -0.463 1.00 96.62 343 GLY A C 1
ATOM 2529 O O . GLY A 1 343 ? -17.643 11.052 -0.434 1.00 96.62 343 GLY A O 1
ATOM 2530 N N . GLU A 1 344 ? -15.631 10.959 -1.406 1.00 96.56 344 GLU A N 1
ATOM 2531 C CA . GLU A 1 344 ? -16.023 9.928 -2.367 1.00 96.56 344 GLU A CA 1
ATOM 2532 C C . GLU A 1 344 ? -15.808 8.540 -1.759 1.00 96.56 344 GLU A C 1
ATOM 2534 O O . GLU A 1 344 ? -14.707 8.218 -1.306 1.00 96.56 344 GLU A O 1
ATOM 2539 N N . LEU A 1 345 ? -16.854 7.720 -1.761 1.00 96.44 345 LEU A N 1
ATOM 2540 C CA . LEU A 1 345 ? -16.811 6.296 -1.470 1.00 96.44 345 LEU A CA 1
ATOM 2541 C C . LEU A 1 345 ? -16.614 5.522 -2.776 1.00 96.44 345 LEU A C 1
ATOM 2543 O O . LEU A 1 345 ? -17.381 5.682 -3.723 1.00 96.44 345 LEU A O 1
ATOM 2547 N N . ILE A 1 346 ? -15.627 4.632 -2.802 1.00 95.56 346 ILE A N 1
ATOM 2548 C CA . ILE A 1 346 ? -15.340 3.751 -3.932 1.00 95.56 346 ILE A CA 1
ATOM 2549 C C . ILE A 1 346 ? -15.363 2.301 -3.452 1.00 95.56 346 ILE A C 1
ATOM 2551 O O . ILE A 1 346 ? -14.769 1.975 -2.424 1.00 95.56 346 ILE A O 1
ATOM 2555 N N . ALA A 1 347 ? -16.012 1.425 -4.214 1.00 96.25 347 ALA A N 1
ATOM 2556 C CA . ALA A 1 347 ? -15.896 -0.019 -4.058 1.00 96.25 347 ALA A CA 1
ATOM 2557 C C . ALA A 1 347 ? -15.096 -0.576 -5.237 1.00 96.25 347 ALA A C 1
ATOM 2559 O O . ALA A 1 347 ? -15.575 -0.540 -6.370 1.00 96.25 347 ALA A O 1
ATOM 2560 N N . LEU A 1 348 ? -13.885 -1.069 -4.984 1.00 95.88 348 LEU A N 1
ATOM 2561 C CA . LEU A 1 348 ? -13.086 -1.767 -5.991 1.00 95.88 348 LEU A CA 1
ATOM 2562 C C . LEU A 1 348 ? -13.290 -3.268 -5.864 1.00 95.88 348 LEU A C 1
ATOM 2564 O O . LEU A 1 348 ? -13.299 -3.789 -4.758 1.00 95.88 348 LEU A O 1
ATOM 2568 N N . ASP A 1 349 ? -13.392 -3.969 -6.977 1.00 94.44 349 ASP A N 1
ATOM 2569 C CA . ASP A 1 349 ? -13.230 -5.412 -7.039 1.00 94.44 349 ASP A CA 1
ATOM 2570 C C . ASP A 1 349 ? -11.864 -5.815 -6.457 1.00 94.44 349 ASP A C 1
ATOM 2572 O O . ASP A 1 349 ? -10.829 -5.283 -6.860 1.00 94.44 349 ASP A O 1
ATOM 2576 N N . ALA A 1 350 ? -11.841 -6.730 -5.489 1.00 94.12 350 ALA A N 1
ATOM 2577 C CA . ALA A 1 350 ? -10.601 -7.112 -4.817 1.00 94.12 350 ALA A CA 1
ATOM 2578 C C . ALA A 1 350 ? -9.647 -7.923 -5.717 1.00 94.12 350 ALA A C 1
ATOM 2580 O O . ALA A 1 350 ? -8.435 -7.903 -5.494 1.00 94.12 350 ALA A O 1
ATOM 2581 N N . ALA A 1 351 ? -10.168 -8.622 -6.730 1.00 92.81 351 ALA A N 1
ATOM 2582 C CA . ALA A 1 351 ? -9.391 -9.480 -7.621 1.00 92.81 351 ALA A CA 1
ATOM 2583 C C . ALA A 1 351 ? -8.825 -8.726 -8.832 1.00 92.81 351 ALA A C 1
ATOM 2585 O O . ALA A 1 351 ? -7.730 -9.055 -9.280 1.00 92.81 351 ALA A O 1
ATOM 2586 N N . THR A 1 352 ? -9.536 -7.713 -9.332 1.00 93.19 352 THR A N 1
ATOM 2587 C CA . THR A 1 352 ? -9.215 -7.003 -10.586 1.00 93.19 352 THR A CA 1
ATOM 2588 C C . THR A 1 352 ? -8.937 -5.510 -10.402 1.00 93.19 352 THR A C 1
ATOM 2590 O O . THR A 1 352 ? -8.445 -4.847 -11.312 1.00 93.19 352 THR A O 1
ATOM 2593 N N . GLY A 1 353 ? -9.285 -4.936 -9.246 1.00 94.50 353 GLY A N 1
ATOM 2594 C CA . GLY A 1 353 ? -9.182 -3.499 -8.991 1.00 94.50 353 GLY A CA 1
ATOM 2595 C C . GLY A 1 353 ? -10.225 -2.647 -9.720 1.00 94.50 353 GLY A C 1
ATOM 2596 O O . GLY A 1 353 ? -10.203 -1.424 -9.575 1.00 94.50 353 GLY A O 1
ATOM 2597 N N . ALA A 1 354 ? -11.129 -3.252 -10.500 1.00 93.25 354 ALA A N 1
ATOM 2598 C CA . ALA A 1 354 ? -12.178 -2.548 -11.231 1.00 93.25 354 ALA A CA 1
ATOM 2599 C C . ALA A 1 354 ? -13.138 -1.837 -10.270 1.00 93.25 354 ALA A C 1
ATOM 2601 O O . ALA A 1 354 ? -13.541 -2.401 -9.252 1.00 93.25 354 ALA A O 1
ATOM 2602 N N . ALA A 1 355 ? -13.550 -0.609 -10.579 1.00 92.88 355 ALA A N 1
ATOM 2603 C CA . ALA A 1 355 ? -14.548 0.062 -9.755 1.00 92.88 355 ALA A CA 1
ATOM 2604 C C . ALA A 1 355 ? -15.927 -0.574 -9.983 1.00 92.88 355 ALA A C 1
ATOM 2606 O O . ALA A 1 355 ? -16.450 -0.582 -11.093 1.00 92.88 355 ALA A O 1
ATOM 2607 N N . ARG A 1 356 ? -16.531 -1.100 -8.917 1.00 93.00 356 ARG A N 1
ATOM 2608 C CA . ARG A 1 356 ? -17.900 -1.634 -8.934 1.00 93.00 356 ARG A CA 1
ATOM 2609 C C . ARG A 1 356 ? -18.941 -0.605 -8.482 1.00 93.00 356 ARG A C 1
ATOM 2611 O O . ARG A 1 356 ? -20.119 -0.758 -8.777 1.00 93.00 356 ARG A O 1
ATOM 2618 N N . ALA A 1 357 ? -18.522 0.425 -7.745 1.00 92.56 357 ALA A N 1
ATOM 2619 C CA . ALA A 1 357 ? -19.366 1.559 -7.375 1.00 92.56 357 ALA A CA 1
ATOM 2620 C C . ALA A 1 357 ? -18.525 2.793 -7.027 1.00 92.56 357 ALA A C 1
ATOM 2622 O O . ALA A 1 357 ? -17.422 2.669 -6.485 1.00 92.56 357 ALA A O 1
ATOM 2623 N N . ARG A 1 358 ? -19.087 3.977 -7.292 1.00 93.50 358 ARG A N 1
ATOM 2624 C CA . ARG A 1 358 ? -18.604 5.279 -6.814 1.00 93.50 358 ARG A CA 1
ATOM 2625 C C . ARG A 1 358 ? -19.794 6.098 -6.336 1.00 93.50 358 ARG A C 1
ATOM 2627 O O . ARG A 1 358 ? -20.785 6.196 -7.058 1.00 93.50 358 ARG A O 1
ATOM 2634 N N . VAL A 1 359 ? -19.707 6.652 -5.133 1.00 94.19 359 VAL A N 1
ATOM 2635 C CA . VAL A 1 359 ? -20.795 7.419 -4.518 1.00 94.19 359 VAL A CA 1
ATOM 2636 C C . VAL A 1 359 ? -20.214 8.595 -3.740 1.00 94.19 359 VAL A C 1
ATOM 2638 O O . VAL A 1 359 ? -19.233 8.437 -3.019 1.00 94.19 359 VAL A O 1
ATOM 2641 N N . ASP A 1 360 ? -20.815 9.775 -3.868 1.00 95.31 360 ASP A N 1
ATOM 2642 C CA . ASP A 1 360 ? -20.508 10.908 -2.992 1.00 95.31 360 ASP A CA 1
ATOM 2643 C C . ASP A 1 360 ? -21.236 10.718 -1.655 1.00 95.31 360 ASP A C 1
ATOM 2645 O O . ASP A 1 360 ? -22.451 10.527 -1.617 1.00 95.31 360 ASP A O 1
ATOM 2649 N N . LEU A 1 361 ? -20.499 10.777 -0.546 1.00 96.19 361 LEU A N 1
ATOM 2650 C CA . LEU A 1 361 ? -21.064 10.667 0.797 1.00 96.19 361 LEU A CA 1
ATOM 2651 C C . LEU A 1 361 ? -21.941 11.873 1.178 1.00 96.19 361 LEU A C 1
ATOM 2653 O O . LEU A 1 361 ? -22.597 11.837 2.219 1.00 96.19 361 LEU A O 1
ATOM 2657 N N . GLY A 1 362 ? -21.924 12.967 0.410 1.00 94.38 362 GLY A N 1
ATOM 2658 C CA . GLY A 1 362 ? -22.576 14.222 0.788 1.00 94.38 362 GLY A CA 1
ATOM 2659 C C . GLY A 1 362 ? -21.897 14.867 2.002 1.00 94.38 362 GLY A C 1
ATOM 2660 O O . GLY A 1 362 ? -22.545 15.509 2.843 1.00 94.38 362 GLY A O 1
ATOM 2661 N N . ALA A 1 363 ? -20.580 14.659 2.124 1.00 91.38 363 ALA A N 1
ATOM 2662 C CA . ALA A 1 363 ? -19.802 15.066 3.289 1.00 91.38 363 ALA A CA 1
ATOM 2663 C C . ALA A 1 363 ? -19.900 16.584 3.514 1.00 91.38 363 ALA A C 1
ATOM 2665 O O . ALA A 1 363 ? -20.220 17.038 4.615 1.00 91.38 363 ALA A O 1
ATOM 2666 N N . GLY A 1 364 ? -19.701 17.382 2.459 1.00 91.56 364 GLY A N 1
ATOM 2667 C CA . GLY A 1 364 ? -19.707 18.851 2.529 1.00 91.56 364 GLY A CA 1
ATOM 2668 C C . GLY A 1 364 ? -18.528 19.453 3.311 1.00 91.56 364 GLY A C 1
ATOM 2669 O O . GLY A 1 364 ? -18.434 20.670 3.435 1.00 91.56 364 GLY A O 1
ATOM 2670 N N . ALA A 1 365 ? -17.628 18.612 3.821 1.00 95.19 365 ALA A N 1
ATOM 2671 C CA . ALA A 1 365 ? -16.385 18.959 4.497 1.00 95.19 365 ALA A CA 1
ATOM 2672 C C . ALA A 1 365 ? -15.365 17.818 4.297 1.00 95.19 365 ALA A C 1
ATOM 2674 O O . ALA A 1 365 ? -15.778 16.688 4.017 1.00 95.19 365 ALA A O 1
ATOM 2675 N N . PRO A 1 366 ? -14.050 18.071 4.446 1.00 96.44 366 PRO A N 1
ATOM 2676 C CA . PRO A 1 366 ? -13.041 17.033 4.269 1.00 96.44 366 PRO A CA 1
ATOM 2677 C C . PRO A 1 366 ? -13.228 15.861 5.237 1.00 96.44 366 PRO A C 1
ATOM 2679 O O . PRO A 1 366 ? -13.397 16.062 6.442 1.00 96.44 366 PRO A O 1
ATOM 2682 N N . VAL A 1 367 ? -13.140 14.635 4.727 1.00 97.56 367 VAL A N 1
ATOM 2683 C CA . VAL A 1 367 ? -13.157 13.421 5.551 1.00 97.56 367 VAL A CA 1
ATOM 2684 C C . VAL A 1 367 ? -11.785 13.237 6.196 1.00 97.56 367 VAL A C 1
ATOM 2686 O O . VAL A 1 367 ? -10.767 13.141 5.510 1.00 97.56 367 VAL A O 1
ATOM 2689 N N . ILE A 1 368 ? -11.752 13.171 7.526 1.00 96.00 368 ILE A N 1
ATOM 2690 C CA . ILE A 1 368 ? -10.533 12.911 8.306 1.00 96.00 368 ILE A CA 1
ATOM 2691 C C . ILE A 1 368 ? -10.227 11.407 8.316 1.00 96.00 368 ILE A C 1
ATOM 2693 O O . ILE A 1 368 ? -9.070 11.002 8.230 1.00 96.00 368 ILE A O 1
ATOM 2697 N N . GLY A 1 369 ? -11.271 10.582 8.387 1.00 96.62 369 GLY A N 1
ATOM 2698 C CA . GLY A 1 369 ? -11.195 9.130 8.292 1.00 96.62 369 GLY A CA 1
ATOM 2699 C C . GLY A 1 369 ? -12.574 8.492 8.419 1.00 96.62 369 GLY A C 1
ATOM 2700 O O . GLY A 1 369 ? -13.571 9.186 8.627 1.00 96.62 369 GLY A O 1
ATOM 2701 N N . ALA A 1 370 ? -12.643 7.173 8.266 1.00 97.44 370 ALA A N 1
ATOM 2702 C CA . ALA A 1 370 ? -13.897 6.437 8.332 1.00 97.44 370 ALA A CA 1
ATOM 2703 C C . ALA A 1 370 ? -13.708 5.011 8.863 1.00 97.44 370 ALA A C 1
ATOM 2705 O O . ALA A 1 370 ? -12.648 4.406 8.680 1.00 97.44 370 ALA A O 1
ATOM 2706 N N . THR A 1 371 ? -14.768 4.479 9.468 1.00 96.81 371 THR A N 1
ATOM 2707 C CA . THR A 1 371 ? -14.911 3.066 9.839 1.00 96.81 371 THR A CA 1
ATOM 2708 C C . THR A 1 371 ? -15.965 2.419 8.945 1.00 96.81 371 THR A C 1
ATOM 2710 O O . THR A 1 371 ? -17.004 3.020 8.667 1.00 96.81 371 THR A O 1
ATOM 2713 N N . PHE A 1 372 ? -15.710 1.183 8.519 1.00 96.19 372 PHE A N 1
ATOM 2714 C CA . PHE A 1 372 ? -16.612 0.406 7.674 1.00 96.19 372 PHE A CA 1
ATOM 2715 C C . PHE A 1 372 ? -17.281 -0.693 8.492 1.00 96.19 372 PHE A C 1
ATOM 2717 O O . PHE A 1 372 ? -16.597 -1.505 9.110 1.00 96.19 372 PHE A O 1
ATOM 2724 N N . ASP A 1 373 ? -18.603 -0.750 8.423 1.00 95.62 373 ASP A N 1
ATOM 2725 C CA . ASP A 1 373 ? -19.414 -1.901 8.796 1.00 95.62 373 ASP A CA 1
ATOM 2726 C C . ASP A 1 373 ? -20.021 -2.486 7.519 1.00 95.62 373 ASP A C 1
ATOM 2728 O O . ASP A 1 373 ? -21.207 -2.352 7.254 1.00 95.62 373 ASP A O 1
ATOM 2732 N N . GLY A 1 374 ? -19.168 -3.003 6.635 1.00 94.25 374 GLY A N 1
ATOM 2733 C CA . GLY A 1 374 ? -19.546 -3.405 5.274 1.00 94.25 374 GLY A CA 1
ATOM 2734 C C . GLY A 1 374 ? -19.171 -4.842 4.937 1.00 94.25 374 GLY A C 1
ATOM 2735 O O . GLY A 1 374 ? -19.074 -5.184 3.765 1.00 94.25 374 GLY A O 1
ATOM 2736 N N . GLU A 1 375 ? -18.881 -5.674 5.934 1.00 91.81 375 GLU A N 1
ATOM 2737 C CA . GLU A 1 375 ? -18.424 -7.042 5.700 1.00 91.81 375 GLU A CA 1
ATOM 2738 C C . GLU A 1 375 ? -19.486 -7.875 4.960 1.00 91.81 375 GLU A C 1
ATOM 2740 O O . GLU A 1 375 ? -20.663 -7.864 5.302 1.00 91.81 375 GLU A O 1
ATOM 2745 N N . GLY A 1 376 ? -19.073 -8.572 3.903 1.00 91.31 376 GLY A N 1
ATOM 2746 C CA . GLY A 1 376 ? -19.954 -9.324 3.007 1.00 91.31 376 GLY A CA 1
ATOM 2747 C C . GLY A 1 376 ? -20.750 -8.471 2.014 1.00 91.31 376 GLY A C 1
ATOM 2748 O O . GLY A 1 376 ? -21.436 -9.033 1.163 1.00 91.31 376 GLY A O 1
ATOM 2749 N N . TRP A 1 377 ? -20.675 -7.137 2.073 1.00 94.06 377 TRP A N 1
ATOM 2750 C CA . TRP A 1 377 ? -21.397 -6.283 1.132 1.00 94.06 377 TRP A CA 1
ATOM 2751 C C . TRP A 1 377 ? -20.746 -6.275 -0.253 1.00 94.06 377 TRP A C 1
ATOM 2753 O O . TRP A 1 377 ? -19.523 -6.283 -0.391 1.00 94.06 377 TRP A O 1
ATOM 2763 N N . THR A 1 378 ? -21.584 -6.220 -1.285 1.00 92.12 378 THR A N 1
ATOM 2764 C CA . THR A 1 378 ? -21.194 -6.033 -2.686 1.00 92.12 378 THR A CA 1
ATOM 2765 C C . THR A 1 378 ? -22.233 -5.122 -3.349 1.00 92.12 378 THR A C 1
ATOM 2767 O O . THR A 1 378 ? -23.429 -5.305 -3.099 1.00 92.12 378 THR A O 1
ATOM 2770 N N . PRO A 1 379 ? -21.824 -4.127 -4.158 1.00 91.88 379 PRO A N 1
ATOM 2771 C CA . PRO A 1 379 ? -22.765 -3.238 -4.831 1.00 91.88 379 PRO A CA 1
ATOM 2772 C C . PRO A 1 379 ? -23.602 -3.986 -5.872 1.00 91.88 379 PRO A C 1
ATOM 2774 O O . PRO A 1 379 ? -23.104 -4.863 -6.578 1.00 91.88 379 PRO A O 1
ATOM 2777 N N . ALA A 1 380 ? -24.870 -3.597 -6.001 1.00 79.75 380 ALA A N 1
ATOM 2778 C CA . ALA A 1 380 ? -25.728 -4.034 -7.094 1.00 79.75 380 ALA A CA 1
ATOM 2779 C C . ALA A 1 380 ? -25.497 -3.109 -8.299 1.00 79.75 380 ALA A C 1
ATOM 2781 O O . ALA A 1 380 ? -25.925 -1.958 -8.282 1.00 79.75 380 ALA A O 1
ATOM 2782 N N . GLY A 1 381 ? -24.794 -3.576 -9.330 1.00 67.75 381 GLY A N 1
ATOM 2783 C CA . GLY A 1 381 ? -24.506 -2.756 -10.505 1.00 67.75 381 GLY A CA 1
ATOM 2784 C C . GLY A 1 381 ? -23.509 -3.391 -11.466 1.00 67.75 381 GLY A C 1
ATOM 2785 O O . GLY A 1 381 ? -22.844 -4.373 -11.137 1.00 67.75 381 GLY A O 1
ATOM 2786 N N . ALA A 1 382 ? -23.429 -2.827 -12.672 1.00 62.56 382 ALA A N 1
ATOM 2787 C CA . ALA A 1 382 ? -22.405 -3.196 -13.637 1.00 62.56 382 ALA A CA 1
ATOM 2788 C C . ALA A 1 382 ? -21.026 -2.779 -13.107 1.00 62.56 382 ALA A C 1
ATOM 2790 O O . ALA A 1 382 ? -20.864 -1.702 -12.541 1.00 62.56 382 ALA A O 1
ATOM 2791 N N . THR A 1 383 ? -20.045 -3.658 -13.281 1.00 72.19 383 THR A N 1
ATOM 2792 C CA . THR A 1 383 ? -18.643 -3.359 -12.980 1.00 72.19 383 THR A CA 1
ATOM 2793 C C . THR A 1 383 ? -18.106 -2.478 -14.103 1.00 72.19 383 THR A C 1
ATOM 2795 O O . THR A 1 383 ? -18.360 -2.779 -15.274 1.00 72.19 383 THR A O 1
ATOM 2798 N N . ASP A 1 384 ? -17.390 -1.400 -13.768 1.00 76.44 384 ASP A N 1
ATOM 2799 C CA . ASP A 1 384 ? -16.569 -0.715 -14.768 1.00 76.44 384 ASP A CA 1
ATOM 2800 C C . ASP A 1 384 ? -15.637 -1.750 -15.426 1.00 76.44 384 ASP A C 1
ATOM 2802 O O . ASP A 1 384 ? -15.337 -2.783 -14.817 1.00 76.44 384 ASP A O 1
ATOM 2806 N N . PRO A 1 385 ? -15.145 -1.506 -16.651 1.00 71.12 385 PRO A N 1
ATOM 2807 C CA . PRO A 1 385 ? -14.090 -2.334 -17.219 1.00 71.12 385 PRO A CA 1
ATOM 2808 C C . PRO A 1 385 ? -12.942 -2.532 -16.220 1.00 71.12 385 PRO A C 1
ATOM 2810 O O . PRO A 1 385 ? -12.709 -1.674 -15.360 1.00 71.12 385 PRO A O 1
ATOM 2813 N N . GLU A 1 386 ? -12.232 -3.659 -16.349 1.00 68.81 386 GLU A N 1
ATOM 2814 C CA . GLU A 1 386 ? -11.055 -3.972 -15.533 1.00 68.81 386 GLU A CA 1
ATOM 2815 C C . GLU A 1 386 ? -10.166 -2.736 -15.369 1.00 68.81 386 GLU A C 1
ATOM 2817 O O . GLU A 1 386 ? -9.994 -1.960 -16.318 1.00 68.81 386 GLU A O 1
ATOM 2822 N N . ALA A 1 387 ? -9.642 -2.521 -14.154 1.00 69.81 387 ALA A N 1
ATOM 2823 C CA . ALA A 1 387 ? -8.806 -1.361 -13.893 1.00 69.81 387 ALA A CA 1
ATOM 2824 C C . ALA A 1 387 ? -7.712 -1.299 -14.956 1.00 69.81 387 ALA A C 1
ATOM 2826 O O . ALA A 1 387 ? -6.955 -2.257 -15.126 1.00 69.81 387 ALA A O 1
ATOM 2827 N N . GLY A 1 388 ? -7.646 -0.175 -15.676 1.00 86.31 388 GLY A N 1
ATOM 2828 C CA . GLY A 1 388 ? -6.617 0.078 -16.676 1.00 86.31 388 GLY A CA 1
ATOM 2829 C C . GLY A 1 388 ? -5.254 0.136 -15.999 1.00 86.31 388 GLY A C 1
ATOM 2830 O O . GLY A 1 388 ? -4.741 1.217 -15.735 1.00 86.31 388 GLY A O 1
ATOM 2831 N N . THR A 1 389 ? -4.688 -1.026 -15.678 1.00 92.44 389 THR A N 1
ATOM 2832 C CA . THR A 1 389 ? -3.543 -1.176 -14.777 1.00 92.44 389 THR A CA 1
ATOM 2833 C C . THR A 1 389 ? -2.329 -0.466 -15.348 1.00 92.44 389 THR A C 1
ATOM 2835 O O . THR A 1 389 ? -1.652 0.256 -14.624 1.00 92.44 389 THR A O 1
ATOM 2838 N N . VAL A 1 390 ? -2.115 -0.569 -16.663 1.00 92.50 390 VAL A N 1
ATOM 2839 C CA . VAL A 1 390 ? -1.089 0.204 -17.376 1.00 92.50 390 VAL A CA 1
ATOM 2840 C C . VAL A 1 390 ? -1.303 1.701 -17.161 1.00 92.50 390 VAL A C 1
ATOM 2842 O O . VAL A 1 390 ? -0.409 2.381 -16.665 1.00 92.50 390 VAL A O 1
ATOM 2845 N N . ALA A 1 391 ? -2.506 2.209 -17.440 1.00 92.38 391 ALA A N 1
ATOM 2846 C CA . ALA A 1 391 ? -2.824 3.624 -17.270 1.00 92.38 391 ALA A CA 1
ATOM 2847 C C . ALA A 1 391 ? -2.648 4.090 -15.812 1.00 92.38 391 ALA A C 1
ATOM 2849 O O . ALA A 1 391 ? -2.108 5.170 -15.574 1.00 92.38 391 ALA A O 1
ATOM 2850 N N . ALA A 1 392 ? -3.039 3.274 -14.830 1.00 95.25 392 ALA A N 1
ATOM 2851 C CA . ALA A 1 392 ? -2.847 3.569 -13.414 1.00 95.25 392 ALA A CA 1
ATOM 2852 C C . ALA A 1 392 ? -1.359 3.614 -13.034 1.00 95.25 392 ALA A C 1
ATOM 2854 O O . ALA A 1 392 ? -0.937 4.545 -12.351 1.00 95.25 392 ALA A O 1
ATOM 2855 N N . LEU A 1 393 ? -0.543 2.667 -13.504 1.00 96.50 393 LEU A N 1
ATOM 2856 C CA . LEU A 1 393 ? 0.903 2.660 -13.267 1.00 96.50 393 LEU A CA 1
ATOM 2857 C C . LEU A 1 393 ? 1.597 3.866 -13.908 1.00 96.50 393 LEU A C 1
ATOM 2859 O O . LEU A 1 393 ? 2.449 4.486 -13.273 1.00 96.50 393 LEU A O 1
ATOM 2863 N N . VAL A 1 394 ? 1.193 4.256 -15.118 1.00 93.88 394 VAL A N 1
ATOM 2864 C CA . VAL A 1 394 ? 1.694 5.468 -15.785 1.00 93.88 394 VAL A CA 1
ATOM 2865 C C . VAL A 1 394 ? 1.327 6.717 -14.990 1.00 93.88 394 VAL A C 1
ATOM 2867 O O . VAL A 1 394 ? 2.176 7.582 -14.770 1.00 93.88 394 VAL A O 1
ATOM 2870 N N . GLN A 1 395 ? 0.086 6.807 -14.502 1.00 93.88 395 GLN A N 1
ATOM 2871 C CA . GLN A 1 395 ? -0.343 7.905 -13.635 1.00 93.88 395 GLN A CA 1
ATOM 2872 C C . GLN A 1 395 ? 0.461 7.957 -12.333 1.00 93.88 395 GLN A C 1
ATOM 2874 O O . GLN A 1 395 ? 0.862 9.045 -11.924 1.00 93.88 395 GLN A O 1
ATOM 2879 N N . ILE A 1 396 ? 0.731 6.806 -11.708 1.00 95.81 396 ILE A N 1
ATOM 2880 C CA . ILE A 1 396 ? 1.561 6.719 -10.501 1.00 95.81 396 ILE A CA 1
ATOM 2881 C C . ILE A 1 396 ? 2.974 7.217 -10.802 1.00 95.81 396 ILE A C 1
ATOM 2883 O O . ILE A 1 396 ? 3.465 8.097 -10.100 1.00 95.81 396 ILE A O 1
ATOM 2887 N N . ALA A 1 397 ? 3.616 6.693 -11.849 1.00 95.06 397 ALA A N 1
ATOM 2888 C CA . ALA A 1 397 ? 4.992 7.026 -12.210 1.00 95.06 397 ALA A CA 1
ATOM 2889 C C . ALA A 1 397 ? 5.170 8.516 -12.560 1.00 95.06 397 ALA A C 1
ATOM 2891 O O . ALA A 1 397 ? 6.168 9.123 -12.170 1.00 95.06 397 ALA A O 1
ATOM 2892 N N . ARG A 1 398 ? 4.179 9.121 -13.231 1.00 92.81 398 ARG A N 1
ATOM 2893 C CA . ARG A 1 398 ? 4.154 10.551 -13.601 1.00 92.81 398 ARG A CA 1
ATOM 2894 C C . ARG A 1 398 ? 3.639 11.476 -12.505 1.00 92.81 398 ARG A C 1
ATOM 2896 O O . ARG A 1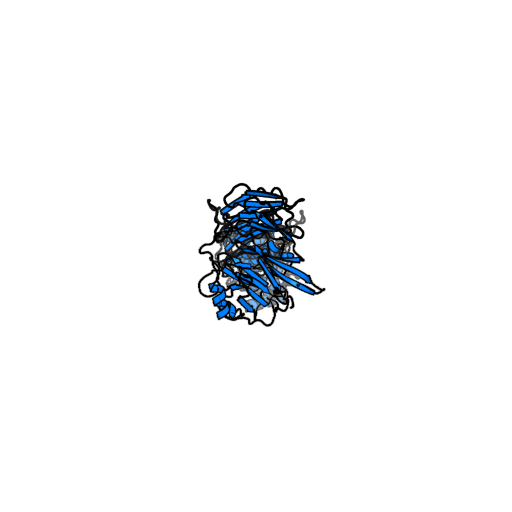 398 ? 3.511 12.685 -12.720 1.00 92.81 398 ARG A O 1
ATOM 2903 N N . ASP A 1 399 ? 3.302 10.935 -11.342 1.00 92.69 399 ASP A N 1
ATOM 2904 C CA . ASP A 1 399 ? 2.742 11.745 -10.284 1.00 92.69 399 ASP A CA 1
ATOM 2905 C C . ASP A 1 399 ? 3.734 12.830 -9.831 1.00 92.69 399 ASP A C 1
ATOM 2907 O O . ASP A 1 399 ? 4.941 12.601 -9.763 1.00 92.69 399 ASP A O 1
ATOM 2911 N N . ARG A 1 400 ? 3.254 14.037 -9.520 1.00 89.69 400 ARG A N 1
ATOM 2912 C CA . ARG A 1 400 ? 4.141 15.166 -9.178 1.00 89.69 400 ARG A CA 1
ATOM 2913 C C . ARG A 1 400 ? 4.510 15.244 -7.702 1.00 89.69 400 ARG A C 1
ATOM 2915 O O . ARG A 1 400 ? 5.380 16.026 -7.336 1.00 89.69 400 ARG A O 1
ATOM 2922 N N . ASP A 1 401 ? 3.889 14.443 -6.846 1.00 90.31 401 ASP A N 1
ATOM 2923 C CA . ASP A 1 401 ? 4.135 14.511 -5.412 1.00 90.31 401 ASP A CA 1
ATOM 2924 C C . ASP A 1 401 ? 5.479 13.859 -5.056 1.00 90.31 401 ASP A C 1
ATOM 2926 O O . ASP A 1 401 ? 5.720 12.675 -5.323 1.00 90.31 401 ASP A O 1
ATOM 2930 N N . ALA A 1 402 ? 6.383 14.638 -4.462 1.00 89.56 402 ALA A N 1
ATOM 2931 C CA . ALA A 1 402 ? 7.723 14.191 -4.087 1.00 89.56 402 ALA A CA 1
ATOM 2932 C C . ALA A 1 402 ? 7.719 13.136 -2.967 1.00 89.56 402 ALA A C 1
ATOM 2934 O O . ALA A 1 402 ? 8.695 12.404 -2.813 1.00 89.56 402 ALA A O 1
ATOM 2935 N N . ARG A 1 403 ? 6.621 12.990 -2.214 1.00 90.25 403 ARG A N 1
ATOM 2936 C CA . ARG A 1 403 ? 6.487 11.956 -1.174 1.00 90.25 403 ARG A CA 1
ATOM 2937 C C . ARG A 1 403 ? 6.447 10.542 -1.763 1.00 90.25 403 ARG A C 1
ATOM 2939 O O . ARG A 1 403 ? 6.720 9.577 -1.057 1.00 90.25 403 ARG A O 1
ATOM 2946 N N . PHE A 1 404 ? 6.134 10.408 -3.053 1.00 92.75 404 PHE A N 1
ATOM 2947 C CA . PHE A 1 404 ? 5.825 9.130 -3.701 1.00 92.75 404 PHE A CA 1
ATOM 2948 C C . PHE A 1 404 ? 6.973 8.535 -4.525 1.00 92.75 404 PHE A C 1
ATOM 2950 O O . PHE A 1 404 ? 6.728 7.668 -5.354 1.00 92.75 404 PHE A O 1
ATOM 2957 N N . VAL A 1 405 ? 8.229 8.946 -4.305 1.00 92.38 405 VAL A N 1
ATOM 2958 C CA . VAL A 1 405 ? 9.382 8.429 -5.078 1.00 92.38 405 VAL A CA 1
ATOM 2959 C C . VAL A 1 405 ? 9.439 6.897 -5.080 1.00 92.38 405 VAL A C 1
ATOM 2961 O O . VAL A 1 405 ? 9.517 6.306 -6.147 1.00 92.38 405 VAL A O 1
ATOM 2964 N N . LYS A 1 406 ? 9.301 6.240 -3.921 1.00 93.81 406 LYS A N 1
ATOM 2965 C CA . LYS A 1 406 ? 9.376 4.770 -3.838 1.00 93.81 406 LYS A CA 1
ATOM 2966 C C . LYS A 1 406 ? 8.269 4.059 -4.626 1.00 93.81 406 LYS A C 1
ATOM 2968 O O . LYS A 1 406 ? 8.533 3.092 -5.327 1.00 93.81 406 LYS A O 1
ATOM 2973 N N . VAL A 1 407 ? 7.024 4.529 -4.530 1.00 95.75 407 VAL A N 1
ATOM 2974 C CA . VAL A 1 407 ? 5.910 3.909 -5.271 1.00 95.75 407 VAL A CA 1
ATOM 2975 C C . VAL A 1 407 ? 5.978 4.223 -6.773 1.00 95.75 407 VAL A C 1
ATOM 2977 O O . VAL A 1 407 ? 5.538 3.409 -7.577 1.00 95.75 407 VAL A O 1
ATOM 2980 N N . LYS A 1 408 ? 6.602 5.342 -7.172 1.00 95.94 408 LYS A N 1
ATOM 2981 C CA . LYS A 1 408 ? 6.932 5.627 -8.579 1.00 95.94 408 LYS A CA 1
ATOM 2982 C C . LYS A 1 408 ? 7.966 4.651 -9.128 1.00 95.94 408 LYS A C 1
ATOM 2984 O O . LYS A 1 408 ? 7.759 4.133 -10.217 1.00 95.94 408 LYS A O 1
ATOM 2989 N N . GLU A 1 409 ? 9.031 4.368 -8.374 1.00 95.69 409 GLU A N 1
ATOM 2990 C CA . GLU A 1 409 ? 10.022 3.342 -8.740 1.00 95.69 409 GLU A CA 1
ATOM 2991 C C . GLU A 1 409 ? 9.346 1.987 -8.941 1.00 95.69 409 GLU A C 1
ATOM 2993 O O . GLU A 1 409 ? 9.509 1.364 -9.984 1.00 95.69 409 GLU A O 1
ATOM 2998 N N . LEU A 1 410 ? 8.492 1.588 -7.995 1.00 96.44 410 LEU A N 1
ATOM 2999 C CA . LEU A 1 410 ? 7.712 0.357 -8.100 1.00 96.44 410 LEU A CA 1
ATOM 3000 C C . LEU A 1 410 ? 6.815 0.330 -9.347 1.00 96.44 410 LEU A C 1
ATOM 3002 O O . LEU A 1 410 ? 6.700 -0.704 -10.000 1.00 96.44 410 LEU A O 1
ATOM 3006 N N . ALA A 1 411 ? 6.183 1.455 -9.694 1.00 97.19 411 ALA A N 1
ATOM 3007 C CA . ALA A 1 411 ? 5.356 1.543 -10.892 1.00 97.19 411 ALA A CA 1
ATOM 3008 C C . ALA A 1 411 ? 6.182 1.441 -12.184 1.00 97.19 411 ALA A C 1
ATOM 3010 O O . ALA A 1 411 ? 5.760 0.766 -13.119 1.00 97.19 411 ALA A O 1
ATOM 3011 N N . ILE A 1 412 ? 7.372 2.048 -12.222 1.00 96.88 412 ILE A N 1
ATOM 3012 C CA . ILE A 1 412 ? 8.322 1.934 -13.339 1.00 96.88 412 ILE A CA 1
ATOM 3013 C C . ILE A 1 412 ? 8.803 0.483 -13.487 1.00 96.88 412 ILE A C 1
ATOM 3015 O O . ILE A 1 412 ? 8.777 -0.058 -14.591 1.00 96.88 412 ILE A O 1
ATOM 3019 N N . GLU A 1 413 ? 9.169 -0.177 -12.385 1.00 95.25 413 GLU A N 1
ATOM 3020 C CA . GLU A 1 413 ? 9.548 -1.597 -12.364 1.00 95.25 413 GLU A CA 1
ATOM 3021 C C . GLU A 1 413 ? 8.406 -2.510 -12.835 1.00 95.25 413 GLU A C 1
ATOM 3023 O O . GLU A 1 413 ? 8.650 -3.505 -13.518 1.00 95.25 413 GLU A O 1
ATOM 3028 N N . ALA A 1 414 ? 7.158 -2.186 -12.488 1.00 95.31 414 ALA A N 1
ATOM 3029 C CA . ALA A 1 414 ? 5.989 -2.933 -12.937 1.00 95.31 414 ALA A CA 1
ATOM 3030 C C . ALA A 1 414 ? 5.721 -2.733 -14.437 1.00 95.31 414 ALA A C 1
ATOM 3032 O O . ALA A 1 414 ? 5.542 -3.718 -15.151 1.00 95.31 414 ALA A O 1
ATOM 3033 N N . LEU A 1 415 ? 5.759 -1.488 -14.930 1.00 95.31 415 LEU A N 1
ATOM 3034 C CA . LEU A 1 415 ? 5.636 -1.173 -16.360 1.00 95.31 415 LEU A CA 1
ATOM 3035 C C . LEU A 1 415 ? 6.722 -1.870 -17.182 1.00 95.31 415 LEU A C 1
ATOM 3037 O O . LEU A 1 415 ? 6.445 -2.383 -18.259 1.00 95.31 415 LEU A O 1
ATOM 3041 N N . ALA A 1 416 ? 7.943 -1.953 -16.658 1.00 93.00 416 ALA A N 1
ATOM 3042 C CA . ALA A 1 416 ? 9.057 -2.621 -17.321 1.00 93.00 416 ALA A CA 1
ATOM 3043 C C . ALA A 1 416 ? 8.821 -4.109 -17.607 1.00 93.00 416 ALA A C 1
ATOM 3045 O O . ALA A 1 416 ? 9.457 -4.664 -18.495 1.00 93.00 416 ALA A O 1
ATOM 3046 N N . ARG A 1 417 ? 7.930 -4.772 -16.863 1.00 92.69 417 ARG A N 1
ATOM 3047 C CA . ARG A 1 417 ? 7.597 -6.190 -17.072 1.00 92.69 417 ARG A CA 1
ATOM 3048 C C . ARG A 1 417 ? 6.532 -6.396 -18.146 1.00 92.69 417 ARG A C 1
ATOM 3050 O O . ARG A 1 417 ? 6.262 -7.537 -18.508 1.00 92.69 417 ARG A O 1
ATOM 3057 N N . LEU A 1 418 ? 5.918 -5.317 -18.628 1.00 91.25 418 LEU A N 1
ATOM 3058 C CA . LEU A 1 418 ? 4.895 -5.347 -19.663 1.00 91.25 418 LEU A CA 1
ATOM 3059 C C . LEU A 1 418 ? 5.530 -5.084 -21.032 1.00 91.25 418 LEU A C 1
ATOM 3061 O O . LEU A 1 418 ? 6.384 -4.207 -21.183 1.00 91.25 418 LEU A O 1
ATOM 3065 N N . SER A 1 419 ? 5.097 -5.844 -22.033 1.00 88.25 419 SER A N 1
ATOM 3066 C CA . SER A 1 419 ? 5.516 -5.669 -23.426 1.00 88.25 419 SER A CA 1
ATOM 3067 C C . SER A 1 419 ? 4.587 -4.703 -24.161 1.00 88.25 419 SER A C 1
ATOM 3069 O O . SER A 1 419 ? 3.410 -4.580 -23.821 1.00 88.25 419 SER A O 1
ATOM 3071 N N . GLY A 1 420 ? 5.099 -4.055 -25.206 1.00 88.19 420 GLY A N 1
ATOM 3072 C CA . GLY A 1 420 ? 4.305 -3.262 -26.140 1.00 88.19 420 GLY A CA 1
ATOM 3073 C C . GLY A 1 420 ? 4.844 -1.855 -26.396 1.00 88.19 420 GLY A C 1
ATOM 3074 O O . GLY A 1 420 ? 5.479 -1.217 -25.548 1.00 88.19 420 GLY A O 1
ATOM 3075 N N . ALA A 1 421 ? 4.534 -1.343 -27.589 1.00 90.38 421 ALA A N 1
ATOM 3076 C CA . ALA A 1 421 ? 4.935 -0.014 -28.047 1.00 90.38 421 ALA A CA 1
ATOM 3077 C C . ALA A 1 421 ? 4.423 1.107 -27.124 1.00 90.38 421 ALA A C 1
ATOM 3079 O O . ALA A 1 421 ? 5.176 2.028 -26.799 1.00 90.38 421 ALA A O 1
ATOM 3080 N N . GLU A 1 422 ? 3.179 0.999 -26.649 1.00 91.81 422 GLU A N 1
ATOM 3081 C CA . GLU A 1 422 ? 2.544 1.991 -25.770 1.00 91.81 422 GLU A CA 1
ATOM 3082 C C . GLU A 1 422 ? 3.298 2.139 -24.444 1.00 91.81 422 GLU A C 1
ATOM 3084 O O . GLU A 1 422 ? 3.681 3.245 -24.075 1.00 91.81 422 GLU A O 1
ATOM 3089 N N . VAL A 1 423 ? 3.647 1.024 -23.792 1.00 93.88 423 VAL A N 1
ATOM 3090 C CA . VAL A 1 423 ? 4.420 1.035 -22.538 1.00 93.88 423 VAL A CA 1
ATOM 3091 C C . VAL A 1 423 ? 5.800 1.667 -22.744 1.00 93.88 423 VAL A C 1
ATOM 3093 O O . VAL A 1 423 ? 6.279 2.412 -21.893 1.00 93.88 423 VAL A O 1
ATOM 3096 N N . THR A 1 424 ? 6.457 1.395 -23.881 1.00 95.44 424 THR A N 1
ATOM 3097 C CA . THR A 1 424 ? 7.723 2.069 -24.251 1.00 95.44 424 THR A CA 1
ATOM 3098 C C . THR A 1 424 ? 7.541 3.571 -24.333 1.00 95.44 424 THR A C 1
ATOM 3100 O O . THR A 1 424 ? 8.316 4.319 -23.750 1.00 95.44 424 THR A O 1
ATOM 3103 N N . THR A 1 425 ? 6.503 3.998 -25.050 1.00 95.75 425 THR A N 1
ATOM 3104 C CA . THR A 1 425 ? 6.184 5.409 -25.262 1.00 95.75 425 THR A CA 1
ATOM 3105 C C . THR A 1 425 ? 5.924 6.094 -23.927 1.00 95.75 425 THR A C 1
ATOM 3107 O O . THR A 1 425 ? 6.400 7.203 -23.693 1.00 95.75 425 THR A O 1
ATOM 3110 N N . ASP A 1 426 ? 5.248 5.410 -23.006 1.00 94.88 426 ASP A N 1
ATOM 3111 C CA . ASP A 1 426 ? 4.976 5.965 -21.692 1.00 94.88 426 ASP A CA 1
ATOM 3112 C C . ASP A 1 426 ? 6.219 6.128 -20.819 1.00 94.88 426 ASP A C 1
ATOM 3114 O O . ASP A 1 426 ? 6.375 7.184 -20.195 1.00 94.88 426 ASP A O 1
ATOM 3118 N N . LEU A 1 427 ? 7.108 5.129 -20.813 1.00 95.94 427 LEU A N 1
ATOM 3119 C CA . LEU A 1 427 ? 8.409 5.197 -20.143 1.00 95.94 427 LEU A CA 1
ATOM 3120 C C . LEU A 1 427 ? 9.283 6.305 -20.742 1.00 95.94 427 LEU A C 1
ATOM 3122 O O . LEU A 1 427 ? 9.843 7.105 -19.998 1.00 95.94 427 LEU A O 1
ATOM 3126 N N . LEU A 1 428 ? 9.333 6.420 -22.070 1.00 95.88 428 LEU A N 1
ATOM 3127 C CA . LEU A 1 428 ? 10.043 7.499 -22.762 1.00 95.88 428 LEU A CA 1
ATOM 3128 C C . LEU A 1 428 ? 9.487 8.877 -22.388 1.00 95.88 428 LEU A C 1
ATOM 3130 O O . LEU A 1 428 ? 10.254 9.797 -22.120 1.00 95.88 428 LEU A O 1
ATOM 3134 N N . GLY A 1 429 ? 8.164 9.003 -22.262 1.00 93.75 429 GLY A N 1
ATOM 3135 C CA . GLY A 1 429 ? 7.532 10.228 -21.774 1.00 93.75 429 GLY A CA 1
ATOM 3136 C C . GLY A 1 429 ? 7.906 10.584 -20.329 1.00 93.75 429 GLY A C 1
ATOM 3137 O O . GLY A 1 429 ? 7.899 11.758 -19.980 1.00 93.75 429 GLY A O 1
ATOM 3138 N N . ILE A 1 430 ? 8.241 9.604 -19.479 1.00 93.25 430 ILE A N 1
ATOM 3139 C CA . ILE A 1 430 ? 8.762 9.861 -18.124 1.00 93.25 430 ILE A CA 1
ATOM 3140 C C . ILE A 1 430 ? 10.240 10.274 -18.184 1.00 93.25 430 ILE A C 1
ATOM 3142 O O . ILE A 1 430 ? 10.638 11.197 -17.471 1.00 93.25 430 ILE A O 1
ATOM 3146 N N . LEU A 1 431 ? 11.036 9.608 -19.029 1.00 94.88 431 LEU A N 1
ATOM 3147 C CA . LEU A 1 431 ? 12.462 9.890 -19.222 1.00 94.88 431 LEU A CA 1
ATOM 3148 C C . LEU A 1 431 ? 12.700 11.319 -19.733 1.00 94.88 431 LEU A C 1
ATOM 3150 O O . LEU A 1 431 ? 13.570 12.011 -19.209 1.00 94.88 431 LEU A O 1
ATOM 3154 N N . GLY A 1 432 ? 11.902 11.753 -20.713 1.00 91.81 432 GLY A N 1
ATOM 3155 C CA . GLY A 1 432 ? 11.999 13.072 -21.344 1.00 91.81 432 GLY A CA 1
ATOM 3156 C C . GLY A 1 432 ? 11.303 14.218 -20.598 1.00 91.81 432 GLY A C 1
ATOM 3157 O O . GLY A 1 432 ? 11.385 15.358 -21.041 1.00 91.81 432 GLY A O 1
ATOM 3158 N N . ASP A 1 433 ? 10.601 13.964 -19.485 1.00 90.75 433 ASP A N 1
ATOM 3159 C CA . ASP A 1 433 ? 10.015 15.043 -18.676 1.00 90.75 433 ASP A CA 1
ATOM 3160 C C . ASP A 1 433 ? 11.079 15.628 -17.736 1.00 90.75 433 ASP A C 1
ATOM 3162 O O . ASP A 1 433 ? 11.490 14.996 -16.761 1.00 90.75 433 ASP A O 1
ATOM 3166 N N . ASP A 1 434 ? 11.485 16.871 -17.996 1.00 87.31 434 ASP A N 1
ATOM 3167 C CA . ASP A 1 434 ? 12.485 17.613 -17.213 1.00 87.31 434 ASP A CA 1
ATOM 3168 C C . ASP A 1 434 ? 12.129 17.780 -15.730 1.00 87.31 434 ASP A C 1
ATOM 3170 O O . ASP A 1 434 ? 12.992 18.043 -14.890 1.00 87.31 434 ASP A O 1
ATOM 3174 N N . ARG A 1 435 ? 10.854 17.612 -15.376 1.00 87.81 435 ARG A N 1
ATOM 3175 C CA . ARG A 1 435 ? 10.393 17.679 -13.984 1.00 87.81 435 ARG A CA 1
ATOM 3176 C C . ARG A 1 435 ? 10.532 16.340 -13.270 1.00 87.81 435 ARG A C 1
ATOM 3178 O O . ARG A 1 435 ? 10.346 16.293 -12.052 1.00 87.81 435 ARG A O 1
ATOM 3185 N N . THR A 1 436 ? 10.831 15.260 -13.991 1.00 90.38 436 THR A N 1
ATOM 3186 C CA . THR A 1 436 ? 11.082 13.946 -13.404 1.00 90.38 436 THR A CA 1
ATOM 3187 C C . THR A 1 436 ? 12.395 13.987 -12.610 1.00 90.38 436 THR A C 1
ATOM 3189 O O . THR A 1 436 ? 13.456 14.293 -13.168 1.00 90.38 436 THR A O 1
ATOM 3192 N N . PRO A 1 437 ? 12.366 13.651 -11.303 1.00 90.88 437 PRO A N 1
ATOM 3193 C CA . PRO A 1 437 ? 13.564 13.577 -10.474 1.00 90.88 437 PRO A CA 1
ATOM 3194 C C . PRO A 1 437 ? 14.671 12.719 -11.112 1.00 90.88 437 PRO A C 1
ATOM 3196 O O . PRO A 1 437 ? 14.355 11.648 -11.636 1.00 90.88 437 PRO A O 1
ATOM 3199 N N . PRO A 1 438 ? 15.962 13.107 -11.011 1.00 91.06 438 PRO A N 1
ATOM 3200 C CA . PRO A 1 438 ? 17.069 12.385 -11.651 1.00 91.06 438 PRO A CA 1
ATOM 3201 C C . PRO A 1 438 ? 17.085 10.882 -11.350 1.00 91.06 438 PRO A C 1
ATOM 3203 O O . PRO A 1 438 ? 17.207 10.072 -12.259 1.00 91.06 438 PRO A O 1
ATOM 3206 N N . ARG A 1 439 ? 16.836 10.511 -10.089 1.00 91.38 439 ARG A N 1
ATOM 3207 C CA . ARG A 1 439 ? 16.755 9.112 -9.644 1.00 91.38 439 ARG A CA 1
ATOM 3208 C C . ARG A 1 439 ? 15.673 8.301 -10.371 1.00 91.38 439 ARG A C 1
ATOM 3210 O O . ARG A 1 439 ? 15.872 7.127 -10.654 1.00 91.38 439 ARG A O 1
ATOM 3217 N N . LEU A 1 440 ? 14.529 8.913 -10.687 1.00 93.06 440 LEU A N 1
ATOM 3218 C CA . LEU A 1 440 ? 13.473 8.238 -11.447 1.00 93.06 440 LEU A CA 1
ATOM 3219 C C . LEU A 1 440 ? 13.824 8.143 -12.93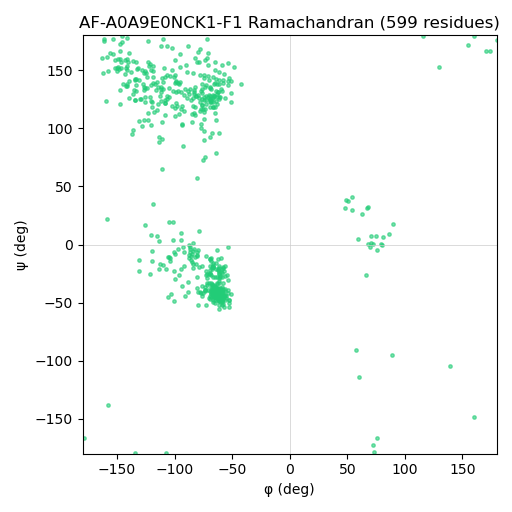3 1.00 93.06 440 LEU A C 1
ATOM 3221 O O . LEU A 1 440 ? 13.534 7.119 -13.540 1.00 93.06 440 LEU A O 1
ATOM 3225 N N . ARG A 1 441 ? 14.488 9.155 -13.510 1.00 93.25 441 ARG A N 1
ATOM 3226 C CA . ARG A 1 441 ? 14.998 9.077 -14.891 1.00 93.25 441 ARG A CA 1
ATOM 3227 C C . ARG A 1 441 ? 16.032 7.962 -15.045 1.00 93.25 441 ARG A C 1
ATOM 3229 O O . ARG A 1 441 ? 15.941 7.184 -15.987 1.00 93.25 441 ARG A O 1
ATOM 3236 N N . GLU A 1 442 ? 16.942 7.822 -14.084 1.00 93.69 442 GLU A N 1
ATOM 3237 C CA . GLU A 1 442 ? 17.912 6.721 -14.032 1.00 93.69 442 GLU A CA 1
ATOM 3238 C C . GLU A 1 442 ? 17.221 5.350 -13.932 1.00 93.69 442 GLU A C 1
ATOM 3240 O O . GLU A 1 442 ? 17.563 4.426 -14.675 1.00 93.69 442 GLU A O 1
ATOM 3245 N N . ALA A 1 443 ? 16.199 5.227 -13.075 1.00 94.69 443 ALA A N 1
ATOM 3246 C CA . ALA A 1 443 ? 15.399 4.009 -12.971 1.00 94.69 443 ALA A CA 1
ATOM 3247 C C . ALA A 1 443 ? 14.703 3.671 -14.301 1.00 94.69 443 ALA A C 1
ATOM 3249 O O . ALA A 1 443 ? 14.772 2.527 -14.749 1.00 94.69 443 ALA A O 1
ATOM 3250 N N . VAL A 1 444 ? 14.095 4.661 -14.969 1.00 96.75 444 VAL A N 1
ATOM 3251 C CA . VAL A 1 444 ? 13.473 4.492 -16.293 1.00 96.75 444 VAL A CA 1
ATOM 3252 C C . VAL A 1 444 ? 14.494 4.056 -17.343 1.00 96.75 444 VAL A C 1
ATOM 3254 O O . VAL A 1 444 ? 14.242 3.101 -18.077 1.00 96.75 444 VAL A O 1
ATOM 3257 N N . GLY A 1 445 ? 15.656 4.708 -17.401 1.00 96.12 445 GLY A N 1
ATOM 3258 C CA . GLY A 1 445 ? 16.717 4.342 -18.336 1.00 96.12 445 GLY A CA 1
ATOM 3259 C C . GLY A 1 445 ? 17.203 2.910 -18.122 1.00 96.12 445 GLY A C 1
ATOM 3260 O O . GLY A 1 445 ? 17.288 2.132 -19.071 1.00 96.12 445 GLY A O 1
ATOM 3261 N N . THR A 1 446 ? 17.415 2.524 -16.863 1.00 96.12 446 THR A N 1
ATOM 3262 C CA . THR A 1 446 ? 17.806 1.159 -16.487 1.00 96.12 446 THR A CA 1
ATOM 3263 C C . THR A 1 446 ? 16.784 0.131 -16.967 1.00 96.12 446 THR A C 1
ATOM 3265 O O . THR A 1 446 ? 17.158 -0.879 -17.569 1.00 96.12 446 THR A O 1
ATOM 3268 N N . VAL A 1 447 ? 15.488 0.380 -16.746 1.00 96.06 447 VAL A N 1
ATOM 3269 C CA . VAL A 1 447 ? 14.460 -0.581 -17.157 1.00 96.06 447 VAL A CA 1
ATOM 3270 C C . VAL A 1 447 ? 14.253 -0.632 -18.669 1.00 96.06 447 VAL A C 1
ATOM 3272 O O . VAL A 1 447 ? 14.025 -1.719 -19.192 1.00 96.06 447 VAL A O 1
ATOM 3275 N N . LEU A 1 448 ? 14.380 0.491 -19.388 1.00 96.06 448 LEU A N 1
ATOM 3276 C CA . LEU A 1 448 ? 14.294 0.514 -20.854 1.00 96.06 448 LEU A CA 1
ATOM 3277 C C . LEU A 1 448 ? 15.380 -0.366 -21.487 1.00 96.06 448 LEU A C 1
ATOM 3279 O O . LEU A 1 448 ? 15.081 -1.152 -22.385 1.00 96.06 448 LEU A O 1
ATOM 3283 N N . VAL A 1 449 ? 16.612 -0.301 -20.971 1.00 96.00 449 VAL A N 1
ATOM 3284 C CA . VAL A 1 449 ? 17.727 -1.149 -21.426 1.00 96.00 449 VAL A CA 1
ATOM 3285 C C . VAL A 1 449 ? 17.497 -2.623 -21.079 1.00 96.00 449 VAL A C 1
ATOM 3287 O O . VAL A 1 449 ? 17.765 -3.510 -21.890 1.00 96.00 449 VAL A O 1
ATOM 3290 N N . ALA A 1 450 ? 16.979 -2.910 -19.883 1.00 95.50 450 ALA A N 1
ATOM 3291 C CA . ALA A 1 450 ? 16.759 -4.281 -19.428 1.00 95.50 450 ALA A CA 1
ATOM 3292 C C . ALA A 1 450 ? 15.592 -4.991 -20.139 1.00 95.50 450 ALA A C 1
ATOM 3294 O O . ALA A 1 450 ? 15.597 -6.221 -20.213 1.00 95.50 450 ALA A O 1
ATOM 3295 N N . ARG A 1 451 ? 14.602 -4.247 -20.655 1.00 92.88 451 ARG A N 1
ATOM 3296 C CA . ARG A 1 451 ? 13.334 -4.815 -21.142 1.00 92.88 451 ARG A CA 1
ATOM 3297 C C . ARG A 1 451 ? 13.475 -5.680 -22.388 1.00 92.88 451 ARG A C 1
ATOM 3299 O O . ARG A 1 451 ? 12.755 -6.665 -22.516 1.00 92.88 451 ARG A O 1
ATOM 3306 N N . ARG A 1 452 ? 14.392 -5.320 -23.293 1.00 94.00 452 ARG A N 1
ATOM 3307 C CA . ARG A 1 452 ? 14.682 -6.080 -24.522 1.00 94.00 452 ARG A CA 1
ATOM 3308 C C . ARG A 1 452 ? 13.429 -6.422 -25.351 1.00 94.00 452 ARG A C 1
ATOM 3310 O O . ARG A 1 452 ? 13.354 -7.510 -25.905 1.00 94.00 452 ARG A O 1
ATOM 3317 N 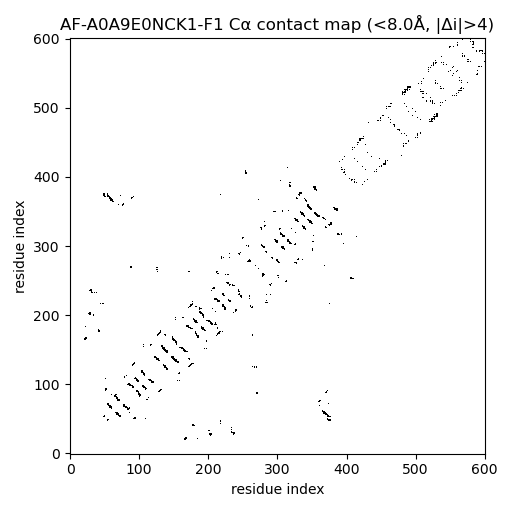N . ASP A 1 453 ? 12.452 -5.519 -25.418 1.00 93.38 453 ASP A N 1
ATOM 3318 C CA . ASP A 1 453 ? 11.167 -5.743 -26.095 1.00 93.38 453 ASP A CA 1
ATOM 3319 C C . ASP A 1 453 ? 11.165 -5.177 -27.531 1.00 93.38 453 ASP A C 1
ATOM 3321 O O . ASP A 1 453 ? 11.158 -3.949 -27.687 1.00 93.38 453 ASP A O 1
ATOM 3325 N N . PRO A 1 454 ? 11.107 -6.024 -28.581 1.00 94.12 454 PRO A N 1
ATOM 3326 C CA . PRO A 1 454 ? 11.064 -5.577 -29.975 1.00 94.12 454 PRO A CA 1
ATOM 3327 C C . PRO A 1 454 ? 9.877 -4.675 -30.302 1.00 94.12 454 PRO A C 1
ATOM 3329 O O . PRO A 1 454 ? 9.991 -3.815 -31.175 1.00 94.12 454 PRO A O 1
ATOM 3332 N N . GLY A 1 455 ? 8.752 -4.815 -29.589 1.00 93.50 455 GLY A N 1
ATOM 3333 C CA . GLY A 1 455 ? 7.572 -3.975 -29.797 1.00 93.50 455 GLY A CA 1
ATOM 3334 C C . GLY A 1 455 ? 7.834 -2.489 -29.528 1.00 93.50 455 GLY A C 1
ATOM 3335 O O . GLY A 1 455 ? 7.102 -1.635 -30.023 1.00 93.50 455 GLY A O 1
ATOM 3336 N N . GLY A 1 456 ? 8.892 -2.161 -28.779 1.00 94.06 456 GLY A N 1
ATOM 3337 C CA . GLY A 1 456 ? 9.315 -0.790 -28.501 1.00 94.06 456 GLY A CA 1
ATOM 3338 C C . GLY A 1 456 ? 10.249 -0.165 -29.539 1.00 94.06 456 GLY A C 1
ATOM 3339 O O . GLY A 1 456 ? 10.523 1.029 -29.434 1.00 94.06 456 GLY A O 1
ATOM 3340 N N . LEU A 1 457 ? 10.728 -0.920 -30.537 1.00 96.00 457 LEU A N 1
ATOM 3341 C CA . LEU A 1 457 ? 11.775 -0.485 -31.474 1.00 96.00 457 LEU A CA 1
ATOM 3342 C C . LEU A 1 457 ? 11.458 0.855 -32.151 1.00 96.00 457 LEU A C 1
ATOM 3344 O O . LEU A 1 457 ? 12.275 1.772 -32.127 1.00 96.00 457 LEU A O 1
ATOM 3348 N N . VAL A 1 458 ? 10.253 0.990 -32.712 1.00 95.62 458 VAL A N 1
ATOM 3349 C CA . VAL A 1 458 ? 9.837 2.208 -33.426 1.00 95.62 458 VAL A CA 1
ATOM 3350 C C . VAL A 1 458 ? 9.770 3.412 -32.483 1.00 95.62 458 VAL A C 1
ATOM 3352 O O . VAL A 1 458 ? 10.190 4.503 -32.861 1.00 95.62 458 VAL A O 1
ATOM 3355 N N . ALA A 1 459 ? 9.287 3.220 -31.253 1.00 95.81 459 ALA A N 1
ATOM 3356 C CA . ALA A 1 459 ? 9.201 4.285 -30.256 1.00 95.81 459 ALA A CA 1
ATOM 3357 C C . ALA A 1 459 ? 10.594 4.728 -29.775 1.00 95.81 459 ALA A C 1
ATOM 3359 O O . ALA A 1 459 ? 10.849 5.924 -29.666 1.00 95.81 459 ALA A O 1
ATOM 3360 N N . LEU A 1 460 ? 11.510 3.779 -29.547 1.00 96.94 460 LEU A N 1
ATOM 3361 C CA . LEU A 1 460 ? 12.902 4.063 -29.181 1.00 96.94 460 LEU A CA 1
ATOM 3362 C C . LEU A 1 460 ? 13.639 4.812 -30.296 1.00 96.94 460 LEU A C 1
ATOM 3364 O O . LEU A 1 460 ? 14.305 5.808 -30.026 1.00 96.94 460 LEU A O 1
ATOM 3368 N N . ALA A 1 461 ? 13.489 4.365 -31.545 1.00 96.44 461 ALA A N 1
ATOM 3369 C CA . ALA A 1 461 ? 14.093 5.018 -32.702 1.00 96.44 461 ALA A CA 1
ATOM 3370 C C . ALA A 1 461 ? 13.566 6.449 -32.886 1.00 96.44 461 ALA A C 1
ATOM 3372 O O . ALA A 1 461 ? 14.348 7.370 -33.104 1.00 96.44 461 ALA A O 1
ATOM 3373 N N . ALA A 1 462 ? 12.249 6.643 -32.753 1.00 95.69 462 ALA A N 1
ATOM 3374 C CA . ALA A 1 462 ? 11.630 7.962 -32.840 1.00 95.69 462 ALA A CA 1
ATOM 3375 C C . ALA A 1 462 ? 12.090 8.894 -31.710 1.00 95.69 462 ALA A C 1
ATOM 3377 O O . ALA A 1 462 ? 12.367 10.062 -31.967 1.00 95.69 462 ALA A O 1
ATOM 3378 N N . ALA A 1 463 ? 12.207 8.386 -30.480 1.00 95.75 463 ALA A N 1
ATOM 3379 C CA . ALA A 1 463 ? 12.724 9.165 -29.359 1.00 95.75 463 ALA A CA 1
ATOM 3380 C C . ALA A 1 463 ? 14.187 9.568 -29.574 1.00 95.75 463 ALA A C 1
ATOM 3382 O O . ALA A 1 463 ? 14.524 10.728 -29.368 1.00 95.75 463 ALA A O 1
ATOM 3383 N N . LEU A 1 464 ? 15.039 8.654 -30.052 1.00 96.62 464 LEU A N 1
ATOM 3384 C CA . LEU A 1 464 ? 16.438 8.970 -30.339 1.00 96.62 464 LEU A CA 1
ATOM 3385 C C . LEU A 1 464 ? 16.577 9.996 -31.474 1.00 96.62 464 LEU A C 1
ATOM 3387 O O . LEU A 1 464 ? 17.406 10.892 -31.377 1.00 96.62 464 LEU A O 1
ATOM 3391 N N . ASP A 1 465 ? 15.769 9.901 -32.534 1.00 93.94 465 ASP A N 1
ATOM 3392 C CA . ASP A 1 465 ? 15.801 10.891 -33.623 1.00 93.94 465 ASP A CA 1
ATOM 3393 C C . ASP A 1 465 ? 15.289 12.274 -33.180 1.00 93.94 465 ASP A C 1
ATOM 3395 O O . ASP A 1 465 ? 15.679 13.288 -33.768 1.00 93.94 465 ASP A O 1
ATOM 3399 N N . ALA A 1 466 ? 14.427 12.317 -32.158 1.00 91.75 466 ALA A N 1
ATOM 3400 C CA . ALA A 1 466 ? 13.905 13.545 -31.568 1.00 91.75 466 ALA A CA 1
ATOM 3401 C C . ALA A 1 466 ? 14.874 14.204 -30.571 1.00 91.75 466 ALA A C 1
ATOM 3403 O O . ALA A 1 466 ? 14.830 15.424 -30.427 1.00 91.75 466 ALA A O 1
ATOM 3404 N N . GLU A 1 467 ? 15.750 13.438 -29.911 1.00 89.69 467 GLU A N 1
ATOM 3405 C CA . GLU A 1 467 ? 16.871 13.993 -29.145 1.00 89.69 467 GLU A CA 1
ATOM 3406 C C . GLU A 1 467 ? 17.804 14.706 -30.126 1.00 89.69 467 GLU A C 1
ATOM 3408 O O . GLU A 1 467 ? 18.471 14.068 -30.935 1.00 89.69 467 GLU A O 1
ATOM 3413 N N . ARG A 1 468 ? 17.812 16.037 -30.116 1.00 81.50 468 ARG A N 1
ATOM 3414 C CA . ARG A 1 468 ? 18.690 16.847 -30.960 1.00 81.50 468 ARG A CA 1
ATOM 3415 C C . ARG A 1 468 ? 19.178 18.036 -30.164 1.00 81.50 468 ARG A C 1
ATOM 3417 O O . ARG A 1 468 ? 18.384 18.683 -29.483 1.00 81.50 468 ARG A O 1
ATOM 3424 N N . ASP A 1 469 ? 20.458 18.339 -30.320 1.00 78.38 469 ASP A N 1
ATOM 3425 C CA . ASP A 1 469 ? 20.998 19.598 -29.839 1.00 78.38 469 ASP A CA 1
ATOM 3426 C C . ASP A 1 469 ? 20.381 20.736 -30.655 1.00 78.38 469 ASP A C 1
ATOM 3428 O O . ASP A 1 469 ? 20.442 20.749 -31.889 1.00 78.38 469 ASP A O 1
ATOM 3432 N N . ASP A 1 470 ? 19.797 21.708 -29.966 1.00 78.00 470 ASP A N 1
ATOM 3433 C CA . ASP A 1 470 ? 19.445 22.992 -30.555 1.00 78.00 470 ASP A CA 1
ATOM 3434 C C . ASP A 1 470 ? 20.321 24.049 -29.895 1.00 78.00 470 ASP A C 1
ATOM 3436 O O . ASP A 1 470 ? 20.009 24.609 -28.844 1.00 78.00 470 ASP A O 1
ATOM 3440 N N . VAL A 1 471 ? 21.456 24.306 -30.543 1.00 73.69 471 VAL A N 1
ATOM 3441 C CA . VAL A 1 471 ? 22.450 25.293 -30.109 1.00 73.69 471 VAL A CA 1
ATOM 3442 C C . VAL A 1 471 ? 21.848 26.703 -30.055 1.00 73.69 471 VAL A C 1
ATOM 3444 O O . VAL A 1 471 ? 22.294 27.531 -29.264 1.00 73.69 471 VAL A O 1
ATOM 3447 N N . ILE A 1 472 ? 20.820 26.989 -30.866 1.00 76.75 472 ILE A N 1
ATOM 3448 C CA . ILE A 1 472 ? 20.142 28.292 -30.882 1.00 76.75 472 ILE A CA 1
ATOM 3449 C C . ILE A 1 472 ? 19.179 28.398 -29.695 1.00 76.75 472 ILE A C 1
ATOM 3451 O O . ILE A 1 472 ? 19.113 29.448 -29.055 1.00 76.75 472 ILE A O 1
ATOM 3455 N N . ALA A 1 473 ? 18.456 27.322 -29.379 1.00 75.62 473 ALA A N 1
ATOM 3456 C CA . ALA A 1 473 ? 17.566 27.261 -28.220 1.00 75.62 473 ALA A CA 1
ATOM 3457 C C . ALA A 1 473 ? 18.296 26.966 -26.893 1.00 75.62 473 ALA A C 1
ATOM 3459 O O . ALA A 1 473 ? 17.689 27.090 -25.828 1.00 75.62 473 ALA A O 1
ATOM 3460 N N . GLY A 1 474 ? 19.583 26.603 -26.943 1.00 75.94 474 GLY A N 1
ATOM 3461 C CA . GLY A 1 474 ? 20.384 26.226 -25.778 1.00 75.94 474 GLY A CA 1
ATOM 3462 C C . GLY A 1 474 ? 19.932 24.911 -25.139 1.00 75.94 474 GLY A C 1
ATOM 3463 O O . GLY A 1 474 ? 19.986 24.780 -23.916 1.00 75.94 474 GLY A O 1
ATOM 3464 N N . THR A 1 475 ? 19.421 23.970 -25.938 1.00 78.25 475 THR A N 1
ATOM 3465 C CA . THR A 1 475 ? 18.982 22.655 -25.455 1.00 78.25 475 THR A CA 1
ATOM 3466 C C . THR A 1 475 ? 19.949 21.570 -25.901 1.00 78.25 475 THR A C 1
ATOM 3468 O O . THR A 1 475 ? 20.128 21.376 -27.101 1.00 78.25 475 THR A O 1
ATOM 3471 N N . ASP A 1 476 ? 20.508 20.845 -24.936 1.00 79.62 476 ASP A N 1
ATOM 3472 C CA . ASP A 1 476 ? 21.367 19.683 -25.176 1.00 79.62 476 ASP A CA 1
ATOM 3473 C C . ASP A 1 476 ? 20.535 18.395 -25.252 1.00 79.62 476 ASP A C 1
ATOM 3475 O O . ASP A 1 476 ? 19.530 18.252 -24.542 1.00 79.62 476 ASP A O 1
ATOM 3479 N N . ALA A 1 477 ? 20.981 17.437 -26.057 1.00 86.06 477 ALA A N 1
ATOM 3480 C CA . ALA A 1 477 ? 20.496 16.067 -26.065 1.00 86.06 477 ALA A CA 1
ATOM 3481 C C . ALA A 1 477 ? 20.943 15.364 -24.774 1.00 86.06 477 ALA A C 1
ATOM 3483 O O . ALA A 1 477 ? 22.120 15.358 -24.418 1.00 86.06 477 ALA A O 1
ATOM 3484 N N . ARG A 1 478 ? 19.995 14.789 -24.026 1.00 85.88 478 ARG A N 1
ATOM 3485 C CA . ARG A 1 478 ? 20.249 14.301 -22.651 1.00 85.88 478 ARG A CA 1
ATOM 3486 C C . ARG A 1 478 ? 20.151 12.794 -22.516 1.00 85.88 478 ARG A C 1
ATOM 3488 O O . ARG A 1 478 ? 20.657 12.239 -21.543 1.00 85.88 478 ARG A O 1
ATOM 3495 N N . ASN A 1 479 ? 19.457 12.137 -23.445 1.00 93.75 479 ASN A N 1
ATOM 3496 C CA . ASN A 1 479 ? 19.106 10.724 -23.313 1.00 93.75 479 ASN A CA 1
ATOM 3497 C C . ASN A 1 479 ? 19.764 9.827 -24.372 1.00 93.75 479 ASN A C 1
ATOM 3499 O O . ASN A 1 479 ? 19.446 8.637 -24.426 1.00 93.75 479 ASN A O 1
ATOM 3503 N N . VAL A 1 480 ? 20.682 10.360 -25.188 1.00 95.69 480 VAL A N 1
ATOM 3504 C CA . VAL A 1 480 ? 21.302 9.651 -26.323 1.00 95.69 480 VAL A CA 1
ATOM 3505 C C . VAL A 1 480 ? 21.894 8.312 -25.888 1.00 95.69 480 VAL A C 1
ATOM 3507 O O . VAL A 1 480 ? 21.503 7.275 -26.427 1.00 95.69 480 VAL A O 1
ATOM 3510 N N . GLY A 1 481 ? 22.754 8.286 -24.865 1.00 95.62 481 GLY A N 1
ATOM 3511 C CA . GLY A 1 481 ? 23.396 7.052 -24.412 1.00 95.62 481 GLY A CA 1
ATOM 3512 C C . GLY A 1 481 ? 22.423 5.995 -23.887 1.00 95.62 481 GLY A C 1
ATOM 3513 O O . GLY A 1 481 ? 22.579 4.808 -24.180 1.00 95.62 481 GLY A O 1
ATOM 3514 N N . VAL A 1 482 ? 21.381 6.406 -23.159 1.00 96.75 482 VAL A N 1
ATOM 3515 C CA . VAL A 1 482 ? 20.352 5.491 -22.630 1.00 96.75 482 VAL A CA 1
ATOM 3516 C C . VAL A 1 482 ? 19.514 4.898 -23.762 1.00 96.75 482 VAL A C 1
ATOM 3518 O O . VAL A 1 482 ? 19.281 3.688 -23.789 1.00 96.75 482 VAL A O 1
ATOM 3521 N N . LEU A 1 483 ? 19.083 5.727 -24.714 1.00 97.94 483 LEU A N 1
ATOM 3522 C CA . LEU A 1 483 ? 18.295 5.287 -25.867 1.00 97.94 483 LEU A CA 1
ATOM 3523 C C . LEU A 1 483 ? 19.114 4.377 -26.787 1.00 97.94 483 LEU A C 1
ATOM 3525 O O . LEU A 1 483 ? 18.615 3.337 -27.221 1.00 97.94 483 LEU A O 1
ATOM 3529 N N . ALA A 1 484 ? 20.386 4.709 -27.017 1.00 98.06 484 ALA A N 1
ATOM 3530 C CA . ALA A 1 484 ? 21.311 3.866 -27.761 1.00 98.06 484 ALA A CA 1
ATOM 3531 C C . ALA A 1 484 ? 21.498 2.505 -27.077 1.00 98.06 484 ALA A C 1
ATOM 3533 O O . ALA A 1 484 ? 21.361 1.465 -27.720 1.00 98.06 484 ALA A O 1
ATOM 3534 N N . ALA A 1 485 ? 21.730 2.486 -25.762 1.00 97.94 485 ALA A N 1
ATOM 3535 C CA . ALA A 1 485 ? 21.845 1.245 -25.003 1.00 97.94 485 ALA A CA 1
ATOM 3536 C C . ALA A 1 485 ? 20.563 0.395 -25.073 1.00 97.94 485 ALA A C 1
ATOM 3538 O O . ALA A 1 485 ? 20.652 -0.826 -25.213 1.00 97.94 485 ALA A O 1
ATOM 3539 N N . ALA A 1 486 ? 19.381 1.019 -25.025 1.00 97.62 486 ALA A N 1
ATOM 3540 C CA . ALA A 1 486 ? 18.102 0.319 -25.133 1.00 97.62 486 ALA A CA 1
ATOM 3541 C C . ALA A 1 486 ? 17.889 -0.295 -26.524 1.00 97.62 486 ALA A C 1
ATOM 3543 O O . ALA A 1 486 ? 17.493 -1.456 -26.619 1.00 97.62 486 ALA A O 1
ATOM 3544 N N . LEU A 1 487 ? 18.223 0.432 -27.596 1.00 97.94 487 LEU A N 1
ATOM 3545 C CA . LEU A 1 487 ? 18.217 -0.100 -28.965 1.00 97.94 487 LEU A CA 1
ATOM 3546 C C . LEU A 1 487 ? 19.223 -1.246 -29.132 1.00 97.94 487 LEU A C 1
ATOM 3548 O O . LEU A 1 487 ? 18.885 -2.294 -29.676 1.00 97.94 487 LEU A O 1
ATOM 3552 N N . GLY A 1 488 ? 20.440 -1.089 -28.607 1.00 97.19 488 GLY A N 1
ATOM 3553 C CA . GLY A 1 488 ? 21.472 -2.125 -28.645 1.00 97.19 488 GLY A CA 1
ATOM 3554 C C . GLY A 1 488 ? 21.075 -3.405 -27.907 1.00 97.19 488 GLY A C 1
ATOM 3555 O O . GLY A 1 488 ? 21.426 -4.502 -28.338 1.00 97.19 488 GLY A O 1
ATOM 3556 N N . ALA A 1 489 ? 20.296 -3.294 -26.828 1.00 96.88 489 ALA A N 1
ATOM 3557 C CA . ALA A 1 489 ? 19.794 -4.440 -26.072 1.00 96.88 489 ALA A CA 1
ATOM 3558 C C . ALA A 1 489 ? 18.785 -5.306 -26.859 1.00 96.88 489 ALA A C 1
ATOM 3560 O O . ALA A 1 489 ? 18.534 -6.451 -26.473 1.00 96.88 489 ALA A O 1
ATOM 3561 N N . LEU A 1 490 ? 18.235 -4.788 -27.965 1.00 96.31 490 LEU A N 1
ATOM 3562 C CA . LEU A 1 490 ? 17.410 -5.545 -28.913 1.00 96.31 490 LEU A CA 1
ATOM 3563 C C . LEU A 1 490 ? 18.242 -6.384 -29.897 1.00 96.31 490 LEU A C 1
ATOM 3565 O O . LEU A 1 490 ? 17.681 -7.200 -30.627 1.00 96.31 490 LEU A O 1
ATOM 3569 N N . GLY A 1 491 ? 19.568 -6.213 -29.916 1.00 93.38 491 GLY A N 1
ATOM 3570 C CA . GLY A 1 491 ? 20.476 -6.975 -30.769 1.00 93.38 491 GLY A CA 1
ATOM 3571 C C . GLY A 1 491 ? 20.316 -8.491 -30.609 1.00 93.38 491 GLY A C 1
ATOM 3572 O O . GLY A 1 491 ? 20.117 -9.007 -29.507 1.00 93.38 491 GLY A O 1
ATOM 3573 N N . GLY A 1 492 ? 20.394 -9.213 -31.728 1.00 87.81 492 GLY A N 1
ATOM 3574 C CA . GLY A 1 492 ? 20.202 -10.667 -31.781 1.00 87.81 492 GLY A CA 1
ATOM 3575 C C . GLY A 1 492 ? 18.742 -11.134 -31.753 1.00 87.81 492 GLY A C 1
ATOM 3576 O O . GLY A 1 492 ? 18.499 -12.340 -31.797 1.00 87.81 492 GLY A O 1
ATOM 3577 N N . GLN A 1 493 ? 17.775 -10.216 -31.699 1.00 92.06 493 GLN A N 1
ATOM 3578 C CA . GLN A 1 493 ? 16.353 -10.531 -31.834 1.00 92.06 493 GLN A CA 1
ATOM 3579 C C . GLN A 1 493 ? 15.865 -10.350 -33.274 1.00 92.06 493 GLN A C 1
ATOM 3581 O O . GLN A 1 493 ? 16.513 -9.704 -34.094 1.00 92.06 493 GLN A O 1
ATOM 3586 N N . THR A 1 494 ? 14.697 -10.912 -33.583 1.00 92.44 494 THR A N 1
ATOM 3587 C CA . THR A 1 494 ? 14.002 -10.634 -34.844 1.00 92.44 494 THR A CA 1
ATOM 3588 C C . THR A 1 494 ? 13.317 -9.276 -34.747 1.00 92.44 494 THR A C 1
ATOM 3590 O O . THR A 1 494 ? 12.409 -9.096 -33.936 1.00 92.44 494 THR A O 1
ATOM 3593 N N . LEU A 1 495 ? 13.765 -8.328 -35.566 1.00 93.62 495 LEU A N 1
ATOM 3594 C CA . LEU A 1 495 ? 13.267 -6.957 -35.589 1.00 93.62 495 LEU A CA 1
ATOM 3595 C C . LEU A 1 495 ? 12.460 -6.694 -36.860 1.00 93.62 495 LEU A C 1
ATOM 3597 O O . LEU A 1 495 ? 12.699 -7.303 -37.903 1.00 93.62 495 LEU A O 1
ATOM 3601 N N . ASP A 1 496 ? 11.509 -5.770 -36.760 1.00 92.81 496 ASP A N 1
ATOM 3602 C CA . ASP A 1 496 ? 10.862 -5.191 -37.933 1.00 92.81 496 ASP A CA 1
ATOM 3603 C C . ASP A 1 496 ? 11.901 -4.448 -38.784 1.00 92.81 496 ASP A C 1
ATOM 3605 O O . ASP A 1 496 ? 12.685 -3.657 -38.255 1.00 92.81 496 ASP A O 1
ATOM 3609 N N . VAL A 1 497 ? 11.911 -4.704 -40.094 1.00 93.62 497 VAL A N 1
ATOM 3610 C CA . VAL A 1 497 ? 12.943 -4.189 -41.009 1.00 93.62 497 VAL A CA 1
ATOM 3611 C C . VAL A 1 497 ? 12.889 -2.664 -41.086 1.00 93.62 497 VAL A C 1
ATOM 3613 O O . VAL A 1 497 ? 13.923 -2.007 -40.967 1.00 93.62 497 VAL A O 1
ATOM 3616 N N . ASP A 1 498 ? 11.693 -2.088 -41.217 1.00 93.88 498 ASP A N 1
ATOM 3617 C CA . ASP A 1 498 ? 11.522 -0.635 -41.301 1.00 93.88 498 ASP A CA 1
ATOM 3618 C C . ASP A 1 498 ? 11.906 0.045 -39.980 1.00 93.88 498 ASP A C 1
ATOM 3620 O O . ASP A 1 498 ? 12.580 1.080 -39.970 1.00 93.88 498 ASP A O 1
ATOM 3624 N N . GLY A 1 499 ? 11.517 -0.550 -38.851 1.00 93.88 499 GLY A N 1
ATOM 3625 C CA . GLY A 1 499 ? 11.920 -0.119 -37.518 1.00 93.88 499 GLY A CA 1
ATOM 3626 C C . GLY A 1 499 ? 13.434 -0.176 -37.311 1.00 93.88 499 GLY A C 1
ATOM 3627 O O . GLY A 1 499 ? 14.006 0.772 -36.771 1.00 93.88 499 GLY A O 1
ATOM 3628 N N . GLN A 1 500 ? 14.094 -1.238 -37.780 1.00 95.81 500 GLN A N 1
ATOM 3629 C CA . GLN A 1 500 ? 15.545 -1.393 -37.687 1.00 95.81 500 GLN A CA 1
ATOM 3630 C C . GLN A 1 500 ? 16.272 -0.341 -38.530 1.00 95.81 500 GLN A C 1
ATOM 3632 O O . GLN A 1 500 ? 17.180 0.315 -38.024 1.00 95.81 500 GLN A O 1
ATOM 3637 N N . ILE A 1 501 ? 15.828 -0.105 -39.768 1.00 95.94 501 ILE A N 1
ATOM 3638 C CA . ILE A 1 501 ? 16.387 0.943 -40.637 1.00 95.94 501 ILE A CA 1
ATOM 3639 C C . ILE A 1 501 ? 16.288 2.316 -39.961 1.00 95.94 501 ILE A C 1
ATOM 3641 O O . ILE A 1 501 ? 17.256 3.077 -39.951 1.00 95.94 501 ILE A O 1
ATOM 3645 N N . ARG A 1 502 ? 15.137 2.640 -39.356 1.00 95.69 502 ARG A N 1
ATOM 3646 C CA . ARG A 1 502 ? 14.951 3.911 -38.632 1.00 95.69 502 ARG A CA 1
ATOM 3647 C C . ARG A 1 502 ? 15.847 4.015 -37.402 1.00 95.69 502 ARG A C 1
ATOM 3649 O O . ARG A 1 502 ? 16.427 5.074 -37.175 1.00 95.69 502 ARG A O 1
ATOM 3656 N N . ALA A 1 503 ? 15.969 2.939 -36.626 1.00 96.88 503 ALA A N 1
ATOM 3657 C CA . ALA A 1 503 ? 16.841 2.897 -35.457 1.00 96.88 503 ALA A CA 1
ATOM 3658 C C . ALA A 1 503 ? 18.309 3.120 -35.844 1.00 96.88 503 ALA A C 1
ATOM 3660 O O . ALA A 1 503 ? 18.982 3.956 -35.248 1.00 96.88 503 ALA A O 1
ATOM 3661 N N . GLU A 1 504 ? 18.792 2.423 -36.873 1.00 97.31 504 GLU A N 1
ATOM 3662 C CA . GLU A 1 504 ? 20.163 2.561 -37.368 1.00 97.31 504 GLU A CA 1
ATOM 3663 C C . GLU A 1 504 ? 20.423 3.960 -37.927 1.00 97.31 504 GLU A C 1
ATOM 3665 O O . GLU A 1 504 ? 21.450 4.558 -37.616 1.00 97.31 504 GLU A O 1
ATOM 3670 N N . ALA A 1 505 ? 19.481 4.531 -38.680 1.00 96.44 505 ALA A N 1
ATOM 3671 C CA . ALA A 1 505 ? 19.596 5.903 -39.166 1.00 96.44 505 ALA A CA 1
ATOM 3672 C C . ALA A 1 505 ? 19.702 6.924 -38.016 1.00 96.44 505 ALA A C 1
ATOM 3674 O O . ALA A 1 505 ? 20.538 7.826 -38.080 1.00 96.44 505 ALA A O 1
ATOM 3675 N N . ALA A 1 506 ? 18.902 6.769 -36.955 1.00 96.50 506 ALA A N 1
ATO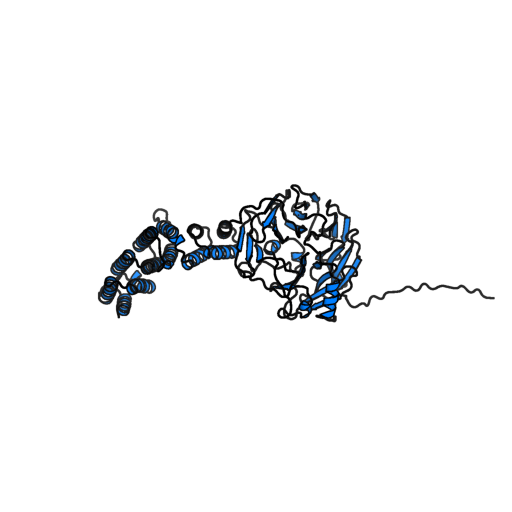M 3676 C CA . ALA A 1 506 ? 18.955 7.639 -35.780 1.00 96.50 506 ALA A CA 1
ATOM 3677 C C . ALA A 1 506 ? 20.280 7.491 -35.006 1.00 96.50 506 ALA A C 1
ATOM 3679 O O . ALA A 1 506 ? 20.902 8.494 -34.660 1.00 96.50 506 ALA A O 1
ATOM 3680 N N . LEU A 1 507 ? 20.752 6.256 -34.792 1.00 97.94 507 LEU A N 1
ATOM 3681 C CA . LEU A 1 507 ? 22.045 5.974 -34.154 1.00 97.94 507 LEU A CA 1
ATOM 3682 C C . LEU A 1 507 ? 23.211 6.599 -34.931 1.00 97.94 507 LEU A C 1
ATOM 3684 O O . LEU A 1 507 ? 24.088 7.221 -34.340 1.00 97.94 507 LEU A O 1
ATOM 3688 N N . VAL A 1 508 ? 23.217 6.454 -36.257 1.00 97.00 508 VAL A N 1
ATOM 3689 C CA . VAL A 1 508 ? 24.279 6.990 -37.122 1.00 97.00 508 VAL A CA 1
ATOM 3690 C C . VAL A 1 508 ? 24.275 8.514 -37.127 1.00 97.00 508 VAL A C 1
ATOM 3692 O O . VAL A 1 508 ? 25.341 9.117 -37.064 1.00 97.00 508 VAL A O 1
ATOM 3695 N N . ARG A 1 509 ? 23.096 9.148 -37.141 1.00 95.19 509 ARG A N 1
ATOM 3696 C CA . ARG A 1 509 ? 22.986 10.612 -37.075 1.00 95.19 509 ARG A CA 1
ATOM 3697 C C . ARG A 1 509 ? 23.698 11.173 -35.840 1.00 95.19 509 ARG A C 1
ATOM 3699 O O . ARG A 1 509 ? 24.413 12.159 -35.963 1.00 95.19 509 ARG A O 1
ATOM 3706 N N . HIS A 1 510 ? 23.506 10.536 -34.685 1.00 95.75 510 HIS A N 1
ATOM 3707 C CA . HIS A 1 510 ? 24.183 10.912 -33.441 1.00 95.75 510 HIS A CA 1
ATOM 3708 C C . HIS A 1 510 ? 25.660 10.517 -33.431 1.00 95.75 510 HIS A C 1
ATOM 3710 O O . HIS A 1 510 ? 26.485 11.280 -32.958 1.00 95.75 510 HIS A O 1
ATOM 3716 N N . LEU A 1 511 ? 26.030 9.369 -34.006 1.00 96.19 511 LEU A N 1
ATOM 3717 C CA . LEU A 1 511 ? 27.439 8.965 -34.111 1.00 96.19 511 LEU A CA 1
ATOM 3718 C C . LEU A 1 511 ? 28.286 9.998 -34.876 1.00 96.19 511 LEU A C 1
ATOM 3720 O O . LEU A 1 511 ? 29.465 10.173 -34.585 1.00 96.19 511 LEU A O 1
ATOM 3724 N N . GLU A 1 512 ? 27.677 10.664 -35.855 1.00 93.81 512 GLU A N 1
ATOM 3725 C CA . GLU A 1 512 ? 28.328 11.629 -36.746 1.00 93.81 512 GLU A CA 1
ATOM 3726 C C . GLU A 1 512 ? 28.141 13.084 -36.308 1.00 93.81 512 GLU A C 1
ATOM 3728 O O . GLU A 1 512 ? 28.691 13.993 -36.936 1.00 93.81 512 GLU A O 1
ATOM 3733 N N . ALA A 1 513 ? 27.369 13.324 -35.247 1.00 91.38 513 ALA A N 1
ATOM 3734 C CA . ALA A 1 513 ? 27.171 14.658 -34.718 1.00 91.38 513 ALA A CA 1
ATOM 3735 C C . ALA A 1 513 ? 28.424 15.093 -33.932 1.00 91.38 513 ALA A C 1
ATOM 3737 O O . ALA A 1 513 ? 28.840 14.414 -32.994 1.00 91.38 513 ALA A O 1
ATOM 3738 N N . PRO A 1 514 ? 29.037 16.243 -34.270 1.00 87.81 514 PRO A N 1
ATOM 3739 C CA . PRO A 1 514 ? 30.267 16.699 -33.618 1.00 87.81 514 PRO A CA 1
ATOM 3740 C C . PRO A 1 514 ? 30.057 17.128 -32.159 1.00 87.81 514 PRO A C 1
ATOM 3742 O O . PRO A 1 514 ? 31.029 17.358 -31.448 1.00 87.81 514 PRO A O 1
ATOM 3745 N N . THR A 1 515 ? 28.805 17.285 -31.730 1.00 87.50 515 THR A N 1
ATOM 3746 C CA . THR A 1 515 ? 28.411 17.693 -30.377 1.00 87.50 515 THR A CA 1
ATOM 3747 C C . THR A 1 515 ? 28.169 16.512 -29.437 1.00 87.50 515 THR A C 1
ATOM 3749 O O . THR A 1 515 ? 27.973 16.728 -28.244 1.00 87.50 515 THR A O 1
ATOM 3752 N N . THR A 1 516 ? 28.193 15.271 -29.932 1.00 91.00 516 THR A N 1
ATOM 3753 C CA . THR A 1 516 ? 27.923 14.087 -29.109 1.00 91.00 516 THR A CA 1
ATOM 3754 C C . THR A 1 516 ? 29.093 13.764 -28.183 1.00 91.00 516 THR A C 1
ATOM 3756 O O . THR A 1 516 ? 30.228 13.587 -28.626 1.00 91.00 516 THR A O 1
ATOM 3759 N N . ASP A 1 517 ? 28.801 13.641 -26.886 1.00 90.88 517 ASP A N 1
ATOM 3760 C CA . ASP A 1 517 ? 29.791 13.319 -25.859 1.00 90.88 517 ASP A CA 1
ATOM 3761 C C . ASP A 1 517 ? 30.390 11.911 -26.039 1.00 90.88 517 ASP A C 1
ATOM 3763 O O . ASP A 1 517 ? 29.739 10.972 -26.509 1.00 90.88 517 ASP A O 1
ATOM 3767 N N . VAL A 1 518 ? 31.642 11.737 -25.607 1.00 92.50 518 VAL A N 1
ATOM 3768 C CA . VAL A 1 518 ? 32.381 10.469 -25.708 1.00 92.50 518 VAL A CA 1
ATOM 3769 C C . VAL A 1 518 ? 31.636 9.305 -25.043 1.00 92.50 518 VAL A C 1
ATOM 3771 O O . VAL A 1 518 ? 31.654 8.188 -25.568 1.00 92.50 518 VAL A O 1
ATOM 3774 N N . VAL A 1 519 ? 30.967 9.530 -23.908 1.00 92.88 519 VAL A N 1
ATOM 3775 C CA . VAL A 1 519 ? 30.187 8.502 -23.202 1.00 92.88 519 VAL A CA 1
ATOM 3776 C C . VAL A 1 519 ? 29.017 8.019 -24.061 1.00 92.88 519 VAL A C 1
ATOM 3778 O O . VAL A 1 519 ? 28.767 6.810 -24.136 1.00 92.88 519 VAL A O 1
ATOM 3781 N N . ASP A 1 520 ? 28.348 8.928 -24.767 1.00 95.50 520 ASP A N 1
ATOM 3782 C CA . ASP A 1 520 ? 27.246 8.595 -25.668 1.00 95.50 520 ASP A CA 1
ATOM 3783 C C . ASP A 1 520 ? 27.752 7.925 -26.952 1.00 95.50 520 ASP A C 1
ATOM 3785 O O . ASP A 1 520 ? 27.183 6.918 -27.379 1.00 95.50 520 ASP A O 1
ATOM 3789 N N . LEU A 1 521 ? 28.887 8.369 -27.507 1.00 96.38 521 LEU A N 1
ATOM 3790 C CA . LEU A 1 521 ? 29.548 7.708 -28.642 1.00 96.38 521 LEU A CA 1
ATOM 3791 C C . LEU A 1 521 ? 29.875 6.240 -28.342 1.00 96.38 521 LEU A C 1
ATOM 3793 O O . LEU A 1 521 ? 29.673 5.364 -29.187 1.00 96.38 521 LEU A O 1
ATOM 3797 N N . VAL A 1 522 ? 30.321 5.931 -27.121 1.00 97.06 522 VAL A N 1
ATOM 3798 C CA . VAL A 1 522 ? 30.538 4.545 -26.675 1.00 97.06 522 VAL A CA 1
ATOM 3799 C C . VAL A 1 522 ? 29.242 3.731 -26.735 1.00 97.06 522 VAL A C 1
ATOM 3801 O O . VAL A 1 522 ? 29.260 2.580 -27.185 1.00 97.06 522 VAL A O 1
ATOM 3804 N N . ALA A 1 523 ? 28.122 4.292 -26.274 1.00 97.25 523 ALA A N 1
ATOM 3805 C CA . ALA A 1 523 ? 26.826 3.618 -26.297 1.00 97.25 523 ALA A CA 1
ATOM 3806 C C . ALA A 1 523 ? 26.315 3.409 -27.734 1.00 97.25 523 ALA A C 1
ATOM 3808 O O . ALA A 1 523 ? 25.858 2.312 -28.060 1.00 97.25 523 ALA A O 1
ATOM 3809 N N . LEU A 1 524 ? 26.473 4.409 -28.605 1.00 98.25 524 LEU A N 1
ATOM 3810 C CA . LEU A 1 524 ? 26.092 4.365 -30.020 1.00 98.25 524 LEU A CA 1
ATOM 3811 C C . LEU A 1 524 ? 26.855 3.279 -30.788 1.00 98.25 524 LEU A C 1
ATOM 3813 O O . LEU A 1 524 ? 26.240 2.440 -31.450 1.00 98.25 524 LEU A O 1
ATOM 3817 N N . VAL A 1 525 ? 28.184 3.220 -30.639 1.00 98.06 525 VAL A N 1
ATOM 3818 C CA . VAL A 1 525 ? 29.018 2.181 -31.273 1.00 98.06 525 VAL A CA 1
ATOM 3819 C C . VAL A 1 525 ? 28.628 0.786 -30.783 1.00 98.06 525 VAL A C 1
ATOM 3821 O O . VAL A 1 525 ? 28.512 -0.149 -31.580 1.00 98.06 525 VAL A O 1
ATOM 3824 N N . ARG A 1 526 ? 28.383 0.625 -29.475 1.00 97.69 526 ARG A N 1
ATOM 3825 C CA . ARG A 1 526 ? 27.923 -0.657 -28.915 1.00 97.69 526 ARG A CA 1
ATOM 3826 C C . ARG A 1 526 ? 26.567 -1.066 -29.477 1.00 97.69 526 ARG A C 1
ATOM 3828 O O . ARG A 1 526 ? 26.392 -2.245 -29.769 1.00 97.69 526 ARG A O 1
ATOM 3835 N N . ALA A 1 527 ? 25.643 -0.120 -29.632 1.00 98.00 527 ALA A N 1
ATOM 3836 C CA . ALA A 1 527 ? 24.313 -0.372 -30.168 1.00 98.00 527 ALA A CA 1
ATOM 3837 C C . ALA A 1 527 ? 24.364 -0.822 -31.632 1.00 98.00 527 ALA A C 1
ATOM 3839 O O . ALA A 1 527 ? 23.835 -1.883 -31.961 1.00 98.00 527 ALA A O 1
ATOM 3840 N N . LEU A 1 528 ? 25.079 -0.088 -32.490 1.00 97.75 528 LEU A N 1
ATOM 3841 C CA . LEU A 1 528 ? 25.277 -0.451 -33.899 1.00 97.75 528 LEU A CA 1
ATOM 3842 C C . LEU A 1 528 ? 25.951 -1.822 -34.040 1.00 97.75 528 LEU A C 1
ATOM 3844 O O . LEU A 1 528 ? 25.488 -2.676 -34.796 1.00 97.75 528 LEU A O 1
ATOM 3848 N N . GLY A 1 529 ? 26.989 -2.081 -33.240 1.00 96.12 529 GLY A N 1
ATOM 3849 C CA . GLY A 1 529 ? 27.662 -3.379 -33.200 1.00 96.12 529 GLY A CA 1
ATOM 3850 C C . GLY A 1 529 ? 26.841 -4.520 -32.586 1.00 96.12 529 GLY A C 1
ATOM 3851 O O . GLY A 1 529 ? 27.267 -5.671 -32.669 1.00 96.12 529 GLY A O 1
ATOM 3852 N N . ALA A 1 530 ? 25.720 -4.237 -31.919 1.00 95.75 530 ALA A N 1
ATOM 3853 C CA . ALA A 1 530 ? 24.796 -5.245 -31.397 1.00 95.75 530 ALA A CA 1
ATOM 3854 C C . ALA A 1 530 ? 23.657 -5.547 -32.384 1.00 95.75 530 ALA A C 1
ATOM 3856 O O . ALA A 1 530 ? 23.245 -6.701 -32.492 1.00 95.75 530 ALA A O 1
ATOM 3857 N N . LEU A 1 531 ? 23.182 -4.536 -33.124 1.00 94.25 531 LEU A N 1
ATOM 3858 C CA . LEU A 1 531 ? 22.243 -4.716 -34.239 1.00 94.25 531 LEU A CA 1
ATOM 3859 C C . LEU A 1 531 ? 22.893 -5.483 -35.398 1.00 94.25 531 LEU A C 1
ATOM 3861 O O . LEU A 1 531 ? 22.238 -6.312 -36.024 1.00 94.25 531 LEU A O 1
ATOM 3865 N N . ALA A 1 532 ? 24.191 -5.245 -35.629 1.00 91.81 532 ALA A N 1
ATOM 3866 C CA . ALA A 1 532 ? 25.053 -6.017 -36.525 1.00 91.81 532 ALA A CA 1
ATOM 3867 C C . ALA A 1 532 ? 24.517 -6.168 -37.964 1.00 91.81 532 ALA A C 1
ATOM 3869 O O . ALA A 1 532 ? 24.801 -7.161 -38.637 1.00 91.81 532 ALA A O 1
ATOM 3870 N N . SER A 1 533 ? 23.755 -5.185 -38.456 1.00 92.25 533 SER A N 1
ATOM 3871 C CA . SER A 1 533 ? 23.418 -5.117 -39.876 1.00 92.25 533 SER A CA 1
ATOM 3872 C C . SER A 1 533 ? 24.663 -4.739 -40.695 1.00 92.25 533 SER A C 1
ATOM 3874 O O . SER A 1 533 ? 25.563 -4.066 -40.175 1.00 92.25 533 SER A O 1
ATOM 3876 N N . PRO A 1 534 ? 24.727 -5.112 -41.987 1.00 93.38 534 PRO A N 1
ATOM 3877 C CA . PRO A 1 534 ? 25.812 -4.676 -42.864 1.00 93.38 534 PRO A CA 1
ATOM 3878 C C . PRO A 1 534 ? 25.984 -3.151 -42.886 1.00 93.38 534 PRO A C 1
ATOM 3880 O O . PRO A 1 534 ? 27.112 -2.665 -42.856 1.00 93.38 534 PRO A O 1
ATOM 3883 N N . TYR A 1 535 ? 24.872 -2.406 -42.866 1.00 93.62 535 TYR A N 1
ATOM 3884 C CA . TYR A 1 535 ? 24.876 -0.944 -42.820 1.00 93.62 535 TYR A CA 1
ATOM 3885 C C . TYR A 1 535 ? 25.443 -0.417 -41.494 1.00 93.62 535 TYR A C 1
ATOM 3887 O O . TYR A 1 535 ? 26.337 0.426 -41.495 1.00 93.62 535 TYR A O 1
ATOM 3895 N N . ALA A 1 536 ? 24.991 -0.945 -40.354 1.00 94.31 536 ALA A N 1
ATOM 3896 C CA . ALA A 1 536 ? 25.469 -0.526 -39.040 1.00 94.31 536 ALA A CA 1
ATOM 3897 C C . ALA A 1 536 ? 26.980 -0.762 -38.871 1.00 94.31 536 ALA A C 1
ATOM 3899 O O . ALA A 1 536 ? 27.700 0.129 -38.414 1.00 94.31 536 ALA A O 1
ATOM 3900 N N . LEU A 1 537 ? 27.475 -1.936 -39.279 1.00 95.62 537 LEU A N 1
ATOM 3901 C CA . LEU A 1 537 ? 28.900 -2.270 -39.205 1.00 95.62 537 LEU A CA 1
ATOM 3902 C C . LEU A 1 537 ? 29.738 -1.415 -40.159 1.00 95.62 537 LEU A C 1
ATOM 3904 O O . LEU A 1 537 ? 30.813 -0.961 -39.772 1.00 95.62 537 LEU A O 1
ATOM 3908 N N . GLU A 1 538 ? 29.230 -1.102 -41.355 1.00 96.50 538 GLU A N 1
ATOM 3909 C CA . GLU A 1 538 ? 29.875 -0.146 -42.258 1.00 96.50 538 GLU A CA 1
ATOM 3910 C C . GLU A 1 538 ? 30.101 1.213 -41.592 1.00 96.50 538 GLU A C 1
ATOM 3912 O O . GLU A 1 538 ? 31.213 1.742 -41.647 1.00 96.50 538 GLU A O 1
ATOM 3917 N N . ARG A 1 539 ? 29.094 1.751 -40.894 1.00 97.12 539 ARG A N 1
ATOM 3918 C CA . ARG A 1 539 ? 29.229 3.041 -40.200 1.00 97.12 539 ARG A CA 1
ATOM 3919 C C . ARG A 1 539 ? 30.191 2.972 -39.017 1.00 97.12 539 ARG A C 1
ATOM 3921 O O . ARG A 1 539 ? 30.978 3.898 -38.836 1.00 97.12 539 ARG A O 1
ATOM 3928 N N . VAL A 1 540 ? 30.222 1.863 -38.273 1.00 97.12 540 VAL A N 1
ATOM 3929 C CA . VAL A 1 540 ? 31.232 1.656 -37.218 1.00 97.12 540 VAL A CA 1
ATOM 3930 C C . VAL A 1 540 ? 32.647 1.614 -37.803 1.00 97.12 540 VAL A C 1
ATOM 3932 O O . VAL A 1 540 ? 33.547 2.237 -37.236 1.00 97.12 540 VAL A O 1
ATOM 3935 N N . ARG A 1 541 ? 32.859 0.943 -38.946 1.00 97.31 541 ARG A N 1
ATOM 3936 C CA . ARG A 1 541 ? 34.155 0.947 -39.646 1.00 97.31 541 ARG A CA 1
ATOM 3937 C C . ARG A 1 541 ? 34.565 2.367 -40.027 1.00 97.31 541 ARG A C 1
ATOM 3939 O O . ARG A 1 541 ? 35.665 2.791 -39.684 1.00 97.31 541 ARG A O 1
ATOM 3946 N N . SER A 1 542 ? 33.688 3.113 -40.701 1.00 97.12 542 SER A N 1
ATOM 3947 C CA . SER A 1 542 ? 33.969 4.496 -41.105 1.00 97.12 542 SER A CA 1
ATOM 3948 C C . SER A 1 542 ? 34.328 5.379 -39.909 1.00 97.12 542 SER A C 1
ATOM 3950 O O . SER A 1 542 ? 35.326 6.097 -39.967 1.00 97.12 542 SER A O 1
ATOM 3952 N N . HIS A 1 543 ? 33.581 5.266 -38.806 1.00 96.81 543 HIS A N 1
ATOM 3953 C CA . HIS A 1 543 ? 33.850 5.992 -37.562 1.00 96.81 543 HIS A CA 1
ATOM 3954 C C . HIS A 1 543 ? 35.221 5.650 -36.978 1.00 96.81 543 HIS A C 1
ATOM 3956 O O . HIS A 1 543 ? 36.018 6.536 -36.675 1.00 96.81 543 HIS A O 1
ATOM 3962 N N . ALA A 1 544 ? 35.534 4.357 -36.868 1.00 95.75 544 ALA A N 1
ATOM 3963 C CA . ALA A 1 544 ? 36.816 3.892 -36.355 1.00 95.75 544 ALA A CA 1
ATOM 3964 C C . ALA A 1 544 ? 37.989 4.445 -37.173 1.00 95.75 544 ALA A C 1
ATOM 3966 O O . ALA A 1 544 ? 38.976 4.906 -36.609 1.00 95.75 544 ALA A O 1
ATOM 3967 N N . LEU A 1 545 ? 37.873 4.439 -38.503 1.00 95.62 545 LEU A N 1
ATOM 3968 C CA . LEU A 1 545 ? 38.927 4.911 -39.398 1.00 95.62 545 LEU A CA 1
ATOM 3969 C C . LEU A 1 545 ? 39.098 6.425 -39.393 1.00 95.62 545 LEU A C 1
ATOM 3971 O O . LEU A 1 545 ? 40.225 6.902 -39.545 1.00 95.62 545 LEU A O 1
ATOM 3975 N N . LEU A 1 546 ? 38.008 7.163 -39.201 1.00 94.94 546 LEU A N 1
ATOM 3976 C CA . LEU A 1 546 ? 38.042 8.614 -39.096 1.00 94.94 546 LEU A CA 1
ATOM 3977 C C . LEU A 1 546 ? 38.718 9.060 -37.791 1.00 94.94 546 LEU A C 1
ATOM 3979 O O . LEU A 1 546 ? 39.591 9.925 -37.824 1.00 94.94 546 LEU A O 1
ATOM 3983 N N . TYR A 1 547 ? 38.376 8.424 -36.665 1.00 94.44 547 TYR A N 1
ATOM 3984 C CA . TYR A 1 547 ? 38.797 8.858 -35.326 1.00 94.44 547 TYR A CA 1
ATOM 3985 C C . TYR A 1 547 ? 39.965 8.064 -34.717 1.00 94.44 547 TYR A C 1
ATOM 3987 O O . TYR A 1 547 ? 40.384 8.342 -33.598 1.00 94.44 547 TYR A O 1
ATOM 3995 N N . ARG A 1 548 ? 40.565 7.110 -35.442 1.00 94.19 548 ARG A N 1
ATOM 3996 C CA . ARG A 1 548 ? 41.710 6.295 -34.966 1.00 94.19 548 ARG A CA 1
ATOM 3997 C C . ARG A 1 548 ? 42.926 7.085 -34.472 1.00 94.19 548 ARG A C 1
ATOM 3999 O O . ARG A 1 548 ? 43.701 6.553 -33.681 1.00 94.19 548 ARG A O 1
ATOM 4006 N N . GLY A 1 549 ? 43.118 8.306 -34.973 1.00 92.62 549 GLY A N 1
ATOM 4007 C CA . GLY A 1 549 ? 44.218 9.196 -34.586 1.00 92.62 549 GLY A CA 1
ATOM 4008 C C . GLY A 1 549 ? 43.824 10.271 -33.570 1.00 92.62 549 GLY A C 1
ATOM 4009 O O . GLY A 1 549 ? 44.708 10.963 -33.066 1.00 92.62 549 GLY A O 1
ATOM 4010 N N . ASP A 1 550 ? 42.532 10.414 -33.266 1.00 92.31 550 ASP A N 1
ATOM 4011 C CA . ASP A 1 550 ? 42.011 11.452 -32.378 1.00 92.31 550 ASP A CA 1
ATOM 4012 C C . ASP A 1 550 ? 42.448 11.182 -30.924 1.00 92.31 550 ASP A C 1
ATOM 4014 O O . ASP A 1 550 ? 42.120 10.126 -30.377 1.00 92.31 550 ASP A O 1
ATOM 4018 N N . PRO A 1 551 ? 43.211 12.082 -30.280 1.00 87.19 551 PRO A N 1
ATOM 4019 C CA . PRO A 1 551 ? 43.754 11.829 -28.949 1.00 87.19 551 PRO A CA 1
ATOM 4020 C C . PRO A 1 551 ? 42.684 11.801 -27.847 1.00 87.19 551 PRO A C 1
ATOM 4022 O O . PRO A 1 551 ? 42.903 11.158 -26.822 1.00 87.19 551 PRO A O 1
ATOM 4025 N N . GLU A 1 552 ? 41.544 12.466 -28.038 1.00 87.62 552 GLU A N 1
ATOM 4026 C CA . GLU A 1 552 ? 40.450 12.514 -27.067 1.00 87.62 552 GLU A CA 1
ATOM 4027 C C . GLU A 1 552 ? 39.615 11.231 -27.142 1.00 87.62 552 GLU A C 1
ATOM 4029 O O . GLU A 1 552 ? 39.471 10.509 -26.149 1.00 87.62 552 GLU A O 1
ATOM 4034 N N . LEU A 1 553 ? 39.157 10.867 -28.342 1.00 86.31 553 LEU A N 1
ATOM 4035 C CA . LEU A 1 553 ? 38.340 9.671 -28.554 1.00 86.31 553 LEU A CA 1
ATOM 4036 C C . LEU A 1 553 ? 39.149 8.386 -28.443 1.00 86.31 553 LEU A C 1
ATOM 4038 O O . LEU A 1 553 ? 38.808 7.494 -27.660 1.00 86.31 553 LEU A O 1
ATOM 4042 N N . ALA A 1 554 ? 40.255 8.282 -29.179 1.00 78.06 554 ALA A N 1
ATOM 4043 C CA . ALA A 1 554 ? 41.097 7.099 -29.103 1.00 78.06 554 ALA A CA 1
ATOM 4044 C C . ALA A 1 554 ? 41.896 7.044 -27.791 1.00 78.06 554 ALA A C 1
ATOM 4046 O O . ALA A 1 554 ? 42.421 5.978 -27.475 1.00 78.06 554 ALA A O 1
ATOM 4047 N N . GLY A 1 555 ? 41.903 8.113 -26.982 1.00 80.06 555 GLY A N 1
ATOM 4048 C CA . GLY A 1 555 ? 42.334 8.127 -25.579 1.00 80.06 555 GLY A CA 1
ATOM 4049 C C . GLY A 1 555 ? 41.352 7.451 -24.608 1.00 80.06 555 GLY A C 1
ATOM 4050 O O . GLY A 1 555 ? 41.788 6.894 -23.593 1.00 80.06 555 GLY A O 1
ATOM 4051 N N . SER A 1 556 ? 40.065 7.340 -24.957 1.00 94.12 556 SER A N 1
ATOM 4052 C CA . SER A 1 556 ? 39.046 6.632 -24.166 1.00 94.12 556 SER A CA 1
ATOM 4053 C C . SER A 1 556 ? 39.139 5.107 -24.298 1.00 94.12 556 SER A C 1
ATOM 4055 O O . SER A 1 556 ? 38.919 4.518 -25.361 1.00 94.12 556 SER A O 1
ATOM 4057 N N . LYS A 1 557 ? 39.423 4.427 -23.183 1.00 95.50 557 LYS A N 1
ATOM 4058 C CA . LYS A 1 557 ? 39.528 2.959 -23.119 1.00 95.50 557 LYS A CA 1
ATOM 4059 C C . LYS A 1 557 ? 38.203 2.276 -23.458 1.00 95.50 557 LYS A C 1
ATOM 4061 O O . LYS A 1 557 ? 38.180 1.215 -24.086 1.00 95.50 557 LYS A O 1
ATOM 4066 N N . GLU A 1 558 ? 37.100 2.868 -23.026 1.00 96.38 558 GLU A N 1
ATOM 4067 C CA . GLU A 1 558 ? 35.742 2.383 -23.228 1.00 96.38 558 GLU A CA 1
ATOM 4068 C C . GLU A 1 558 ? 35.346 2.452 -24.702 1.00 96.38 558 GLU A C 1
ATOM 4070 O O . GLU A 1 558 ? 34.726 1.506 -25.199 1.00 96.38 558 GLU A O 1
ATOM 4075 N N . TRP A 1 559 ? 35.750 3.523 -25.394 1.00 96.69 559 TRP A N 1
ATOM 4076 C CA . TRP A 1 559 ? 35.518 3.704 -26.826 1.00 96.69 559 TRP A CA 1
ATOM 4077 C C . TRP A 1 559 ? 36.338 2.722 -27.658 1.00 96.69 559 TRP A C 1
ATOM 4079 O O . TRP A 1 559 ? 35.763 2.002 -28.476 1.00 96.69 559 TRP A O 1
ATOM 4089 N N . ARG A 1 560 ? 37.641 2.573 -27.366 1.00 96.38 560 ARG A N 1
ATOM 4090 C CA . ARG A 1 560 ? 38.501 1.576 -28.036 1.00 96.38 560 ARG A CA 1
ATOM 4091 C C . ARG A 1 560 ? 37.892 0.173 -27.969 1.00 96.38 560 ARG A C 1
ATOM 4093 O O . ARG A 1 560 ? 37.757 -0.512 -28.981 1.00 96.38 560 ARG A O 1
ATOM 4100 N N . ARG A 1 561 ? 37.447 -0.234 -26.776 1.00 96.56 561 ARG A N 1
ATOM 4101 C CA . ARG A 1 561 ? 36.779 -1.528 -26.553 1.00 96.56 561 ARG A CA 1
ATOM 4102 C C . ARG A 1 561 ? 35.441 -1.648 -27.272 1.00 96.56 561 ARG A C 1
ATOM 4104 O O . ARG A 1 561 ? 35.099 -2.742 -27.710 1.00 96.56 561 ARG A O 1
ATOM 4111 N N . ALA A 1 562 ? 34.672 -0.565 -27.364 1.00 96.88 562 ALA A N 1
ATOM 4112 C CA . ALA A 1 562 ? 33.403 -0.567 -28.081 1.00 96.88 562 ALA A CA 1
ATOM 4113 C C . ALA A 1 562 ? 33.612 -0.803 -29.582 1.00 96.88 562 ALA A C 1
ATOM 4115 O O . ALA A 1 562 ? 32.965 -1.688 -30.135 1.00 96.88 562 ALA A O 1
ATOM 4116 N N . VAL A 1 563 ? 34.547 -0.077 -30.203 1.00 96.50 563 VAL A N 1
ATOM 4117 C CA . VAL A 1 563 ? 34.883 -0.205 -31.631 1.00 96.50 563 VAL A CA 1
ATOM 4118 C C . VAL A 1 563 ? 35.405 -1.600 -31.952 1.00 96.50 563 VAL A C 1
ATOM 4120 O O . VAL A 1 563 ? 34.831 -2.294 -32.791 1.00 96.50 563 VAL A O 1
ATOM 4123 N N . VAL A 1 564 ? 36.449 -2.043 -31.244 1.00 97.06 564 VAL A N 1
ATOM 4124 C CA . VAL A 1 564 ? 37.048 -3.362 -31.489 1.00 97.06 564 VAL A CA 1
ATOM 4125 C C . VAL A 1 564 ? 36.038 -4.473 -31.213 1.00 97.06 564 VAL A C 1
ATOM 4127 O O . VAL A 1 564 ? 35.908 -5.402 -32.002 1.00 97.06 564 VAL A O 1
ATOM 4130 N N . GLY A 1 565 ? 35.254 -4.355 -30.139 1.00 95.88 565 GLY A N 1
ATOM 4131 C CA . GLY A 1 565 ? 34.218 -5.330 -29.817 1.00 95.88 565 GLY A CA 1
ATOM 4132 C C . GLY A 1 565 ? 33.088 -5.390 -30.849 1.00 95.88 565 GLY A C 1
ATOM 4133 O O . GLY A 1 565 ? 32.563 -6.473 -31.094 1.00 95.88 565 GLY A O 1
ATOM 4134 N N . ALA A 1 566 ? 32.694 -4.259 -31.442 1.00 95.75 566 ALA A N 1
ATOM 4135 C CA . ALA A 1 566 ? 31.667 -4.213 -32.482 1.00 95.75 566 ALA A CA 1
ATOM 4136 C C . ALA A 1 566 ? 32.129 -4.917 -33.766 1.00 95.75 566 ALA A C 1
ATOM 4138 O O . ALA A 1 566 ? 31.422 -5.794 -34.258 1.00 95.75 566 ALA A O 1
ATOM 4139 N N . LEU A 1 567 ? 33.330 -4.593 -34.256 1.00 96.44 567 LEU A N 1
ATOM 4140 C CA . LEU A 1 567 ? 33.883 -5.181 -35.480 1.00 96.44 567 LEU A CA 1
ATOM 4141 C C . LEU A 1 567 ? 34.333 -6.636 -35.277 1.00 96.44 567 LEU A C 1
ATOM 4143 O O . LEU A 1 567 ? 34.065 -7.489 -36.116 1.00 96.44 567 LEU A O 1
ATOM 4147 N N . GLY A 1 568 ? 34.948 -6.958 -34.136 1.00 93.62 568 GLY A N 1
ATOM 4148 C CA . GLY A 1 568 ? 35.507 -8.288 -33.863 1.00 93.62 568 GLY A CA 1
ATOM 4149 C C . GLY A 1 568 ? 34.462 -9.394 -33.690 1.00 93.62 568 GLY A C 1
ATOM 4150 O O . GLY A 1 568 ? 34.758 -10.568 -33.898 1.00 93.62 568 GLY A O 1
ATOM 4151 N N . ARG A 1 569 ? 33.213 -9.045 -33.348 1.00 89.25 569 ARG A N 1
ATOM 4152 C CA . ARG A 1 569 ? 32.097 -10.010 -33.323 1.00 89.25 569 ARG A CA 1
ATOM 4153 C C . ARG A 1 569 ? 31.569 -10.352 -34.715 1.00 89.25 569 ARG A C 1
ATOM 4155 O O . ARG A 1 569 ? 30.871 -11.359 -34.860 1.00 89.25 569 ARG A O 1
ATOM 4162 N N . SER A 1 570 ? 31.862 -9.525 -35.714 1.00 87.75 570 SER A N 1
ATOM 4163 C CA . SER A 1 570 ? 31.413 -9.753 -37.079 1.00 87.75 570 SER A CA 1
ATOM 4164 C C . SER A 1 570 ? 32.151 -10.927 -37.717 1.00 87.75 570 SER A C 1
ATOM 4166 O O . SER A 1 570 ? 33.335 -11.174 -37.479 1.00 87.75 570 SER A O 1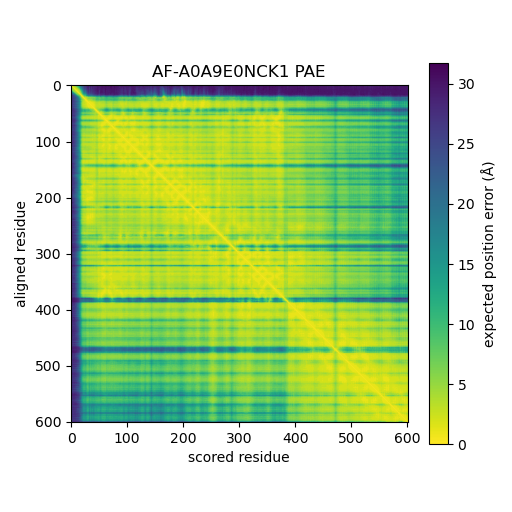
ATOM 4168 N N . LYS A 1 571 ? 31.432 -11.672 -38.558 1.00 86.69 571 LYS A N 1
ATOM 4169 C CA . LYS A 1 571 ? 32.014 -12.722 -39.406 1.00 86.69 571 LYS A CA 1
ATOM 4170 C C . LYS A 1 571 ? 32.405 -12.198 -40.788 1.00 86.69 571 LYS A C 1
ATOM 4172 O O . LYS A 1 571 ? 32.916 -12.977 -41.589 1.00 86.69 571 LYS A O 1
ATOM 4177 N N . ASP A 1 572 ? 32.149 -10.922 -41.071 1.00 91.88 572 ASP A N 1
ATOM 4178 C CA . ASP A 1 572 ? 32.501 -10.293 -42.338 1.00 91.88 572 ASP A CA 1
ATOM 4179 C C . ASP A 1 572 ? 34.034 -10.148 -42.446 1.00 91.88 572 ASP A C 1
ATOM 4181 O O . ASP A 1 572 ? 34.663 -9.546 -41.566 1.00 91.88 572 ASP A O 1
ATOM 4185 N N . PRO A 1 573 ? 34.668 -10.683 -43.507 1.00 92.88 573 PRO A N 1
ATOM 4186 C CA . PRO A 1 573 ? 36.092 -10.484 -43.760 1.00 92.88 573 PRO A CA 1
ATOM 4187 C C . PRO A 1 573 ? 36.521 -9.010 -43.780 1.00 92.88 573 PRO A C 1
ATOM 4189 O O . PRO A 1 573 ? 37.646 -8.708 -43.385 1.00 92.88 573 PRO A O 1
ATOM 4192 N N . ILE A 1 574 ? 35.639 -8.092 -44.195 1.00 94.94 574 ILE A N 1
ATOM 4193 C CA . ILE A 1 574 ? 35.931 -6.653 -44.259 1.00 94.94 574 ILE A CA 1
ATOM 4194 C C . ILE A 1 574 ? 36.152 -6.071 -42.856 1.00 94.94 574 ILE A C 1
ATOM 4196 O O . ILE A 1 574 ? 37.022 -5.218 -42.669 1.00 94.94 574 ILE A O 1
ATOM 4200 N N . ASP A 1 575 ? 35.412 -6.541 -41.851 1.00 95.25 575 ASP A N 1
ATOM 4201 C CA . ASP A 1 575 ? 35.565 -6.070 -40.469 1.00 95.25 575 ASP A CA 1
ATOM 4202 C C . ASP A 1 575 ? 36.894 -6.530 -39.863 1.00 95.25 575 ASP A C 1
ATOM 4204 O O . ASP A 1 575 ? 37.587 -5.743 -39.215 1.00 95.25 575 ASP A O 1
ATOM 4208 N N . ARG A 1 576 ? 37.303 -7.774 -40.144 1.00 93.94 576 ARG A N 1
ATOM 4209 C CA . ARG A 1 576 ? 38.618 -8.300 -39.734 1.00 93.94 576 ARG A CA 1
ATOM 4210 C C . ARG A 1 576 ? 39.765 -7.553 -40.398 1.00 93.94 576 ARG A C 1
ATOM 4212 O O . ARG A 1 576 ? 40.734 -7.204 -39.731 1.00 93.94 576 ARG A O 1
ATOM 4219 N N . GLU A 1 577 ? 39.641 -7.269 -41.690 1.00 96.25 577 GLU A N 1
ATOM 4220 C CA . GLU A 1 577 ? 40.640 -6.483 -42.413 1.00 96.25 577 GLU A CA 1
ATOM 4221 C C . GLU A 1 577 ? 40.722 -5.047 -41.880 1.00 96.25 577 GLU A C 1
ATOM 4223 O O . GLU A 1 577 ? 41.809 -4.490 -41.745 1.00 96.25 577 GLU A O 1
ATOM 4228 N N . THR A 1 578 ? 39.585 -4.463 -41.491 1.00 97.00 578 THR A N 1
ATOM 4229 C CA . THR A 1 578 ? 39.554 -3.144 -40.847 1.00 97.00 578 THR A CA 1
ATOM 4230 C C . THR A 1 578 ? 40.305 -3.159 -39.514 1.00 97.00 578 THR A C 1
ATOM 4232 O O . THR A 1 578 ? 41.099 -2.254 -39.259 1.00 97.00 578 THR A O 1
ATOM 4235 N N . LEU A 1 579 ? 40.109 -4.187 -38.679 1.00 97.12 579 LEU A N 1
ATOM 4236 C CA . LEU A 1 579 ? 40.857 -4.353 -37.427 1.00 97.12 579 LEU A CA 1
ATOM 4237 C C . LEU A 1 579 ? 42.361 -4.536 -37.672 1.00 97.12 579 LEU A C 1
ATOM 4239 O O . LEU A 1 579 ? 43.166 -3.884 -37.009 1.00 97.12 579 LEU A O 1
ATOM 4243 N N . ARG A 1 580 ? 42.745 -5.337 -38.672 1.00 96.31 580 ARG A N 1
ATOM 4244 C CA . ARG A 1 580 ? 44.150 -5.513 -39.066 1.00 96.31 580 ARG A CA 1
ATOM 4245 C C . ARG A 1 580 ? 44.787 -4.186 -39.484 1.00 96.31 580 ARG A C 1
ATOM 4247 O O . ARG A 1 580 ? 45.853 -3.830 -38.994 1.00 96.31 580 ARG A O 1
ATOM 4254 N N . MET A 1 581 ? 44.094 -3.401 -40.311 1.00 96.44 581 MET A N 1
ATOM 4255 C CA . MET A 1 581 ? 44.565 -2.074 -40.712 1.00 96.44 581 MET A CA 1
ATOM 4256 C C . MET A 1 581 ? 44.678 -1.111 -39.521 1.00 96.44 581 MET A C 1
ATOM 4258 O O . MET A 1 581 ? 45.615 -0.316 -39.473 1.00 96.44 581 MET A O 1
ATOM 4262 N N . LEU A 1 582 ? 43.753 -1.158 -38.556 1.00 96.31 582 LEU A N 1
ATOM 4263 C CA . LEU A 1 582 ? 43.869 -0.363 -37.329 1.00 96.31 582 LEU A CA 1
ATOM 4264 C C . LEU A 1 582 ? 45.110 -0.757 -36.513 1.00 96.31 582 LEU A C 1
ATOM 4266 O O . LEU A 1 582 ? 45.763 0.135 -35.978 1.00 96.31 582 LEU A O 1
ATOM 4270 N N . GLY A 1 583 ? 45.452 -2.048 -36.457 1.00 95.00 583 GLY A N 1
ATOM 4271 C CA . GLY A 1 583 ? 46.655 -2.552 -35.787 1.00 95.00 583 GLY A CA 1
ATOM 4272 C C . GLY A 1 583 ? 47.975 -2.194 -36.480 1.00 95.00 583 GLY A C 1
ATOM 4273 O O . GLY A 1 583 ? 48.977 -1.977 -35.805 1.00 95.00 583 GLY A O 1
ATOM 4274 N N . GLU A 1 584 ? 47.980 -2.102 -37.813 1.00 94.94 584 GLU A N 1
ATOM 4275 C CA . GLU A 1 584 ? 49.196 -1.892 -38.617 1.00 94.94 584 GLU A CA 1
ATOM 4276 C C . GLU A 1 584 ? 49.457 -0.414 -39.001 1.00 94.94 584 GLU A C 1
ATOM 4278 O O . GLU A 1 584 ? 50.607 -0.034 -39.236 1.00 94.94 584 GLU A O 1
ATOM 4283 N N . ASP A 1 585 ? 48.430 0.445 -39.093 1.00 93.81 585 ASP A N 1
ATOM 4284 C CA . ASP A 1 585 ? 48.590 1.846 -39.529 1.00 93.81 585 ASP A CA 1
ATOM 4285 C C . ASP A 1 585 ? 49.216 2.708 -38.419 1.00 93.81 585 ASP A C 1
ATOM 4287 O O . ASP A 1 585 ? 48.605 2.957 -37.381 1.00 93.81 585 ASP A O 1
ATOM 4291 N N . GLY A 1 586 ? 50.411 3.253 -38.672 1.00 91.69 586 GLY A N 1
ATOM 4292 C CA . GLY A 1 586 ? 51.136 4.119 -37.731 1.00 91.69 586 GLY A CA 1
ATOM 4293 C C . GLY A 1 586 ? 50.439 5.442 -37.376 1.00 91.69 586 GLY A C 1
ATOM 4294 O O . GLY A 1 586 ? 50.943 6.184 -36.537 1.00 91.69 586 GLY A O 1
ATOM 4295 N N . ARG A 1 587 ? 49.299 5.763 -38.007 1.00 92.81 587 ARG A N 1
ATOM 4296 C CA . ARG A 1 587 ? 48.422 6.887 -37.628 1.00 92.81 587 ARG A CA 1
ATOM 4297 C C . ARG A 1 587 ? 47.409 6.527 -36.537 1.00 92.81 587 ARG A C 1
ATOM 4299 O O . ARG A 1 587 ? 46.776 7.431 -35.995 1.00 92.81 587 ARG A O 1
ATOM 4306 N N . THR A 1 588 ? 47.214 5.244 -36.243 1.00 95.38 588 THR A N 1
ATOM 4307 C CA . THR A 1 588 ? 46.329 4.782 -35.170 1.00 95.38 588 THR A CA 1
ATOM 4308 C C . THR A 1 588 ? 46.999 4.983 -33.812 1.00 95.38 588 THR A C 1
ATOM 4310 O O . THR A 1 588 ? 48.185 4.700 -33.650 1.00 95.38 588 THR A O 1
ATOM 4313 N N . GLN A 1 589 ? 46.246 5.446 -32.811 1.00 94.81 589 GLN A N 1
ATOM 4314 C CA . GLN A 1 589 ? 46.766 5.570 -31.447 1.00 94.81 589 GLN A CA 1
ATOM 4315 C C . GLN A 1 589 ? 47.257 4.207 -30.909 1.00 94.81 589 GLN A C 1
ATOM 4317 O O . GLN A 1 589 ? 46.555 3.205 -31.092 1.00 94.81 589 GLN A O 1
ATOM 4322 N N . PRO A 1 590 ? 48.404 4.145 -30.198 1.00 94.38 590 PRO A N 1
ATOM 4323 C CA . PRO A 1 590 ? 49.057 2.880 -29.832 1.00 94.38 590 PRO A CA 1
ATOM 4324 C C . PRO A 1 590 ? 48.158 1.875 -29.097 1.00 94.38 590 PRO A C 1
ATOM 4326 O O . PRO A 1 590 ? 48.161 0.683 -29.408 1.00 94.38 590 PRO A O 1
ATOM 4329 N N . ASP A 1 591 ? 47.337 2.353 -28.159 1.00 93.62 591 ASP A N 1
ATOM 4330 C CA . ASP A 1 591 ? 46.430 1.497 -27.388 1.00 93.62 591 ASP A CA 1
ATOM 4331 C C . ASP A 1 591 ? 45.302 0.896 -28.241 1.00 93.62 591 ASP A C 1
ATOM 4333 O O . ASP A 1 591 ? 44.827 -0.202 -27.951 1.00 93.62 591 ASP A O 1
ATOM 4337 N N . LEU A 1 592 ? 44.828 1.621 -29.264 1.00 94.94 592 LEU A N 1
ATOM 4338 C CA . LEU A 1 592 ? 43.806 1.113 -30.183 1.00 94.94 592 LEU A CA 1
ATOM 4339 C C . LEU A 1 592 ? 44.419 0.110 -31.157 1.00 94.94 592 LEU A C 1
ATOM 4341 O O . LEU A 1 592 ? 43.810 -0.928 -31.397 1.00 94.94 592 LEU A O 1
ATOM 4345 N N . ALA A 1 593 ? 45.617 0.403 -31.669 1.00 95.25 593 ALA A N 1
ATOM 4346 C CA . ALA A 1 593 ? 46.348 -0.496 -32.555 1.00 95.25 593 ALA A CA 1
ATOM 4347 C C . ALA A 1 593 ? 46.607 -1.849 -31.877 1.00 95.25 593 ALA A C 1
ATOM 4349 O O . ALA A 1 593 ? 46.280 -2.891 -32.438 1.00 95.25 593 ALA A O 1
ATOM 4350 N N . THR A 1 594 ? 47.088 -1.822 -30.629 1.00 95.88 594 THR A N 1
ATOM 4351 C CA . THR A 1 594 ? 47.316 -3.034 -29.821 1.00 95.88 594 THR A CA 1
ATOM 4352 C C . THR A 1 594 ? 46.024 -3.834 -29.653 1.00 95.88 594 THR A C 1
ATOM 4354 O O . THR A 1 594 ? 45.974 -5.011 -29.989 1.00 95.88 594 THR A O 1
ATOM 4357 N N . LEU A 1 595 ? 44.939 -3.181 -29.216 1.00 95.94 595 LEU A N 1
ATOM 4358 C CA . LEU A 1 595 ? 43.663 -3.862 -28.994 1.00 95.94 595 LEU A CA 1
ATOM 4359 C C . LEU A 1 595 ? 43.063 -4.445 -30.287 1.00 95.94 595 LEU A C 1
ATOM 4361 O O . LEU A 1 595 ? 42.384 -5.466 -30.237 1.00 95.94 595 LEU A O 1
ATOM 4365 N N . ALA A 1 596 ? 43.269 -3.784 -31.428 1.00 95.25 596 ALA A N 1
ATOM 4366 C CA . ALA A 1 596 ? 42.786 -4.254 -32.721 1.00 95.25 596 ALA A CA 1
ATOM 4367 C C . ALA A 1 596 ? 43.605 -5.442 -33.250 1.00 95.25 596 ALA A C 1
ATOM 4369 O O . ALA A 1 596 ? 43.009 -6.374 -33.785 1.00 95.25 596 ALA A O 1
ATOM 4370 N N . ALA A 1 597 ? 44.931 -5.436 -33.061 1.00 94.75 597 ALA A N 1
ATOM 4371 C CA . ALA A 1 597 ? 45.802 -6.562 -33.398 1.00 94.75 597 ALA A CA 1
ATOM 4372 C C . ALA A 1 597 ? 45.429 -7.815 -32.587 1.00 94.75 597 ALA A C 1
ATOM 4374 O O . ALA A 1 597 ? 45.160 -8.860 -33.177 1.00 94.75 597 ALA A O 1
ATOM 4375 N N . ASP A 1 598 ? 45.270 -7.666 -31.267 1.00 94.69 598 ASP A N 1
ATOM 4376 C CA . ASP A 1 598 ? 44.868 -8.747 -30.353 1.00 94.69 598 ASP A CA 1
ATOM 4377 C C . ASP A 1 598 ? 43.507 -9.377 -30.714 1.00 94.69 598 ASP A C 1
ATOM 4379 O O . ASP A 1 598 ? 43.215 -10.499 -30.315 1.00 94.69 598 ASP A O 1
ATOM 4383 N N . ALA A 1 599 ? 42.632 -8.650 -31.417 1.00 93.44 599 ALA A N 1
ATOM 4384 C CA . ALA A 1 599 ? 41.301 -9.131 -31.795 1.00 93.44 599 ALA A CA 1
ATOM 4385 C C . ALA A 1 599 ? 41.270 -9.910 -33.124 1.00 93.44 599 ALA A C 1
ATOM 4387 O O . ALA A 1 599 ? 40.232 -10.488 -33.459 1.00 93.44 599 ALA A O 1
ATOM 4388 N N . VAL A 1 600 ? 42.355 -9.870 -33.904 1.00 89.75 600 VAL A N 1
ATOM 4389 C CA . VAL A 1 600 ? 42.488 -10.568 -35.197 1.00 89.75 600 VAL A CA 1
ATOM 4390 C C . VAL A 1 600 ? 43.291 -11.868 -35.060 1.00 89.75 600 VAL A C 1
ATOM 4392 O O . VAL A 1 600 ? 43.111 -12.764 -35.890 1.00 89.75 600 VAL A O 1
ATOM 4395 N N . GLU A 1 601 ? 44.129 -11.974 -34.024 1.00 80.88 601 GLU A N 1
ATOM 4396 C CA . GLU A 1 601 ? 44.784 -13.217 -33.577 1.00 80.88 601 GLU A CA 1
ATOM 4397 C C . GLU A 1 601 ? 43.791 -14.192 -32.922 1.00 80.88 601 GLU A C 1
ATOM 4399 O O . GLU A 1 601 ? 43.896 -15.409 -33.217 1.00 80.88 601 GLU A O 1
#

Foldseek 3Di:
DDDDDDDDDDDDPPPDPDDDFLADPPDDALPLVLLQVLVVLFDQDPAWAFLAPFWWKWFWFDDVQIKIWICGPQDQETLDIGRAQFFFAWEDQHQWIWGDGPQWTWIAGNRYRHTQETDGQQAAWLAWYYHNFWIWTWDWHQDPNDIKIKIFIAGNRYRDTQDMGIHPFDWFYWEDGRQWIWIFTPQFKTWTAGNRRRRTRHMHGQPPFGFQDWYDGSQAIWTGFQQWIFGSDSQSSVSYCVRTLTDGAPDDPLLSLAGADDGRRDSVNRHFDCSQQWYKAWAWGNDDPGIDTDPFFIWIRHFQKIWTAGSVRHTQAIDGHPDFTWRHWYDQDQWIWTATQQQWIWTAGNRQRWTQDIHRHPSVGGTSYMDTSRHPHDHDGDTHPGHPRLVRLLCLLPPLDPVSPSVNLVSLVNLLQDAAQVSLLSLLVLLPPPSRPPVSNVSSLVSLLVSLHLRNLQVLLVSLLVQDDDVVVRDHRDCLLSSLSSLLSVFPDDHDPVSLVSNLVSLLVLCPDPPRDLSSVLSSLSSLLRNLDPSSLVSLLVSCVVCQQPCVNLVDPSNLCSSLVSLLPDPDPVSLVSLCCLLPDPSGDPVSNVSSVVSND

Nearest PDB structures (foldseek):
  7mqa-assembly1_LT  TM=5.898E-01  e=4.873E-07  Homo sapiens
  4zov-assembly2_B  TM=4.879E-01  e=8.279E-07  Saccharomyces cerevisiae
  4zov-assembly1_A  TM=4.708E-01  e=1.476E-06  Saccharomyces cerevisiae
  5o9z-assembly1_v  TM=6.006E-01  e=1.346E-01  Homo sapiens
  8whl-assembly2_C  TM=4.605E-01  e=1.058E-01  Homo sapiens

Sequence (601 aa):
MKRGLACLAALALVAGCGGTAAFDLTRSDNDRAALGRALARRQAPARLAPVGARPRVYAVLGGTPRQLLAFDLGATEPAWKVAAEVASRVVVGGDFVAAREGDDFVGRAADTGAPRWRFRIPGELAGASADGTRAYVVYKATEAGTPRWWLVALDGKSGQVSWKLDADGQLGAPAVSGGLVLSPFLTQWLDLVDAATGAPLTRIRGVDTQIGFAQASGAGAWFGSPQGLIRLDERAASGTRKDSSFLALPLPAQLSQATLAVDAYDPVQVGYTARDRARVLWRGRADGDGAALTGDGFAVHYFRYVLGYGVDGALRWAYSHPRVELVASAHAGEVLLLVSAAGELIALDAATGAARARVDLGAGAPVIGATFDGEGWTPAGATDPEAGTVAALVQIARDRDARFVKVKELAIEALARLSGAEVTTDLLGILGDDRTPPRLREAVGTVLVARRDPGGLVALAAALDAERDDVIAGTDARNVGVLAAALGALGGQTLDVDGQIRAEAALVRHLEAPTTDVVDLVALVRALGALASPYALERVRSHALLYRGDPELAGSKEWRRAVVGALGRSKDPIDRETLRMLGEDGRTQPDLATLAADAVE

Solvent-accessible surface area (backbone atoms only — not comparable to full-atom values): 31132 Å² total; per-residue (Å²): 138,85,89,83,85,83,81,82,81,83,83,79,82,77,83,73,93,75,76,77,52,77,43,58,94,81,68,79,59,34,48,40,68,45,40,43,57,51,55,72,64,43,54,69,54,94,56,59,49,31,65,28,99,56,41,29,36,42,37,37,28,48,67,89,74,21,27,40,32,35,30,41,72,90,54,84,58,49,68,35,76,43,84,38,60,68,63,31,51,63,31,58,21,23,70,24,31,34,29,30,39,84,62,27,39,36,33,18,34,57,82,66,64,48,78,65,28,68,34,76,50,89,48,48,70,32,24,58,28,33,42,63,58,28,35,37,41,23,34,40,31,75,56,96,87,39,83,38,22,35,47,33,36,23,37,53,78,65,42,46,76,74,38,75,40,45,26,84,48,57,59,22,20,38,20,47,49,34,63,31,34,39,35,32,32,72,44,30,27,40,36,36,25,36,58,87,72,63,47,77,59,42,31,33,39,41,73,78,45,54,28,41,29,52,47,48,54,54,49,44,44,36,32,24,38,95,78,31,44,31,40,73,51,58,41,35,26,64,19,31,64,88,65,21,20,45,37,67,76,64,71,58,77,61,51,69,75,42,34,75,65,68,54,17,72,44,60,73,60,30,30,70,48,79,64,55,20,23,28,42,39,65,47,57,41,69,64,81,86,57,43,48,56,49,76,70,35,37,34,37,38,48,42,35,34,37,39,27,25,33,74,88,42,47,79,74,27,26,36,60,50,80,99,47,45,32,31,23,69,49,62,21,64,70,22,32,40,35,30,29,28,77,22,40,37,36,31,24,33,57,88,47,42,14,47,38,44,76,46,63,51,76,57,95,36,46,31,57,26,54,36,76,33,32,34,50,47,74,74,91,64,75,62,48,70,68,32,56,29,68,60,22,30,51,51,50,46,66,48,83,61,79,89,44,56,46,54,19,51,51,24,48,59,54,51,44,75,53,80,43,38,66,55,42,46,53,48,48,56,47,51,70,34,87,84,48,53,68,72,57,32,51,52,42,43,53,38,54,32,68,47,49,53,66,58,22,41,54,50,50,22,51,51,44,57,64,53,52,68,34,80,88,81,71,41,75,57,84,53,59,33,48,45,26,39,24,58,20,46,42,34,89,56,88,66,58,66,70,37,47,55,47,30,50,53,29,44,49,56,51,65,71,38,91,83,56,50,70,73,32,45,29,24,31,40,39,14,32,36,33,57,59,42,75,69,38,44,50,51,50,49,53,51,49,69,71,40,31,58,38,71,70,60,44,60,31,68,66,38,41,51,22,53,45,53,26,36,60,71,49,87,51,67,66,40,49,50,50,29,46,48,39,36,67,41,88,65,30,37,67,73,44,12,52,55,19,40,68,61,72,111

Secondary structure (DSSP, 8-state):
----------------S-PPPSB-SSSPP--HHHHHHHHHT----SS---SSSS-EEEEEE-SSS-EEEEEETT-SSEEEEEE--B-SPPEE-SSEEEEEETTEEEEEETTT--EEEEEE-SSEEEEEEEETTEEEEEEEEEETTEEEEEEEEEETTT--EEEEEEESSPBPPPEEETTEEEEEETTTEEEEEETTT--EEEEEE-SSS---EEEEETTEEEEEETTEEEESSGGGGG-STTTS-EE-----GGGTT-BSS--TT-GGGGS--GGGGEEEE--B-SSSSS--BSSSEEEEEETTEEEEEETTS-EEEEEE-SSS-EEEEEE-SSEEEEEETTSEEEEEETTT--EEEEEE---SS-EEEEEEE-TT---SSPPPSS--HHHHHHHHHT---GGGHHHHHHHHHHHTTS-SHHHHHHHHHHHT-TTS-HHHHHHHHHHHHHH--GGGHHHHHHHHHH---BTTTTB---SHHHHHHHHHTTTTS---HHHHHHHHHHHHHHHT-TT--HHHHHHHHHHHHHH--HHHHHHHHHHHHHHTT-TTTTT-HHHHHHHHHHHHT---HHHHHHHHHHHH-TTS-HHHHHHHHHTT-

pLDDT: mean 91.56, std 11.12, range [31.94, 98.69]

Radius of gyration: 33.72 Å; Cα contacts (8 Å, |Δi|>4): 1384; chains: 1; bounding box: 87×56×130 Å

Mean predicted aligned error: 7.43 Å